Protein AF-A0A151PFQ2-F1 (afdb_monomer)

Sequence (439 aa):
MPVQHSSLVGKTKALTCPMGIVHLLEALFSCITFSLVASNRGWWHANSIWCIFSWCFCFAVTLVVLLVEFVGLQHHMHVSWKNFHITFTMYASLFTLSASVIYPFTEVKDEQYCLQQDYCIAATFFSCLACMAYSVEVTMIHTTPGKVTGFMATMPGMIKVVETFIACITFVFIFNSMVHDWHGALKWCLAVYCICFILSLVVIVLCISECINWLPCASNKILSGYTLLAVLLYATATILWALYNLPIKDKQYCLQQDYRIAATFFSCLACMAYSVEVTMIHTTPGKVTGFMATMPGMLKVVETFIACIIFVFIFNSMVHDWHGALKWCLAVYCICFILSLVVIVLCISECIKWLPCASNKILSGYTLLAVLLYATATILWALYNFQSKHRQPKWARDCWDHTFCAWDKPMAITALTFINLVVYLADLVCSAHLIFIQA

Structure (mmCIF, N/CA/C/O backbone):
data_AF-A0A151PFQ2-F1
#
_entry.id   AF-A0A151PFQ2-F1
#
loop_
_atom_site.group_PDB
_atom_site.id
_atom_site.type_symbol
_atom_site.label_atom_id
_atom_site.label_alt_id
_atom_site.label_comp_id
_atom_site.label_asym_id
_atom_site.label_entity_id
_atom_site.label_seq_id
_atom_site.pdbx_PDB_ins_code
_atom_site.Cartn_x
_atom_site.Cartn_y
_atom_site.Cartn_z
_atom_site.occupancy
_atom_site.B_iso_or_equiv
_atom_site.auth_seq_id
_atom_site.auth_comp_id
_atom_site.auth_asym_id
_atom_site.auth_atom_id
_atom_site.pdbx_PDB_model_num
ATOM 1 N N . MET A 1 1 ? -30.052 -13.620 55.680 1.00 37.56 1 MET A N 1
ATOM 2 C CA . MET A 1 1 ? -29.075 -13.284 54.621 1.00 37.56 1 MET A CA 1
ATOM 3 C C . MET A 1 1 ? -29.856 -13.098 53.330 1.00 37.56 1 MET A C 1
ATOM 5 O O . MET A 1 1 ? -30.510 -14.057 52.936 1.00 37.56 1 MET A O 1
ATOM 9 N N . PRO A 1 2 ? -29.915 -11.900 52.727 1.00 35.22 2 PRO A N 1
ATOM 10 C CA . PRO A 1 2 ? -30.608 -11.743 51.460 1.00 35.22 2 PRO A CA 1
ATOM 11 C C . PRO A 1 2 ? -29.747 -12.333 50.339 1.00 35.22 2 PRO A C 1
ATOM 13 O O . PRO A 1 2 ? -28.536 -12.125 50.281 1.00 35.22 2 PRO A O 1
ATOM 16 N N . VAL A 1 3 ? -30.402 -13.114 49.486 1.00 41.94 3 VAL A N 1
ATOM 17 C CA . VAL A 1 3 ? -29.833 -13.790 48.322 1.00 41.94 3 VAL A CA 1
ATOM 18 C C . VAL A 1 3 ? -29.319 -12.745 47.330 1.00 41.94 3 VAL A C 1
ATOM 20 O O . VAL A 1 3 ? -30.018 -11.805 46.951 1.00 41.94 3 VAL A O 1
ATOM 23 N N . GLN A 1 4 ? -28.063 -12.914 46.934 1.00 40.34 4 GLN A N 1
ATOM 24 C CA . GLN A 1 4 ? -27.281 -12.020 46.091 1.00 40.34 4 GLN A CA 1
ATOM 25 C C . GLN A 1 4 ? -27.762 -12.105 44.629 1.00 40.34 4 GLN A C 1
ATOM 27 O O . GLN A 1 4 ? -27.156 -12.759 43.789 1.00 40.34 4 GLN A O 1
ATOM 32 N N . HIS A 1 5 ? -28.868 -11.426 44.309 1.00 40.28 5 HIS A N 1
ATOM 33 C CA . HIS A 1 5 ? -29.398 -11.284 42.940 1.00 40.28 5 HIS A CA 1
ATOM 34 C C . HIS A 1 5 ? -28.613 -10.274 42.068 1.00 40.28 5 HIS A C 1
ATOM 36 O O . HIS A 1 5 ? -29.015 -9.954 40.948 1.00 40.28 5 HIS A O 1
ATOM 42 N N . SER A 1 6 ? -27.477 -9.760 42.551 1.00 43.62 6 SER A N 1
ATOM 43 C CA . SER A 1 6 ? -26.729 -8.665 41.918 1.00 43.62 6 SER A CA 1
ATOM 44 C C . SER A 1 6 ? -25.848 -9.075 40.731 1.00 43.62 6 SER A C 1
ATOM 46 O O . SER A 1 6 ? -25.423 -8.203 39.975 1.00 43.62 6 SER A O 1
ATOM 48 N N . SER A 1 7 ? -25.604 -10.370 40.499 1.00 47.97 7 SER A N 1
ATOM 49 C CA . SER A 1 7 ? -24.755 -10.819 39.383 1.00 47.97 7 SER A CA 1
ATOM 50 C C . SER A 1 7 ? -25.468 -10.834 38.024 1.00 47.97 7 SER A C 1
ATOM 52 O O . SER A 1 7 ? -24.799 -10.745 36.999 1.00 47.97 7 SER A O 1
ATOM 54 N N . LEU A 1 8 ? -26.807 -10.905 37.985 1.00 44.66 8 LEU A N 1
ATOM 55 C CA . LEU A 1 8 ? -27.570 -10.933 36.726 1.00 44.66 8 LEU A CA 1
ATOM 56 C C . LEU A 1 8 ? -27.871 -9.519 36.194 1.00 44.66 8 LEU A C 1
ATOM 58 O O . LEU A 1 8 ? -27.789 -9.276 34.994 1.00 44.66 8 LEU A O 1
ATOM 62 N N . VAL A 1 9 ? -28.150 -8.565 37.091 1.00 43.12 9 VAL A N 1
ATOM 63 C CA . VAL A 1 9 ? -28.464 -7.162 36.743 1.00 43.12 9 VAL A CA 1
ATOM 64 C C . VAL A 1 9 ? -27.222 -6.395 36.259 1.00 43.12 9 VAL A C 1
ATOM 66 O O . VAL A 1 9 ? -27.333 -5.484 35.441 1.00 43.12 9 VAL A O 1
ATOM 69 N N . GLY A 1 10 ? -26.022 -6.785 36.708 1.00 49.62 10 GLY A N 1
ATOM 70 C CA . GLY A 1 10 ? -24.761 -6.295 36.137 1.00 49.62 10 GLY A CA 1
ATOM 71 C C . GLY A 1 10 ? -24.481 -6.835 34.726 1.00 49.62 10 GLY A C 1
ATOM 72 O O . GLY A 1 10 ? -23.892 -6.129 33.913 1.00 49.62 10 GLY A O 1
ATOM 73 N N . LYS A 1 11 ? -24.958 -8.051 34.413 1.00 54.09 11 LYS A N 1
ATOM 74 C CA . LYS A 1 11 ? -24.737 -8.748 33.131 1.00 54.09 11 LYS A CA 1
ATOM 75 C C . LYS A 1 11 ? -25.648 -8.267 32.002 1.00 54.09 11 LYS A C 1
ATOM 77 O O . LYS A 1 11 ? -25.200 -8.174 30.866 1.00 54.09 11 LYS A O 1
ATOM 82 N N . THR A 1 12 ? -26.899 -7.903 32.286 1.00 55.62 12 THR A N 1
ATOM 83 C CA . THR A 1 12 ? -27.802 -7.339 31.262 1.00 55.62 12 THR A CA 1
ATOM 84 C C . THR A 1 12 ? -27.408 -5.924 30.845 1.00 55.62 12 THR A C 1
ATOM 86 O O . THR A 1 12 ? -27.607 -5.558 29.687 1.00 55.62 12 THR A O 1
ATOM 89 N N . LYS A 1 13 ? -26.785 -5.147 31.744 1.00 56.66 13 LYS A N 1
ATOM 90 C CA . LYS A 1 13 ? -26.215 -3.831 31.412 1.00 56.66 13 LYS A CA 1
ATOM 91 C C . LYS A 1 13 ? -25.088 -3.914 30.383 1.00 56.66 13 LYS A C 1
ATOM 93 O O . LYS A 1 13 ? -25.014 -3.035 29.538 1.00 56.66 13 LYS A O 1
ATOM 98 N N . ALA A 1 14 ? -24.266 -4.966 30.393 1.00 59.22 14 ALA A N 1
ATOM 99 C CA . ALA A 1 14 ? -23.219 -5.154 29.383 1.00 59.22 14 ALA A CA 1
ATOM 100 C C . ALA A 1 14 ? -23.798 -5.259 27.956 1.00 59.22 14 ALA A C 1
ATOM 102 O O . ALA A 1 14 ? -23.263 -4.653 27.036 1.00 59.22 14 ALA A O 1
ATOM 103 N N . LEU A 1 15 ? -24.948 -5.929 27.806 1.00 61.31 15 LEU A N 1
ATOM 104 C CA . LEU A 1 15 ? -25.660 -6.105 26.531 1.00 61.31 15 LEU A CA 1
ATOM 105 C C . LEU A 1 15 ? -26.518 -4.896 26.116 1.00 61.31 15 LEU A C 1
ATOM 107 O O . LEU A 1 15 ? -26.793 -4.719 24.936 1.00 61.31 15 LEU A O 1
ATOM 111 N N . THR A 1 16 ? -26.964 -4.072 27.070 1.00 71.50 16 THR A N 1
ATOM 112 C CA . THR A 1 16 ? -27.786 -2.872 26.797 1.00 71.50 16 THR A CA 1
ATOM 113 C C . THR A 1 16 ? -26.973 -1.584 26.689 1.00 71.50 16 THR A C 1
ATOM 115 O O . THR A 1 16 ? -27.510 -0.5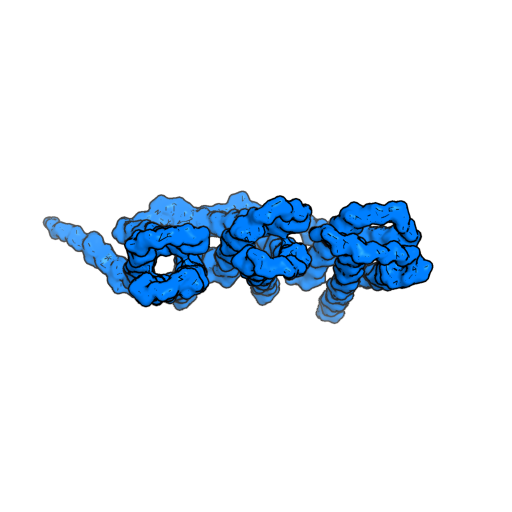49 26.296 1.00 71.50 16 THR A O 1
ATOM 118 N N . CYS A 1 17 ? -25.677 -1.623 27.007 1.00 80.00 17 CYS A N 1
ATOM 119 C CA . CYS A 1 17 ? -24.758 -0.535 26.699 1.00 80.00 17 CYS A CA 1
ATOM 120 C C . CYS A 1 17 ? -24.677 -0.311 25.176 1.00 80.00 17 CYS A C 1
ATOM 122 O O . CYS A 1 17 ? -24.754 -1.282 24.424 1.00 80.00 17 CYS A O 1
ATOM 124 N N . PRO A 1 18 ? -24.434 0.931 24.707 1.00 83.06 18 PRO A N 1
ATOM 125 C CA . PRO A 1 18 ? -24.318 1.238 23.278 1.00 83.06 18 PRO A CA 1
ATOM 126 C C . PRO A 1 18 ? -23.360 0.305 22.526 1.00 83.06 18 PRO A C 1
ATOM 128 O O . PRO A 1 18 ? -23.681 -0.147 21.436 1.00 83.06 18 PRO A O 1
ATOM 131 N N . MET A 1 19 ? -22.234 -0.049 23.152 1.00 83.81 19 MET A N 1
ATOM 132 C CA . MET A 1 19 ? -21.247 -0.976 22.594 1.00 83.81 19 MET A CA 1
ATOM 133 C C . MET A 1 19 ? -21.799 -2.402 22.419 1.00 83.81 19 MET A C 1
ATOM 135 O O . MET A 1 19 ? -21.651 -2.992 21.356 1.00 83.81 19 MET A O 1
ATOM 139 N N . GLY A 1 20 ? -22.502 -2.929 23.428 1.00 83.88 20 GLY A N 1
ATOM 140 C CA . GLY A 1 20 ? -23.099 -4.266 23.367 1.00 83.88 20 GLY A CA 1
ATOM 141 C C . GLY A 1 20 ? -24.219 -4.364 22.327 1.00 83.88 20 GLY A C 1
ATOM 142 O O . GLY A 1 20 ? -24.372 -5.395 21.678 1.00 83.88 20 GLY A O 1
ATOM 143 N N . ILE A 1 21 ? -24.961 -3.272 22.100 1.00 87.56 21 ILE A N 1
ATOM 144 C CA . ILE A 1 21 ? -25.950 -3.190 21.014 1.00 87.56 21 ILE A CA 1
ATOM 145 C C . ILE A 1 21 ? -25.258 -3.291 19.648 1.00 87.56 21 ILE A C 1
ATOM 147 O O . ILE A 1 21 ? -25.754 -3.998 18.773 1.00 87.56 21 ILE A O 1
ATOM 151 N N . VAL A 1 22 ? -24.115 -2.622 19.466 1.00 90.81 22 VAL A N 1
ATOM 152 C CA . VAL A 1 22 ? -23.340 -2.686 18.218 1.00 90.81 22 VAL A CA 1
ATOM 153 C C . VAL A 1 22 ? -22.849 -4.113 17.951 1.00 90.81 22 VAL A C 1
ATOM 155 O O . VAL A 1 22 ? -23.113 -4.632 16.870 1.00 90.81 22 VAL A O 1
ATOM 158 N N . HIS A 1 23 ? -22.289 -4.809 18.947 1.00 89.62 23 HIS A N 1
ATOM 159 C CA . HIS A 1 23 ? -21.882 -6.220 18.800 1.00 89.62 23 HIS A CA 1
ATOM 160 C C . HIS A 1 23 ? -23.036 -7.157 18.438 1.00 89.62 23 HIS A C 1
ATOM 162 O O . HIS A 1 23 ? -22.876 -8.082 17.640 1.00 89.62 23 HIS A O 1
ATOM 168 N N . LEU A 1 24 ? -24.218 -6.935 19.022 1.00 90.06 24 LEU A N 1
ATOM 169 C CA . LEU A 1 24 ? -25.413 -7.707 18.678 1.00 90.06 24 LEU A CA 1
ATOM 170 C C . LEU A 1 24 ? -25.816 -7.469 17.219 1.00 90.06 24 LEU A C 1
ATOM 172 O O . LEU A 1 24 ? -26.125 -8.429 16.516 1.00 90.06 24 LEU A O 1
ATOM 176 N N . LEU A 1 25 ? -25.784 -6.219 16.749 1.00 92.81 25 LEU A N 1
ATOM 177 C CA . LEU A 1 25 ? -26.069 -5.883 15.352 1.00 92.81 25 LEU A CA 1
ATOM 178 C C . LEU A 1 25 ? -25.044 -6.508 14.394 1.00 92.81 25 LEU A C 1
ATOM 180 O O . LEU A 1 25 ? -25.441 -7.085 13.385 1.00 92.81 25 LEU A O 1
ATOM 184 N N . GLU A 1 26 ? -23.754 -6.468 14.724 1.00 93.44 26 GLU A N 1
ATOM 185 C CA . GLU A 1 26 ? -22.685 -7.113 13.945 1.00 93.44 26 GLU A CA 1
ATOM 186 C C . GLU A 1 26 ? -22.903 -8.620 13.802 1.00 93.44 26 GLU A C 1
ATOM 188 O O . GLU A 1 26 ? -22.852 -9.158 12.690 1.00 93.44 26 GLU A O 1
ATOM 193 N N . ALA A 1 27 ? -23.185 -9.299 14.919 1.00 91.50 27 ALA A N 1
ATOM 194 C CA . ALA A 1 27 ? -23.453 -10.730 14.934 1.00 91.50 27 ALA A CA 1
ATOM 195 C C . ALA A 1 27 ? -24.713 -11.069 14.126 1.00 91.50 27 ALA A C 1
ATOM 197 O O . ALA A 1 27 ? -24.703 -12.014 13.336 1.00 91.50 27 ALA A O 1
ATOM 198 N N . LEU A 1 28 ? -25.784 -10.282 14.280 1.00 93.56 28 LEU A N 1
ATOM 199 C CA . LEU A 1 28 ? -27.035 -10.466 13.545 1.00 93.56 28 LEU A CA 1
ATOM 200 C C . LEU A 1 28 ? -26.831 -10.293 12.038 1.00 93.56 28 LEU A C 1
ATOM 202 O O . LEU A 1 28 ? -27.178 -11.193 11.275 1.00 93.56 28 LEU A O 1
ATOM 206 N N . PHE A 1 29 ? -26.244 -9.180 11.594 1.00 92.19 29 PHE A N 1
ATOM 207 C CA . PHE A 1 29 ? -26.062 -8.904 10.168 1.00 92.19 29 PHE A CA 1
ATOM 208 C C . PHE A 1 29 ? -25.099 -9.894 9.503 1.00 92.19 29 PHE A C 1
ATOM 210 O O . PHE A 1 29 ? -25.391 -10.381 8.407 1.00 92.19 29 PHE A O 1
ATOM 217 N N . SER A 1 30 ? -24.005 -10.269 10.173 1.00 88.81 30 SER A N 1
ATOM 218 C CA . SER A 1 30 ? -23.066 -11.277 9.656 1.00 88.81 30 SER A CA 1
ATOM 219 C C . SER A 1 30 ? -23.716 -12.662 9.557 1.00 88.81 30 SER A C 1
ATOM 221 O O . SER A 1 30 ? -23.551 -13.350 8.549 1.00 88.81 30 SER A O 1
ATOM 223 N N . CYS A 1 31 ? -24.518 -13.048 10.558 1.00 89.94 31 CYS A N 1
ATOM 224 C CA . CYS A 1 31 ? -25.261 -14.310 10.567 1.00 89.94 31 CYS A CA 1
ATOM 225 C C . CYS A 1 31 ? -26.315 -14.370 9.457 1.00 89.94 31 CYS A C 1
ATOM 227 O O . CYS A 1 31 ? -26.380 -15.367 8.734 1.00 89.94 31 CYS A O 1
ATOM 229 N N . ILE A 1 32 ? -27.110 -13.305 9.292 1.00 91.31 32 ILE A N 1
ATOM 230 C CA . ILE A 1 32 ? -28.121 -13.211 8.230 1.00 91.31 32 ILE A CA 1
ATOM 231 C C . ILE A 1 32 ? -27.441 -13.354 6.871 1.00 91.31 32 ILE A C 1
ATOM 233 O O . ILE A 1 32 ? -27.864 -14.181 6.071 1.00 91.31 32 ILE A O 1
ATOM 237 N N . THR A 1 33 ? -26.358 -12.610 6.637 1.00 88.81 33 THR A N 1
ATOM 238 C CA . THR A 1 33 ? -25.640 -12.632 5.357 1.00 88.81 33 THR A CA 1
ATOM 239 C C . THR A 1 33 ? -25.093 -14.023 5.039 1.00 88.81 33 THR A C 1
ATOM 241 O O . THR A 1 33 ? -25.393 -14.576 3.983 1.00 88.81 33 THR A O 1
ATOM 244 N N . PHE A 1 34 ? -24.348 -14.628 5.971 1.00 85.38 34 PHE A N 1
ATOM 245 C CA . PHE A 1 34 ? -23.801 -15.974 5.793 1.00 85.38 34 PHE A CA 1
ATOM 246 C C . PHE A 1 34 ? -24.902 -17.024 5.585 1.00 85.38 34 PHE A C 1
ATOM 248 O O . PHE A 1 34 ? -24.796 -17.842 4.675 1.00 85.38 34 PHE A O 1
ATOM 255 N N . SER A 1 35 ? -25.974 -16.986 6.381 1.00 87.69 35 SER A N 1
ATOM 256 C CA . SER A 1 35 ? -27.080 -17.951 6.282 1.00 87.69 35 SER A CA 1
ATOM 257 C C . SER A 1 35 ? -27.826 -17.828 4.957 1.00 87.69 35 SER A C 1
ATOM 259 O O . SER A 1 35 ? -28.182 -18.839 4.352 1.00 87.69 35 SER A O 1
ATOM 261 N N . LEU A 1 36 ? -28.036 -16.595 4.489 1.00 86.44 36 LEU A N 1
ATOM 262 C CA . LEU A 1 36 ? -28.695 -16.318 3.220 1.00 86.44 36 LEU A CA 1
ATOM 263 C C . LEU A 1 36 ? -27.892 -16.915 2.059 1.00 86.44 36 LEU A C 1
ATOM 265 O O . LEU A 1 36 ? -28.438 -17.649 1.236 1.00 86.44 36 LEU A O 1
ATOM 269 N N . VAL A 1 37 ? -26.582 -16.672 2.048 1.00 82.62 37 VAL A N 1
ATOM 270 C CA . VAL A 1 37 ? -25.691 -17.162 0.995 1.00 82.62 37 VAL A CA 1
ATOM 271 C C . VAL A 1 37 ? -25.491 -18.680 1.079 1.00 82.62 37 VAL A C 1
ATOM 273 O O . VAL A 1 37 ? -25.519 -19.347 0.052 1.00 82.62 37 VAL A O 1
ATOM 276 N N . ALA A 1 38 ? -25.393 -19.258 2.280 1.00 81.69 38 ALA A N 1
ATOM 277 C CA . ALA A 1 38 ? -25.303 -20.709 2.477 1.00 81.69 38 ALA A CA 1
ATOM 278 C C . ALA A 1 38 ? -26.589 -21.464 2.094 1.00 81.69 38 ALA A C 1
ATOM 280 O O . ALA A 1 38 ? -26.533 -22.646 1.755 1.00 81.69 38 ALA A O 1
ATOM 281 N N . SER A 1 39 ? -27.750 -20.801 2.156 1.00 82.38 39 SER A N 1
ATOM 282 C CA . SER A 1 39 ? -29.026 -21.391 1.732 1.00 82.38 39 SER A CA 1
ATOM 283 C C . SER A 1 39 ? -29.154 -21.509 0.211 1.00 82.38 39 SER A C 1
ATOM 285 O O . SER A 1 39 ? -29.919 -22.346 -0.278 1.00 82.38 39 SER A O 1
ATOM 287 N N . ASN A 1 40 ? -28.381 -20.714 -0.536 1.00 74.19 40 ASN A N 1
ATOM 288 C CA . ASN A 1 40 ? -28.368 -20.765 -1.985 1.00 74.19 40 ASN A CA 1
ATOM 289 C C . ASN A 1 40 ? -27.590 -22.006 -2.466 1.00 74.19 40 ASN A C 1
ATOM 291 O O . ASN A 1 40 ? -26.439 -22.219 -2.093 1.00 74.19 40 ASN A O 1
ATOM 295 N N . ARG A 1 41 ? -28.210 -22.851 -3.301 1.00 57.81 41 ARG A N 1
ATOM 296 C CA . ARG A 1 41 ? -27.633 -24.130 -3.776 1.00 57.81 41 ARG A CA 1
ATOM 297 C C . ARG A 1 41 ? -26.764 -23.978 -5.040 1.00 57.81 41 ARG A C 1
ATOM 299 O O . ARG A 1 41 ? -26.692 -24.905 -5.846 1.00 57.81 41 ARG A O 1
ATOM 306 N N . GLY A 1 42 ? -26.139 -22.816 -5.222 1.00 61.03 42 GLY A N 1
ATOM 307 C CA . GLY A 1 42 ? -25.297 -22.495 -6.378 1.00 61.03 42 GLY A CA 1
ATOM 308 C C . GLY A 1 42 ? -23.887 -23.093 -6.306 1.00 61.03 42 GLY A C 1
ATOM 309 O O . GLY A 1 42 ? -23.420 -23.521 -5.249 1.00 61.03 42 GLY A O 1
ATOM 310 N N . TRP A 1 43 ? -23.198 -23.128 -7.449 1.00 54.34 43 TRP A N 1
ATOM 311 C CA . TRP A 1 43 ? -21.781 -23.490 -7.515 1.00 54.34 43 TRP A CA 1
ATOM 312 C C . TRP A 1 43 ? -20.935 -22.324 -7.000 1.00 54.34 43 TRP A C 1
ATOM 314 O O . TRP A 1 43 ? -21.074 -21.198 -7.458 1.00 54.34 43 TRP A O 1
ATOM 324 N N . TRP A 1 44 ? -20.047 -22.597 -6.049 1.00 57.81 44 TRP A N 1
ATOM 325 C CA . TRP A 1 44 ? -19.212 -21.575 -5.427 1.00 57.81 44 TRP A CA 1
ATOM 326 C C . TRP A 1 44 ? -18.003 -21.257 -6.308 1.00 57.81 44 TRP A C 1
ATOM 328 O O . TRP A 1 44 ? -17.108 -22.092 -6.464 1.00 57.81 44 TRP A O 1
ATOM 338 N N . HIS A 1 45 ? -17.934 -20.042 -6.850 1.00 61.88 45 HIS A N 1
ATOM 339 C CA . HIS A 1 45 ? -16.699 -19.539 -7.444 1.00 61.88 45 HIS A CA 1
ATOM 340 C C . HIS A 1 45 ? -15.664 -19.226 -6.347 1.00 61.88 45 HIS A C 1
ATOM 342 O O . HIS A 1 45 ? -16.009 -18.981 -5.190 1.00 61.88 45 HIS A O 1
ATOM 348 N N . ALA A 1 46 ? -14.369 -19.219 -6.690 1.00 62.00 46 ALA A N 1
ATOM 349 C CA . ALA A 1 46 ? -13.282 -18.979 -5.728 1.00 62.00 46 ALA A CA 1
ATOM 350 C C . ALA A 1 46 ? -13.446 -17.655 -4.953 1.00 62.00 46 ALA A C 1
ATOM 352 O O . ALA A 1 46 ? -13.135 -17.576 -3.764 1.00 62.00 46 ALA A O 1
ATOM 353 N N . ASN A 1 47 ? -13.998 -16.632 -5.610 1.00 66.44 47 ASN A N 1
ATOM 354 C CA . ASN A 1 47 ? -14.310 -15.344 -4.995 1.00 66.44 47 ASN A CA 1
ATOM 355 C C . ASN A 1 47 ? -15.478 -15.449 -3.992 1.00 66.44 47 ASN A C 1
ATOM 357 O O . ASN A 1 47 ? -15.445 -14.816 -2.940 1.00 66.44 47 ASN A O 1
ATOM 361 N N . SER A 1 48 ? -16.478 -16.287 -4.267 1.00 71.62 48 SER A N 1
ATOM 362 C CA . SER A 1 48 ? -17.629 -16.526 -3.386 1.00 71.62 48 SER A CA 1
ATOM 363 C C . SER A 1 48 ? -17.200 -17.252 -2.104 1.00 71.62 48 SER A C 1
ATOM 365 O O . SER A 1 48 ? -17.704 -16.944 -1.024 1.00 71.62 48 SER A O 1
ATOM 367 N N . ILE A 1 49 ? -16.191 -18.135 -2.182 1.00 75.94 49 ILE A N 1
ATOM 368 C CA . ILE A 1 49 ? -15.578 -18.791 -1.009 1.00 75.94 49 ILE A CA 1
ATOM 369 C C . ILE A 1 49 ? -14.963 -17.755 -0.050 1.00 75.94 49 ILE A C 1
ATOM 371 O O . ILE A 1 49 ? -15.136 -17.867 1.165 1.00 75.94 49 ILE A O 1
ATOM 375 N N . TRP A 1 50 ? -14.292 -16.720 -0.575 1.00 79.62 50 TRP A N 1
ATOM 376 C CA . TRP A 1 50 ? -13.736 -15.630 0.240 1.00 79.62 50 TRP A CA 1
ATOM 377 C C . TRP A 1 50 ? -14.821 -14.868 1.009 1.00 79.62 50 TRP A C 1
ATOM 379 O O . TRP A 1 50 ? -14.644 -14.560 2.191 1.00 79.62 50 TRP A O 1
ATOM 389 N N . CYS A 1 51 ? -15.958 -14.594 0.366 1.00 82.00 51 CYS A N 1
ATOM 390 C CA . CYS A 1 51 ? -17.081 -13.893 0.988 1.00 82.00 51 CYS A CA 1
ATOM 391 C C . CYS A 1 51 ? -17.697 -14.708 2.135 1.00 82.00 51 CYS A C 1
ATOM 393 O O . CYS A 1 51 ? -17.840 -14.184 3.241 1.00 82.00 51 CYS A O 1
ATOM 395 N N . ILE A 1 52 ? -17.975 -16.002 1.918 1.00 83.56 52 ILE A N 1
ATOM 396 C CA . ILE A 1 52 ? -18.476 -16.894 2.980 1.00 83.56 52 ILE A CA 1
ATOM 397 C C . ILE A 1 52 ? -17.503 -16.930 4.154 1.00 83.56 52 ILE A C 1
ATOM 399 O O . ILE A 1 52 ? -17.920 -16.782 5.302 1.00 83.56 52 ILE A O 1
ATOM 403 N N . PHE A 1 53 ? -16.213 -17.146 3.867 1.00 83.12 53 PHE A N 1
ATOM 404 C CA . PHE A 1 53 ? -15.177 -17.219 4.890 1.00 83.12 53 PHE A CA 1
ATOM 405 C C . PHE A 1 53 ? -15.146 -15.930 5.711 1.00 83.12 53 PHE A C 1
ATOM 407 O O . PHE A 1 53 ? -15.159 -15.995 6.936 1.00 83.12 53 PHE A O 1
ATOM 414 N N . SER A 1 54 ? -15.191 -14.776 5.042 1.00 85.31 54 SER A N 1
ATOM 415 C CA . SER A 1 54 ? -15.203 -13.459 5.679 1.00 85.31 54 SER A CA 1
ATOM 416 C C . SER A 1 54 ? -16.381 -13.306 6.643 1.00 85.31 54 SER A C 1
ATOM 418 O O . SER A 1 54 ? -16.166 -13.012 7.818 1.00 85.31 54 SER A O 1
ATOM 420 N N . TRP A 1 55 ? -17.617 -13.562 6.199 1.00 88.62 55 TRP A N 1
ATOM 421 C CA . TRP A 1 55 ? -18.801 -13.425 7.060 1.00 88.62 55 TRP A CA 1
ATOM 422 C C . TRP A 1 55 ? -18.830 -14.446 8.197 1.00 88.62 55 TRP A C 1
ATOM 424 O O . TRP A 1 55 ? -19.133 -14.088 9.335 1.00 88.62 55 TRP A O 1
ATOM 434 N N . CYS A 1 56 ? -18.479 -15.702 7.913 1.00 84.94 56 CYS A N 1
ATOM 435 C CA . CYS A 1 56 ? -18.443 -16.764 8.913 1.00 84.94 56 CYS A CA 1
ATOM 436 C C . CYS A 1 56 ? -17.376 -16.496 9.982 1.00 84.94 56 CYS A C 1
ATOM 438 O O . CYS A 1 56 ? -17.640 -16.666 11.172 1.00 84.94 56 CYS A O 1
ATOM 440 N N . PHE A 1 57 ? -16.179 -16.064 9.576 1.00 82.69 57 PHE A N 1
ATOM 441 C CA . PHE A 1 57 ? -15.093 -15.721 10.490 1.00 82.69 57 PHE A CA 1
ATOM 442 C C . PHE A 1 57 ? -15.462 -14.522 11.369 1.00 82.69 57 PHE A C 1
ATOM 444 O O . PHE A 1 57 ? -15.318 -14.599 12.589 1.00 82.69 57 PHE A O 1
ATOM 451 N N . CYS A 1 58 ? -16.004 -13.452 10.772 1.00 88.31 58 CYS A N 1
ATOM 452 C CA . CYS A 1 58 ? -16.460 -12.274 11.514 1.00 88.31 58 CYS A CA 1
ATOM 453 C C . CYS A 1 58 ? -17.541 -12.647 12.540 1.00 88.31 58 CYS A C 1
ATOM 455 O O . CYS A 1 58 ? -17.404 -12.325 13.719 1.00 88.31 58 CYS A O 1
ATOM 457 N N . PHE A 1 59 ? -18.556 -13.417 12.130 1.00 87.44 59 PHE A N 1
ATOM 458 C CA . PHE A 1 59 ? -19.610 -13.893 13.028 1.00 87.44 59 PHE A CA 1
ATOM 459 C C . PHE A 1 59 ? -19.061 -14.733 14.190 1.00 87.44 59 PHE A C 1
ATOM 461 O O . PHE A 1 59 ? -19.391 -14.474 15.348 1.00 87.44 59 PHE A O 1
ATOM 468 N N . ALA A 1 60 ? -18.210 -15.722 13.898 1.00 85.38 60 ALA A N 1
ATOM 469 C CA . ALA A 1 60 ? -17.664 -16.620 14.911 1.00 85.38 60 ALA A CA 1
ATOM 470 C C . ALA A 1 60 ? -16.843 -15.864 15.963 1.00 85.38 60 ALA A C 1
ATOM 472 O O . ALA A 1 60 ? -17.013 -16.090 17.162 1.00 85.38 60 ALA A O 1
ATOM 473 N N . VAL A 1 61 ? -15.977 -14.942 15.534 1.00 85.62 61 VAL A N 1
ATOM 474 C CA . VAL A 1 61 ? -15.135 -14.183 16.463 1.00 85.62 61 VAL A CA 1
ATOM 475 C C . VAL A 1 61 ? -15.949 -13.137 17.230 1.00 85.62 61 VAL A C 1
ATOM 477 O O . VAL A 1 61 ? -15.754 -13.025 18.438 1.00 85.62 61 VAL A O 1
ATOM 480 N N . THR A 1 62 ? -16.920 -12.450 16.613 1.00 89.00 62 THR A N 1
ATOM 481 C CA . THR A 1 62 ? -17.837 -11.552 17.347 1.00 89.00 62 THR A CA 1
ATOM 482 C C . THR A 1 62 ? -18.642 -12.315 18.404 1.00 89.00 62 THR A C 1
ATOM 484 O O . THR A 1 62 ? -18.828 -11.816 19.513 1.00 89.00 62 THR A O 1
ATOM 487 N N . LEU A 1 63 ? -19.052 -13.558 18.128 1.00 86.19 63 LEU A N 1
ATOM 488 C CA . LEU A 1 63 ? -19.704 -14.413 19.123 1.00 86.19 63 LEU A CA 1
ATOM 489 C C . LEU A 1 63 ? -18.756 -14.734 20.289 1.00 86.19 63 LEU A C 1
ATOM 491 O O . LEU A 1 63 ? -19.158 -14.642 21.448 1.00 86.19 63 LEU A O 1
ATOM 495 N N . VAL A 1 64 ? -17.487 -15.050 20.009 1.00 85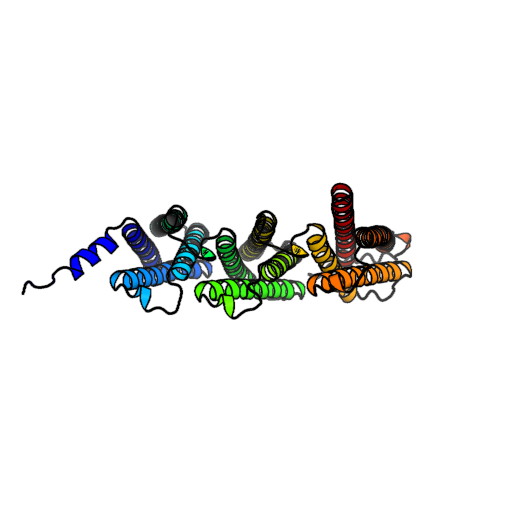.12 64 VAL A N 1
ATOM 496 C CA . VAL A 1 64 ? -16.465 -15.244 21.054 1.00 85.12 64 VAL A CA 1
ATOM 497 C C . VAL A 1 64 ? -16.264 -13.969 21.880 1.00 85.12 64 VAL A C 1
ATOM 499 O O . VAL A 1 64 ? -16.212 -14.059 23.105 1.00 85.12 64 VAL A O 1
ATOM 502 N N . VAL A 1 65 ? -16.198 -12.793 21.247 1.00 85.31 65 VAL A N 1
ATOM 503 C CA . VAL A 1 65 ? -16.094 -11.496 21.941 1.00 85.31 65 VAL A CA 1
ATOM 504 C C . VAL A 1 65 ? -17.288 -11.296 22.877 1.00 85.31 65 VAL A C 1
ATOM 506 O O . VAL A 1 65 ? -17.085 -11.104 24.075 1.00 85.31 65 VAL A O 1
ATOM 509 N N . LEU A 1 66 ? -18.515 -11.465 22.376 1.00 84.56 66 LEU A N 1
ATOM 510 C CA . LEU A 1 66 ? -19.745 -11.377 23.171 1.00 84.56 66 LEU A CA 1
ATOM 511 C C . LEU A 1 66 ? -19.754 -12.357 24.354 1.00 84.56 66 LEU A C 1
ATOM 513 O O . LEU A 1 66 ? -20.140 -11.985 25.462 1.00 84.56 66 LEU A O 1
ATOM 517 N N . LEU A 1 67 ? -19.311 -13.603 24.152 1.00 83.44 67 LEU A N 1
ATOM 518 C CA . LEU A 1 67 ? -19.221 -14.598 25.226 1.00 83.44 67 LEU A CA 1
ATOM 519 C C . LEU A 1 67 ? -18.202 -14.194 26.296 1.00 83.44 67 LEU A C 1
ATOM 521 O O . LEU A 1 67 ? -18.495 -14.289 27.489 1.00 83.44 67 LEU A O 1
ATOM 525 N N . VAL A 1 68 ? -17.016 -13.734 25.895 1.00 82.06 68 VAL A N 1
ATOM 526 C CA . VAL A 1 68 ? -15.973 -13.305 26.840 1.00 82.06 68 VAL A CA 1
ATOM 527 C C . VAL A 1 68 ? -16.428 -12.082 27.636 1.00 82.06 68 VAL A C 1
ATOM 529 O O . VAL A 1 68 ? -16.213 -12.035 28.851 1.00 82.06 68 VAL A O 1
ATOM 532 N N . GLU A 1 69 ? -17.099 -11.126 26.991 1.00 81.69 69 GLU A N 1
ATOM 533 C CA . GLU A 1 69 ? -17.677 -9.957 27.658 1.00 81.69 69 GLU A CA 1
ATOM 534 C C . GLU A 1 69 ? -18.808 -10.335 28.618 1.00 81.69 69 GLU A C 1
ATOM 536 O O . GLU A 1 69 ? -18.855 -9.833 29.742 1.00 81.69 69 GLU A O 1
ATOM 541 N N . PHE A 1 70 ? -19.669 -11.279 28.231 1.00 77.19 70 PHE A N 1
ATOM 542 C CA . PHE A 1 70 ? -20.766 -11.754 29.073 1.00 77.19 70 PHE A CA 1
ATOM 543 C C . PHE A 1 70 ? -20.281 -12.494 30.328 1.00 77.19 70 PHE A C 1
ATOM 545 O O . PHE A 1 70 ? -20.869 -12.366 31.409 1.00 77.19 70 PHE A O 1
ATOM 552 N N . VAL A 1 71 ? -19.205 -13.278 30.201 1.00 79.94 71 VAL A N 1
ATOM 553 C CA . VAL A 1 71 ? -18.615 -14.024 31.323 1.00 79.94 71 VAL A CA 1
ATOM 554 C C . VAL A 1 71 ? -17.692 -13.137 32.173 1.00 79.94 71 VAL A C 1
ATOM 556 O O . VAL A 1 71 ? -17.484 -13.431 33.349 1.00 79.94 71 VAL A O 1
ATOM 559 N N . GLY A 1 72 ? -17.187 -12.024 31.630 1.00 73.69 72 GLY A N 1
ATOM 560 C CA . GLY A 1 72 ? -16.278 -11.114 32.334 1.00 73.69 72 GLY A CA 1
ATOM 561 C C . GLY A 1 72 ? -14.845 -11.650 32.452 1.00 73.69 72 GLY A C 1
ATOM 562 O O . GLY A 1 72 ? -14.109 -11.258 33.354 1.00 73.69 72 GLY A O 1
ATOM 563 N N . LEU A 1 73 ? -14.429 -12.539 31.543 1.00 75.31 73 LEU A N 1
ATOM 564 C CA . LEU A 1 73 ? -13.117 -13.212 31.554 1.00 75.31 73 LEU A CA 1
ATOM 565 C C . LEU A 1 73 ? -11.948 -12.335 31.062 1.00 75.31 73 LEU A C 1
ATOM 567 O O . LEU A 1 73 ? -10.829 -12.823 30.916 1.00 75.31 73 LEU A O 1
ATOM 571 N N . GLN A 1 74 ? -12.181 -11.037 30.848 1.00 70.00 74 GLN A N 1
ATOM 572 C CA . GLN A 1 74 ? -11.209 -10.094 30.278 1.00 70.00 74 GLN A CA 1
ATOM 573 C C . GLN A 1 74 ? -9.878 -10.046 31.052 1.00 70.00 74 GLN A C 1
ATOM 575 O O . GLN A 1 74 ? -8.827 -9.875 30.446 1.00 70.00 74 GLN A O 1
ATOM 580 N N . HIS A 1 75 ? -9.907 -10.230 32.377 1.00 64.31 75 HIS A N 1
ATOM 581 C CA . HIS A 1 75 ? -8.719 -10.150 33.237 1.00 64.31 75 HIS A CA 1
ATOM 582 C C . HIS A 1 75 ? -7.877 -11.434 33.306 1.00 64.31 75 HIS A C 1
ATOM 584 O O . HIS A 1 75 ? -6.750 -11.382 33.787 1.00 64.31 75 HIS A O 1
ATOM 590 N N . HIS A 1 76 ? -8.398 -12.578 32.850 1.00 64.38 76 HIS A N 1
ATOM 591 C CA . HIS A 1 76 ? -7.683 -13.863 32.903 1.00 64.38 76 HIS A CA 1
ATOM 592 C C . HIS A 1 76 ? -6.886 -14.175 31.630 1.00 64.38 76 HIS A C 1
ATOM 594 O O . HIS A 1 76 ? -6.131 -15.146 31.592 1.00 64.38 76 HIS A O 1
ATOM 600 N N . MET A 1 77 ? -7.052 -13.369 30.584 1.00 65.25 77 MET A N 1
ATOM 601 C CA . MET A 1 77 ? -6.358 -13.547 29.315 1.00 65.25 77 MET A CA 1
ATOM 602 C C . MET A 1 77 ? -4.951 -12.948 29.414 1.00 65.25 77 MET A C 1
ATOM 604 O O . MET A 1 77 ? -4.793 -11.780 29.749 1.00 65.25 77 MET A O 1
ATOM 608 N N . HIS A 1 78 ? -3.926 -13.738 29.082 1.00 60.44 78 HIS A N 1
ATOM 609 C CA . HIS A 1 78 ? -2.538 -13.257 28.977 1.00 60.44 78 HIS A CA 1
ATOM 610 C C . HIS A 1 78 ? -2.335 -12.264 27.815 1.00 60.44 78 HIS A C 1
ATOM 612 O O . HIS A 1 78 ? -1.331 -11.561 27.770 1.00 60.44 78 HIS A O 1
ATOM 618 N N . VAL A 1 79 ? -3.264 -12.234 26.855 1.00 68.62 79 VAL A N 1
ATOM 619 C CA . VAL A 1 79 ? -3.258 -11.328 25.701 1.00 68.62 79 VAL A CA 1
ATOM 620 C C . VAL A 1 79 ? -3.961 -10.026 26.067 1.00 68.62 79 VAL A C 1
ATOM 622 O O . VAL A 1 79 ? -4.991 -10.050 26.742 1.00 68.62 79 VAL A O 1
ATOM 625 N N . SER A 1 80 ? -3.460 -8.897 25.558 1.00 75.50 80 SER A N 1
ATOM 626 C CA . SER A 1 80 ? -4.123 -7.603 25.707 1.00 75.50 80 SER A CA 1
ATOM 627 C C . SER A 1 80 ? -5.483 -7.621 25.016 1.00 75.50 80 SER A C 1
ATOM 629 O O . SER A 1 80 ? -5.588 -7.405 23.805 1.00 75.50 80 SER A O 1
ATOM 631 N N . TRP A 1 81 ? -6.538 -7.893 25.790 1.00 79.69 81 TRP A N 1
ATOM 632 C CA . TRP A 1 81 ? -7.906 -8.017 25.280 1.00 79.69 81 TRP A CA 1
ATOM 633 C C . TRP A 1 81 ? -8.322 -6.777 24.484 1.00 79.69 81 TRP A C 1
ATOM 635 O O . TRP A 1 81 ? -8.932 -6.895 23.428 1.00 79.69 81 TRP A O 1
ATOM 645 N N . LYS A 1 82 ? -7.903 -5.588 24.935 1.00 78.69 82 LYS A N 1
ATOM 646 C CA . LYS A 1 82 ? -8.148 -4.321 24.236 1.00 78.69 82 LYS A CA 1
ATOM 647 C C . LYS A 1 82 ? -7.470 -4.251 22.870 1.00 78.69 82 LYS A C 1
ATOM 649 O O . LYS A 1 82 ? -8.132 -3.908 21.899 1.00 78.69 82 LYS A O 1
ATOM 654 N N . ASN A 1 83 ? -6.173 -4.556 22.778 1.00 79.88 83 ASN A N 1
ATOM 655 C CA . ASN A 1 83 ? -5.464 -4.492 21.495 1.00 79.88 83 ASN A CA 1
ATOM 656 C C . ASN A 1 83 ? -5.984 -5.559 20.530 1.00 79.88 83 ASN A C 1
ATOM 658 O O . ASN A 1 83 ? -6.157 -5.273 19.348 1.00 79.88 83 ASN A O 1
ATOM 662 N N . PHE A 1 84 ? -6.269 -6.761 21.034 1.00 84.25 84 PHE A N 1
ATOM 663 C CA . PHE A 1 84 ? -6.880 -7.830 20.250 1.00 84.25 84 PHE A CA 1
ATOM 664 C C . PHE A 1 84 ? -8.238 -7.405 19.684 1.00 84.25 84 PHE A C 1
ATOM 666 O O . PHE A 1 84 ? -8.442 -7.494 18.478 1.00 84.25 84 PHE A O 1
ATOM 673 N N . HIS A 1 85 ? -9.128 -6.893 20.537 1.00 86.12 85 HIS A N 1
ATOM 674 C CA . HIS A 1 85 ? -10.479 -6.484 20.159 1.00 86.12 85 HIS A CA 1
ATOM 675 C C . HIS A 1 85 ? -10.473 -5.362 19.114 1.00 86.12 85 HIS A C 1
ATOM 677 O O . HIS A 1 85 ? -11.078 -5.522 18.062 1.00 86.12 85 HIS A O 1
ATOM 683 N N . ILE A 1 86 ? -9.677 -4.305 19.321 1.00 85.62 86 ILE A N 1
ATOM 684 C CA . ILE A 1 86 ? -9.518 -3.209 18.346 1.00 85.62 86 ILE A CA 1
ATOM 685 C C . ILE A 1 86 ? -9.029 -3.734 16.995 1.00 85.62 86 ILE A C 1
ATOM 687 O O . ILE A 1 86 ? -9.590 -3.399 15.953 1.00 85.62 86 ILE A O 1
ATOM 691 N N . THR A 1 87 ? -7.989 -4.572 17.012 1.00 85.88 87 THR A N 1
ATOM 692 C CA . THR A 1 87 ? -7.415 -5.130 15.781 1.00 85.88 87 THR A CA 1
ATOM 693 C C . THR A 1 87 ? -8.436 -6.012 15.064 1.00 85.88 87 THR A C 1
ATOM 695 O O . THR A 1 87 ? -8.571 -5.937 13.844 1.00 85.88 87 THR A O 1
ATOM 698 N N . PHE A 1 88 ? -9.172 -6.835 15.813 1.00 89.44 88 PHE A N 1
ATOM 699 C CA . PHE A 1 88 ? -10.215 -7.693 15.269 1.00 89.44 88 PHE A CA 1
ATOM 700 C C . PHE A 1 88 ? -11.326 -6.878 14.606 1.00 89.44 88 PHE A C 1
ATOM 702 O O . PHE A 1 88 ? -11.622 -7.129 13.442 1.00 89.44 88 PHE A O 1
ATOM 709 N N . THR A 1 89 ? -11.890 -5.884 15.293 1.00 90.38 89 THR A N 1
ATOM 710 C CA . THR A 1 89 ? -12.954 -5.033 14.746 1.00 90.38 89 THR A CA 1
ATOM 711 C C . THR A 1 89 ? -12.498 -4.319 13.468 1.00 90.38 89 THR A C 1
ATOM 713 O O . THR A 1 89 ? -13.239 -4.265 12.484 1.00 90.38 89 THR A O 1
ATOM 716 N N . MET A 1 90 ? -11.246 -3.841 13.419 1.00 89.56 90 MET A N 1
ATOM 717 C CA . MET A 1 90 ? -10.670 -3.272 12.194 1.00 89.56 90 MET A CA 1
ATOM 718 C C . MET A 1 90 ? -10.623 -4.299 11.057 1.00 89.56 90 MET A C 1
ATOM 720 O O . MET A 1 90 ? -11.108 -4.014 9.962 1.00 89.56 90 MET A O 1
ATOM 724 N N . TYR A 1 91 ? -10.110 -5.508 11.302 1.00 88.69 91 TYR A N 1
ATOM 725 C CA . TYR A 1 91 ? -10.118 -6.568 10.290 1.00 88.69 91 TYR A CA 1
ATOM 726 C C . TYR A 1 91 ? -11.533 -6.962 9.865 1.00 88.69 91 TYR A C 1
ATOM 728 O O . TYR A 1 91 ? -11.769 -7.140 8.675 1.00 88.69 91 TYR A O 1
ATOM 736 N N . ALA A 1 92 ? -12.478 -7.072 10.797 1.00 90.56 92 ALA A N 1
ATOM 737 C CA . ALA A 1 92 ? -13.860 -7.434 10.506 1.00 90.56 92 ALA A CA 1
ATOM 738 C C . ALA A 1 92 ? -14.545 -6.386 9.614 1.00 90.56 92 ALA A C 1
ATOM 740 O O . ALA A 1 92 ? -15.220 -6.748 8.645 1.00 90.56 92 ALA A O 1
ATOM 741 N N . SER A 1 93 ? -14.290 -5.092 9.855 1.00 91.94 93 SER A N 1
ATOM 742 C CA . SER A 1 93 ? -14.751 -4.010 8.974 1.00 91.94 93 SER A CA 1
ATOM 743 C C . SER A 1 93 ? -14.197 -4.153 7.549 1.00 91.94 93 SER A C 1
ATOM 745 O O . SER A 1 93 ? -14.942 -4.048 6.579 1.00 91.94 93 SER A O 1
ATOM 747 N N . LEU A 1 94 ? -12.911 -4.494 7.405 1.00 88.69 94 LEU A N 1
ATOM 748 C CA . LEU A 1 94 ? -12.262 -4.669 6.103 1.00 88.69 94 LEU A CA 1
ATOM 749 C C . LEU A 1 94 ? -12.732 -5.942 5.384 1.00 88.69 94 LEU A C 1
ATOM 751 O O . LEU A 1 94 ? -13.014 -5.906 4.186 1.00 88.69 94 LEU A O 1
ATOM 755 N N . PHE A 1 95 ? -12.872 -7.060 6.102 1.00 88.00 95 PHE A N 1
ATOM 756 C CA . PHE A 1 95 ? -13.396 -8.313 5.557 1.00 88.00 95 PHE A CA 1
ATOM 757 C C . PHE A 1 95 ? -14.821 -8.134 5.034 1.00 88.00 95 PHE A C 1
ATOM 759 O O . PHE A 1 95 ? -15.090 -8.469 3.880 1.00 88.00 95 PHE A O 1
ATOM 766 N N . THR A 1 96 ? -15.713 -7.543 5.834 1.00 89.44 96 THR A N 1
ATOM 767 C CA . THR A 1 96 ? -17.107 -7.289 5.433 1.00 89.44 96 THR A CA 1
ATOM 768 C C . THR A 1 96 ? -17.229 -6.254 4.313 1.00 89.44 96 THR A C 1
ATOM 770 O O . THR A 1 96 ? -18.073 -6.436 3.435 1.00 89.44 96 THR A O 1
ATOM 773 N N . LEU A 1 97 ? -16.357 -5.236 4.273 1.00 90.19 97 LEU A N 1
ATOM 774 C CA . LEU A 1 97 ? -16.249 -4.297 3.149 1.00 90.19 97 LEU A CA 1
ATOM 775 C C . LEU A 1 97 ? -15.791 -4.995 1.862 1.00 90.19 97 LEU A C 1
ATOM 777 O O . LEU A 1 97 ? -16.340 -4.758 0.791 1.00 90.19 97 LEU A O 1
ATOM 781 N N . SER A 1 98 ? -14.787 -5.872 1.939 1.00 86.62 98 SER A N 1
ATOM 782 C CA . SER A 1 98 ? -14.342 -6.608 0.751 1.00 86.62 98 SER A CA 1
ATOM 783 C C . SER A 1 98 ? -15.412 -7.569 0.251 1.00 86.62 98 SER A C 1
ATOM 785 O O . SER A 1 98 ? -15.660 -7.631 -0.950 1.00 86.62 98 SER A O 1
ATOM 787 N N . ALA A 1 99 ? -16.096 -8.265 1.160 1.00 85.56 99 ALA A N 1
ATOM 788 C CA . ALA A 1 99 ? -17.156 -9.193 0.807 1.00 85.56 99 ALA A CA 1
ATOM 789 C C . ALA A 1 99 ? -18.357 -8.472 0.174 1.00 85.56 99 ALA A C 1
ATOM 791 O O . ALA A 1 99 ? -18.901 -8.983 -0.803 1.00 85.56 99 ALA A O 1
ATOM 792 N N . SER A 1 100 ? -18.723 -7.273 0.652 1.00 86.19 100 SER A N 1
ATOM 793 C CA . SER A 1 100 ? -19.825 -6.485 0.079 1.00 86.19 100 SER A CA 1
ATOM 794 C C . SER A 1 100 ? -19.529 -5.935 -1.316 1.00 86.19 100 SER A C 1
ATOM 796 O O . SER A 1 100 ? -20.463 -5.689 -2.072 1.00 86.19 100 SER A O 1
ATOM 798 N N . VAL A 1 101 ? -18.255 -5.765 -1.682 1.00 84.62 101 VAL A N 1
ATOM 799 C CA . VAL A 1 101 ? -17.850 -5.343 -3.033 1.00 84.62 101 VAL A CA 1
ATOM 800 C C . VAL A 1 101 ? -17.671 -6.543 -3.965 1.00 84.62 101 VAL A C 1
ATOM 802 O O . VAL A 1 101 ? -18.134 -6.513 -5.104 1.00 84.62 101 VAL A O 1
ATOM 805 N N . ILE A 1 102 ? -17.009 -7.605 -3.495 1.00 79.69 102 ILE A N 1
ATOM 806 C CA . ILE A 1 102 ? -16.662 -8.776 -4.315 1.00 79.69 102 ILE A CA 1
ATOM 807 C C . ILE A 1 102 ? -17.911 -9.587 -4.669 1.00 79.69 102 ILE A C 1
ATOM 809 O O . ILE A 1 102 ? -18.089 -9.942 -5.832 1.00 79.69 102 ILE A O 1
ATOM 813 N N . TYR A 1 103 ? -18.786 -9.843 -3.694 1.00 78.88 103 TYR A N 1
ATOM 814 C CA . TYR A 1 103 ? -19.946 -10.718 -3.861 1.00 78.88 103 TYR A CA 1
ATOM 815 C C . TYR A 1 103 ? -20.925 -10.269 -4.965 1.00 78.88 103 TYR A C 1
ATOM 817 O O . TYR A 1 103 ? -21.211 -11.070 -5.857 1.00 78.88 103 TYR A O 1
ATOM 825 N N . PRO A 1 104 ? -21.410 -9.008 -5.003 1.00 77.81 104 PRO A N 1
ATOM 826 C CA . PRO A 1 104 ? -22.289 -8.577 -6.087 1.00 77.81 104 PRO A CA 1
ATOM 827 C C . PRO A 1 104 ? -21.563 -8.539 -7.435 1.00 77.81 104 PRO A C 1
ATOM 829 O O . PRO A 1 104 ? -22.185 -8.777 -8.463 1.00 77.81 104 PRO A O 1
ATOM 832 N N . PHE A 1 105 ? -20.256 -8.263 -7.464 1.00 73.62 105 PHE A N 1
ATOM 833 C CA . PHE A 1 105 ? -19.514 -8.188 -8.722 1.00 73.62 105 PHE A CA 1
ATOM 834 C C . PHE A 1 105 ? -19.385 -9.548 -9.417 1.00 73.62 105 PHE A C 1
ATOM 836 O O . PHE A 1 105 ? -19.341 -9.595 -10.646 1.00 73.62 105 PHE A O 1
ATOM 843 N N . THR A 1 106 ? -19.316 -10.636 -8.649 1.00 67.06 106 THR A N 1
ATOM 844 C CA . THR A 1 106 ? -19.163 -11.992 -9.188 1.00 67.06 106 THR A CA 1
ATOM 845 C C . THR A 1 106 ? -20.506 -12.634 -9.492 1.00 67.06 106 THR A C 1
ATOM 847 O O . THR A 1 106 ? -20.699 -13.128 -10.592 1.00 67.06 106 THR A O 1
ATOM 850 N N . GLU A 1 107 ? -21.461 -12.559 -8.567 1.00 66.12 107 GLU A N 1
ATOM 851 C CA . GLU A 1 107 ? -22.730 -13.285 -8.704 1.00 66.12 107 GLU A CA 1
ATOM 852 C C . GLU A 1 107 ? -23.729 -12.567 -9.631 1.00 66.12 107 GLU A C 1
ATOM 854 O O . GLU A 1 107 ? -24.445 -13.212 -10.390 1.00 66.12 107 GLU A O 1
ATOM 859 N N . VAL A 1 108 ? -23.758 -11.223 -9.650 1.00 63.56 108 VAL A N 1
ATOM 860 C CA . VAL A 1 108 ? -24.696 -10.466 -10.515 1.00 63.56 108 VAL A CA 1
ATOM 861 C C . VAL A 1 108 ? -24.267 -10.496 -11.986 1.00 63.56 108 VAL A C 1
ATOM 863 O O . VAL A 1 108 ? -25.092 -10.292 -12.873 1.00 63.56 108 VAL A O 1
ATOM 866 N N . LYS A 1 109 ? -22.980 -10.738 -12.268 1.00 56.28 109 LYS A N 1
ATOM 867 C CA . LYS A 1 109 ? -22.480 -10.852 -13.645 1.00 56.28 109 LYS A CA 1
ATOM 868 C C . LYS A 1 109 ? -22.805 -12.196 -14.296 1.00 56.28 109 LYS A C 1
ATOM 870 O O . LYS A 1 109 ? -22.947 -12.215 -15.516 1.00 56.28 109 LYS A O 1
ATOM 875 N N . ASP A 1 110 ? -22.913 -13.270 -13.515 1.00 53.34 110 ASP A N 1
ATOM 876 C CA . ASP A 1 110 ? -23.039 -14.631 -14.048 1.00 53.34 110 ASP A CA 1
ATOM 877 C C . ASP A 1 110 ? -24.490 -15.142 -14.139 1.00 53.34 110 ASP A C 1
ATOM 879 O O . ASP A 1 110 ? -24.750 -16.062 -14.916 1.00 53.34 110 ASP A O 1
ATOM 883 N N . GLU A 1 111 ? -25.465 -14.546 -13.438 1.00 53.34 111 GLU A N 1
ATOM 884 C CA . GLU A 1 111 ? -26.836 -15.082 -13.411 1.00 53.34 111 GLU A CA 1
ATOM 885 C C . GLU A 1 111 ? -27.912 -14.226 -14.097 1.00 53.34 111 GLU A C 1
ATOM 887 O O . GLU A 1 111 ? -28.104 -13.042 -13.835 1.00 53.34 111 GLU A O 1
ATOM 892 N N . GLN A 1 112 ? -28.684 -14.898 -14.960 1.00 50.59 112 GLN A N 1
ATOM 893 C CA . GLN A 1 112 ? -29.780 -14.358 -15.773 1.00 50.59 112 GLN A CA 1
ATOM 894 C C . GLN A 1 112 ? -31.182 -14.605 -15.156 1.00 50.59 112 GLN A C 1
ATOM 896 O O . GLN A 1 112 ? -32.190 -14.388 -15.830 1.00 50.59 112 GLN A O 1
ATOM 901 N N . TYR A 1 113 ? -31.282 -15.068 -13.898 1.00 54.53 113 TYR A N 1
ATOM 902 C CA . TYR A 1 113 ? -32.546 -15.479 -13.257 1.00 54.53 113 TYR A CA 1
ATOM 903 C C . TYR A 1 113 ? -32.966 -14.563 -12.087 1.00 54.53 113 TYR A C 1
ATOM 905 O O . TYR A 1 113 ? -32.253 -14.436 -11.095 1.00 54.53 113 TYR A O 1
ATOM 913 N N . CYS A 1 114 ? -34.179 -13.991 -12.156 1.00 53.62 114 CYS A N 1
ATOM 914 C CA . CYS A 1 114 ? -34.695 -13.006 -11.187 1.00 53.62 114 CYS A CA 1
ATOM 915 C C . CYS A 1 114 ? -34.760 -13.470 -9.719 1.00 53.62 114 CYS A C 1
ATOM 917 O O . CYS A 1 114 ? -34.581 -12.645 -8.834 1.00 53.62 114 CYS A O 1
ATOM 919 N N . LEU A 1 115 ? -35.021 -14.753 -9.430 1.00 54.91 115 LEU A N 1
ATOM 920 C CA . LEU A 1 115 ? -35.233 -15.202 -8.042 1.00 54.91 115 LEU A CA 1
ATOM 921 C C . LEU A 1 115 ? -33.929 -15.228 -7.229 1.00 54.91 115 LEU A C 1
ATOM 923 O O . LEU A 1 115 ? -33.939 -14.941 -6.038 1.00 54.91 115 LEU A O 1
ATOM 927 N N . GLN A 1 116 ? -32.804 -15.561 -7.864 1.00 60.91 116 GLN A N 1
ATOM 928 C CA . GLN A 1 116 ? -31.507 -15.636 -7.189 1.00 60.91 116 GLN A CA 1
ATOM 929 C C . GLN A 1 116 ? -30.883 -14.247 -6.990 1.00 60.91 116 GLN A C 1
ATOM 931 O O . GLN A 1 116 ? -30.172 -13.998 -6.016 1.00 60.91 116 GLN A O 1
ATOM 936 N N . GLN A 1 117 ? -31.268 -13.299 -7.845 1.00 67.31 117 GLN A N 1
ATOM 937 C CA . GLN A 1 117 ? -30.870 -11.900 -7.763 1.00 67.31 117 GLN A CA 1
ATOM 938 C C . GLN A 1 117 ? -31.368 -11.215 -6.477 1.00 67.31 117 GLN A C 1
ATOM 940 O O . GLN A 1 117 ? -30.619 -10.442 -5.875 1.00 67.31 117 GLN A O 1
ATOM 945 N N . ASP A 1 118 ? -32.570 -11.551 -5.995 1.00 76.44 118 ASP A N 1
ATOM 946 C CA . ASP A 1 118 ? -33.116 -11.013 -4.739 1.00 76.44 118 ASP A CA 1
ATOM 947 C C . ASP A 1 118 ? -32.287 -11.446 -3.515 1.00 76.44 118 ASP A C 1
ATOM 949 O O . ASP A 1 118 ? -32.007 -10.633 -2.627 1.00 76.44 118 ASP A O 1
ATOM 953 N N . TYR A 1 119 ? -31.817 -12.702 -3.490 1.00 77.00 119 TYR A N 1
ATOM 954 C CA . TYR A 1 119 ? -30.916 -13.202 -2.445 1.00 77.00 119 TYR A CA 1
ATOM 955 C C . TYR A 1 119 ? -29.565 -12.481 -2.487 1.00 77.00 119 TYR A C 1
ATOM 957 O O . TYR A 1 119 ? -29.056 -12.064 -1.445 1.00 77.00 119 TYR A O 1
ATOM 965 N N . CYS A 1 120 ? -28.996 -12.261 -3.675 1.00 77.81 120 CYS A N 1
ATOM 966 C CA . CYS A 1 120 ? -27.720 -11.560 -3.799 1.00 77.81 120 CYS A CA 1
ATOM 967 C C . CYS A 1 120 ? -27.799 -10.098 -3.332 1.00 77.81 120 CYS A C 1
ATOM 969 O O . CYS A 1 120 ? -26.897 -9.617 -2.636 1.00 77.81 120 CYS A O 1
ATOM 971 N N . ILE A 1 121 ? -28.889 -9.398 -3.666 1.00 83.50 121 ILE A N 1
ATOM 972 C CA . ILE A 1 121 ? -29.132 -8.016 -3.229 1.00 83.50 121 ILE A CA 1
ATOM 973 C C . ILE A 1 121 ? -29.284 -7.963 -1.707 1.00 83.50 121 ILE A C 1
ATOM 975 O O . ILE A 1 121 ? -28.634 -7.141 -1.056 1.00 83.50 121 ILE A O 1
ATOM 979 N N . ALA A 1 122 ? -30.085 -8.860 -1.126 1.00 88.25 122 ALA A N 1
ATOM 980 C CA . ALA A 1 122 ? -30.280 -8.916 0.319 1.00 88.25 122 ALA A CA 1
ATOM 981 C C . ALA A 1 122 ? -28.976 -9.251 1.069 1.00 88.25 122 ALA A C 1
ATOM 983 O O . ALA A 1 122 ? -28.644 -8.558 2.031 1.00 88.25 122 ALA A O 1
ATOM 984 N N . ALA A 1 123 ? -28.190 -10.235 0.613 1.00 86.69 123 ALA A N 1
ATOM 985 C CA . ALA A 1 123 ? -26.881 -10.550 1.200 1.00 86.69 123 ALA A CA 1
ATOM 986 C C . ALA A 1 123 ? -25.930 -9.349 1.144 1.00 86.69 123 ALA A C 1
ATOM 988 O O . ALA A 1 123 ? -25.305 -9.000 2.143 1.00 86.69 123 ALA A O 1
ATOM 989 N N . THR A 1 124 ? -25.852 -8.674 -0.004 1.00 88.38 124 THR A N 1
ATOM 990 C CA . THR A 1 124 ? -24.998 -7.489 -0.164 1.00 88.38 124 THR A CA 1
ATOM 991 C C . THR A 1 124 ? -25.436 -6.367 0.778 1.00 88.38 124 THR A C 1
ATOM 993 O O . THR A 1 124 ? -24.602 -5.760 1.448 1.00 88.38 124 THR A O 1
ATOM 996 N N . PHE A 1 125 ? -26.746 -6.129 0.895 1.00 91.62 125 PHE A N 1
ATOM 997 C CA . PHE A 1 125 ? -27.308 -5.130 1.801 1.00 91.62 125 PHE A CA 1
ATOM 998 C C . PHE A 1 125 ? -26.956 -5.416 3.268 1.00 91.62 125 PHE A C 1
ATOM 1000 O O . PHE A 1 125 ? -26.438 -4.534 3.957 1.00 91.62 125 PHE A O 1
ATOM 1007 N N . PHE A 1 126 ? -27.161 -6.649 3.741 1.00 91.19 126 PHE A N 1
ATOM 1008 C CA . PHE A 1 126 ? -26.797 -7.030 5.109 1.00 91.19 126 PHE A CA 1
ATOM 1009 C C . PHE A 1 126 ? -25.278 -7.040 5.338 1.00 91.19 126 PHE A C 1
ATOM 1011 O O . PHE A 1 126 ? -24.834 -6.633 6.412 1.00 91.19 126 PHE A O 1
ATOM 1018 N N . SER A 1 127 ? -24.467 -7.379 4.330 1.00 91.94 127 SER A N 1
ATOM 1019 C CA . SER A 1 127 ? -23.006 -7.239 4.400 1.00 91.94 127 SER A CA 1
ATOM 1020 C C . SER A 1 127 ? -22.581 -5.776 4.561 1.00 91.94 127 SER A C 1
ATOM 1022 O O . SER A 1 127 ? -21.679 -5.479 5.344 1.00 91.94 127 SER A O 1
ATOM 1024 N N . CYS A 1 128 ? -23.231 -4.845 3.855 1.00 90.94 128 CYS A N 1
ATOM 1025 C CA . CYS A 1 128 ? -22.995 -3.409 4.018 1.00 90.94 128 CYS A CA 1
ATOM 1026 C C . CYS A 1 128 ? -23.403 -2.923 5.415 1.00 90.94 128 CYS A C 1
ATOM 1028 O O . CYS A 1 128 ? -22.667 -2.149 6.026 1.00 90.94 128 CYS A O 1
ATOM 1030 N N . LEU A 1 129 ? -24.534 -3.397 5.951 1.00 93.69 129 LEU A N 1
ATOM 1031 C CA . LEU A 1 129 ? -24.947 -3.098 7.327 1.00 93.69 129 LEU A CA 1
ATOM 1032 C C . LEU A 1 129 ? -23.933 -3.621 8.356 1.00 93.69 129 LEU A C 1
ATOM 1034 O O . LEU A 1 129 ? -23.583 -2.886 9.278 1.00 93.69 129 LEU A O 1
ATOM 1038 N N . ALA A 1 130 ? -23.416 -4.841 8.176 1.00 91.88 130 ALA A N 1
ATOM 1039 C CA . ALA A 1 130 ? -22.363 -5.403 9.025 1.00 91.88 130 ALA A CA 1
ATOM 1040 C C . ALA A 1 130 ? -21.076 -4.565 8.963 1.00 91.88 130 ALA A C 1
ATOM 1042 O O . ALA A 1 130 ? -20.517 -4.211 9.998 1.00 91.88 130 ALA A O 1
ATOM 1043 N N . CYS A 1 131 ? -20.650 -4.169 7.759 1.00 91.19 131 CYS A N 1
ATOM 1044 C CA . CYS A 1 131 ? -19.499 -3.286 7.565 1.00 91.19 131 CYS A CA 1
ATOM 1045 C C . CYS A 1 131 ? -19.680 -1.941 8.279 1.00 91.19 131 CYS A C 1
ATOM 1047 O O . CYS A 1 131 ? -18.748 -1.447 8.921 1.00 91.19 131 CYS A O 1
ATOM 1049 N N . MET A 1 132 ? -20.870 -1.342 8.184 1.00 92.06 132 MET A N 1
ATOM 1050 C CA . MET A 1 132 ? -21.174 -0.097 8.888 1.00 92.06 132 MET A CA 1
ATOM 1051 C C . MET A 1 132 ? -21.171 -0.291 10.403 1.00 92.06 132 MET A C 1
ATOM 1053 O O . MET A 1 132 ? -20.636 0.565 11.097 1.00 92.06 132 MET A O 1
ATOM 1057 N N . ALA A 1 133 ? -21.706 -1.401 10.914 1.00 93.25 133 ALA A N 1
ATOM 1058 C CA . ALA A 1 133 ? -21.698 -1.704 12.343 1.00 93.25 133 ALA A CA 1
ATOM 1059 C C . ALA A 1 133 ? -20.262 -1.815 12.889 1.00 93.25 133 ALA A C 1
ATOM 1061 O O . ALA A 1 133 ? -19.915 -1.052 13.790 1.00 93.25 133 ALA A O 1
ATOM 1062 N N . TYR A 1 134 ? -19.398 -2.613 12.249 1.00 92.06 134 TYR A N 1
ATOM 1063 C CA . TYR A 1 134 ? -17.979 -2.701 12.624 1.00 92.06 134 TYR A CA 1
ATOM 1064 C C . TYR A 1 134 ? -17.256 -1.353 12.493 1.00 92.06 134 TYR A C 1
ATOM 1066 O O . TYR A 1 134 ? -16.430 -0.998 13.328 1.00 92.06 134 TYR A O 1
ATOM 1074 N N . SER A 1 135 ? -17.569 -0.556 11.467 1.00 88.00 135 SER A N 1
ATOM 1075 C CA . SER A 1 135 ? -16.977 0.782 11.305 1.00 88.00 135 SER A CA 1
ATOM 1076 C C . SER A 1 135 ? -17.416 1.738 12.417 1.00 88.00 135 SER A C 1
ATOM 1078 O O . SER A 1 135 ? -16.599 2.492 12.947 1.00 88.00 135 SER A O 1
ATOM 1080 N N . VAL A 1 136 ? -18.694 1.692 12.805 1.00 90.69 136 VAL A N 1
ATOM 1081 C CA . VAL A 1 136 ? -19.219 2.442 13.951 1.00 90.69 136 VAL A CA 1
ATOM 1082 C C . VAL A 1 136 ? -18.503 2.005 15.224 1.00 90.69 136 VAL A C 1
ATOM 1084 O O . VAL A 1 136 ? -18.066 2.870 15.981 1.00 90.69 136 VAL A O 1
ATOM 1087 N N . GLU A 1 137 ? -18.290 0.706 15.422 1.00 90.25 137 GLU A N 1
ATOM 1088 C CA . GLU A 1 137 ? -17.523 0.179 16.549 1.00 90.25 137 GLU A CA 1
ATOM 1089 C C . GLU A 1 137 ? -16.099 0.760 16.596 1.00 90.25 137 GLU A C 1
ATOM 1091 O O . GLU A 1 137 ? -15.708 1.337 17.616 1.00 90.25 137 GLU A O 1
ATOM 1096 N N . VAL A 1 138 ? -15.357 0.717 15.477 1.00 87.44 138 VAL A N 1
ATOM 1097 C CA . VAL A 1 138 ? -14.032 1.360 15.364 1.00 87.44 138 VAL A CA 1
ATOM 1098 C C . VAL A 1 138 ? -14.129 2.831 15.771 1.00 87.44 138 VAL A C 1
ATOM 1100 O O . VAL A 1 138 ? -13.398 3.282 16.655 1.00 87.44 138 VAL A O 1
ATOM 1103 N N . THR A 1 139 ? -15.057 3.593 15.182 1.00 85.62 139 THR A N 1
ATOM 1104 C CA . THR A 1 139 ? -15.176 5.028 15.485 1.00 85.62 139 THR A CA 1
ATOM 1105 C C . THR A 1 139 ? -15.491 5.289 16.955 1.00 85.62 139 THR A C 1
ATOM 1107 O O . THR A 1 139 ? -14.839 6.142 17.552 1.00 85.62 139 THR A O 1
ATOM 1110 N N . MET A 1 140 ? -16.393 4.520 17.574 1.00 85.25 140 MET A N 1
ATOM 1111 C CA . MET A 1 140 ? -16.732 4.648 18.993 1.00 85.25 140 MET A CA 1
ATOM 1112 C C . MET A 1 140 ? -15.513 4.414 19.888 1.00 85.25 140 MET A C 1
ATOM 1114 O O . MET A 1 140 ? -15.296 5.168 20.848 1.00 85.25 140 MET A O 1
ATOM 1118 N N . ILE A 1 141 ? -14.686 3.416 19.560 1.00 80.75 141 ILE A N 1
ATOM 1119 C CA . ILE A 1 141 ? -13.454 3.137 20.301 1.00 80.75 141 ILE A CA 1
ATOM 1120 C C . ILE A 1 141 ? -12.491 4.330 20.209 1.00 80.75 141 ILE A C 1
ATOM 1122 O O . ILE A 1 141 ? -11.944 4.751 21.229 1.00 80.75 141 ILE A O 1
ATOM 1126 N N . HIS A 1 142 ? -12.329 4.929 19.026 1.00 74.19 142 HIS A N 1
ATOM 1127 C CA . HIS A 1 142 ? -11.407 6.053 18.824 1.00 74.19 142 HIS A CA 1
ATOM 1128 C C . HIS A 1 142 ? -11.923 7.402 19.340 1.00 74.19 142 HIS A C 1
ATOM 1130 O O . HIS A 1 142 ? -11.119 8.245 19.738 1.00 74.19 142 HIS A O 1
ATOM 1136 N N . THR A 1 143 ? -13.238 7.629 19.369 1.00 76.19 143 THR A N 1
ATOM 1137 C CA . THR A 1 143 ? -13.818 8.896 19.845 1.00 76.19 143 THR A CA 1
ATOM 1138 C C . THR A 1 143 ? -13.933 8.985 21.361 1.00 76.19 143 THR A C 1
ATOM 1140 O O . THR A 1 143 ? -14.206 10.067 21.869 1.00 76.19 143 THR A O 1
ATOM 1143 N N . THR A 1 144 ? -13.738 7.884 22.097 1.00 67.75 144 THR A N 1
ATOM 1144 C CA . THR A 1 144 ? -13.854 7.868 23.563 1.00 67.75 144 THR A CA 1
ATOM 1145 C C . THR A 1 144 ? -12.522 8.285 24.212 1.00 67.75 144 THR A C 1
ATOM 1147 O O . THR A 1 144 ? -11.609 7.458 24.327 1.00 67.75 144 THR A O 1
ATOM 1150 N N . PRO A 1 145 ? -12.361 9.547 24.665 1.00 45.22 145 PRO A N 1
ATOM 1151 C CA . PRO A 1 145 ? -11.070 10.062 25.108 1.00 45.22 145 PRO A CA 1
ATOM 1152 C C . PRO A 1 145 ? -10.653 9.421 26.439 1.00 45.22 145 PRO A C 1
ATOM 1154 O O . PRO A 1 145 ? -11.461 9.277 27.355 1.00 45.22 145 PRO A O 1
ATOM 1157 N N . GLY A 1 146 ? -9.377 9.048 26.566 1.00 55.06 146 GLY A N 1
ATOM 1158 C CA . GLY A 1 146 ? -8.769 8.644 27.843 1.00 55.06 146 GLY A CA 1
ATOM 1159 C C . GLY A 1 146 ? -8.884 7.164 28.228 1.00 55.06 146 GLY A C 1
ATOM 1160 O O . GLY A 1 146 ? -8.323 6.774 29.249 1.00 55.06 146 GLY A O 1
ATOM 1161 N N . LYS A 1 147 ? -9.552 6.315 27.428 1.00 54.09 147 LYS A N 1
ATOM 1162 C CA . LYS A 1 147 ? -9.696 4.875 27.735 1.00 54.09 147 LYS A CA 1
ATOM 1163 C C . LYS A 1 147 ? -8.852 3.951 26.853 1.00 54.09 147 LYS A C 1
ATOM 1165 O O . LYS A 1 147 ? -8.719 2.779 27.202 1.00 54.09 147 LYS A O 1
ATOM 1170 N N . VAL A 1 148 ? -8.259 4.421 25.755 1.00 54.47 148 VAL A N 1
ATOM 1171 C CA . VAL A 1 148 ? -7.540 3.551 24.808 1.00 54.47 148 VAL A CA 1
ATOM 1172 C C . VAL A 1 148 ? -6.032 3.791 24.867 1.00 54.47 148 VAL A C 1
ATOM 1174 O O . VAL A 1 148 ? -5.517 4.775 24.350 1.00 54.47 148 VAL A O 1
ATOM 1177 N N . THR A 1 149 ? -5.322 2.878 25.526 1.00 55.19 149 THR A N 1
ATOM 1178 C CA . THR A 1 149 ? -3.859 2.854 25.620 1.00 55.19 149 THR A CA 1
ATOM 1179 C C . THR A 1 149 ? -3.353 1.650 24.830 1.00 55.19 149 THR A C 1
ATOM 1181 O O . THR A 1 149 ? -3.494 0.521 25.290 1.00 55.19 149 THR A O 1
ATOM 1184 N N . GLY A 1 150 ? -2.811 1.865 23.631 1.00 66.25 150 GLY A N 1
ATOM 1185 C CA . GLY A 1 150 ? -2.285 0.777 22.804 1.00 66.25 150 GLY A CA 1
ATOM 1186 C C . GLY A 1 150 ? -1.840 1.242 21.420 1.00 66.25 150 GLY A C 1
ATOM 1187 O O . GLY A 1 150 ? -2.423 2.165 20.856 1.00 66.25 150 GLY A O 1
ATOM 1188 N N . PHE A 1 151 ? -0.806 0.604 20.861 1.00 69.44 151 PHE A N 1
ATOM 1189 C CA . PHE A 1 151 ? -0.288 0.925 19.523 1.00 69.44 151 PHE A CA 1
ATOM 1190 C C . PHE A 1 151 ? -1.363 0.781 18.433 1.00 69.44 151 PHE A C 1
ATOM 1192 O O . PHE A 1 151 ? -1.442 1.623 17.543 1.00 69.44 151 PHE A O 1
ATOM 1199 N N . MET A 1 152 ? -2.248 -0.213 18.551 1.00 75.38 152 MET A N 1
ATOM 1200 C CA . MET A 1 152 ? -3.324 -0.479 17.583 1.00 75.38 152 MET A CA 1
ATOM 1201 C C . MET A 1 152 ? -4.371 0.627 17.493 1.00 75.38 152 MET A C 1
ATOM 1203 O O . MET A 1 152 ? -5.024 0.779 16.471 1.00 75.38 152 MET A O 1
ATOM 1207 N N . ALA A 1 153 ? -4.491 1.445 18.537 1.00 73.19 153 ALA A N 1
ATOM 1208 C CA . ALA A 1 153 ? -5.382 2.595 18.535 1.00 73.19 153 ALA A CA 1
ATOM 1209 C C . ALA A 1 153 ? -4.746 3.856 17.923 1.00 73.19 153 ALA A C 1
ATOM 1211 O O . ALA A 1 153 ? -5.407 4.885 17.789 1.00 73.19 153 ALA A O 1
ATOM 1212 N N . THR A 1 154 ? -3.453 3.806 17.588 1.00 77.69 154 THR A N 1
ATOM 1213 C CA . THR A 1 154 ? -2.750 4.914 16.935 1.00 77.69 154 THR A CA 1
ATOM 1214 C C . THR A 1 154 ? -2.911 4.837 15.419 1.00 77.69 154 THR A C 1
ATOM 1216 O O . THR A 1 154 ? -3.073 3.752 14.867 1.00 77.69 154 THR A O 1
ATOM 1219 N N . MET A 1 155 ? -2.810 5.981 14.734 1.00 79.00 155 MET A N 1
ATOM 1220 C CA . MET A 1 155 ? -2.878 6.039 13.266 1.00 79.00 155 MET A CA 1
ATOM 1221 C C . MET A 1 155 ? -1.906 5.056 12.571 1.00 79.00 155 MET A C 1
ATOM 1223 O O . MET A 1 155 ? -2.370 4.316 11.706 1.00 79.00 155 MET A O 1
ATOM 1227 N N . PRO A 1 156 ? -0.619 4.932 12.973 1.00 77.62 156 PRO A N 1
ATOM 1228 C CA . PRO A 1 156 ? 0.279 3.915 12.409 1.00 77.62 156 PRO A CA 1
ATOM 1229 C C . PRO A 1 156 ? -0.188 2.468 12.630 1.00 77.62 156 PRO A C 1
ATOM 1231 O O . PRO A 1 156 ? -0.066 1.640 11.733 1.00 77.62 156 PRO A O 1
ATOM 1234 N N . GLY A 1 157 ? -0.763 2.161 13.798 1.00 79.19 157 GLY A N 1
ATOM 1235 C CA . GLY A 1 157 ? -1.321 0.837 14.087 1.00 79.19 157 GLY A CA 1
ATOM 1236 C C . GLY A 1 157 ? -2.494 0.478 13.173 1.00 79.19 157 GLY A C 1
ATOM 1237 O O . GLY A 1 157 ? -2.544 -0.634 12.654 1.00 79.19 157 GLY A O 1
ATOM 1238 N N . MET A 1 158 ? -3.384 1.435 12.897 1.00 82.88 158 MET A N 1
ATOM 1239 C CA . MET A 1 158 ? -4.480 1.234 11.940 1.00 82.88 158 MET A CA 1
ATOM 1240 C C . MET A 1 158 ? -3.964 1.008 10.518 1.00 82.88 158 MET A C 1
ATOM 1242 O O . MET A 1 158 ? -4.440 0.114 9.821 1.00 82.88 158 MET A O 1
ATOM 1246 N N . ILE A 1 159 ? -2.963 1.787 10.092 1.00 86.62 159 ILE A N 1
ATOM 1247 C CA . ILE A 1 159 ? -2.352 1.628 8.766 1.00 86.62 159 ILE A CA 1
ATOM 1248 C C . ILE A 1 159 ? -1.718 0.238 8.633 1.00 86.62 159 ILE A C 1
ATOM 1250 O O . ILE A 1 159 ? -1.930 -0.421 7.621 1.00 86.62 159 ILE A O 1
ATOM 1254 N N . LYS A 1 160 ? -1.053 -0.268 9.680 1.00 86.19 160 LYS A N 1
ATOM 1255 C CA . LYS A 1 160 ? -0.508 -1.636 9.719 1.00 86.19 160 LYS A CA 1
ATOM 1256 C C . LYS A 1 160 ? -1.562 -2.721 9.483 1.00 86.19 160 LYS A C 1
ATOM 1258 O O . LYS A 1 160 ? -1.270 -3.690 8.788 1.00 86.19 160 LYS A O 1
ATOM 1263 N N . VAL A 1 161 ? -2.771 -2.565 10.027 1.00 89.00 161 VAL A N 1
ATOM 1264 C CA . VAL A 1 161 ? -3.893 -3.494 9.783 1.00 89.00 161 VAL A CA 1
ATOM 1265 C C . VAL A 1 161 ? -4.380 -3.411 8.333 1.00 89.00 161 VAL A C 1
ATOM 1267 O O . VAL A 1 161 ? -4.674 -4.431 7.710 1.00 89.00 161 VAL A O 1
ATOM 1270 N N . VAL A 1 162 ? -4.427 -2.205 7.763 1.00 88.62 162 VAL A N 1
ATOM 1271 C CA . VAL A 1 162 ? -4.793 -2.001 6.354 1.00 88.62 162 VAL A CA 1
ATOM 1272 C C . VAL A 1 162 ? -3.742 -2.605 5.413 1.00 88.62 162 VAL A C 1
ATOM 1274 O O . VAL A 1 162 ? -4.106 -3.272 4.448 1.00 88.62 162 VAL A O 1
ATOM 1277 N N . GLU A 1 163 ? -2.448 -2.440 5.699 1.00 89.31 163 GLU A N 1
ATOM 1278 C CA . GLU A 1 163 ? -1.344 -3.020 4.918 1.00 89.31 163 GLU A CA 1
ATOM 1279 C C . GLU A 1 163 ? -1.434 -4.544 4.820 1.00 89.31 163 GLU A C 1
ATOM 1281 O O . GLU A 1 163 ? -1.354 -5.106 3.725 1.00 89.31 163 GLU A O 1
ATOM 1286 N N . THR A 1 164 ? -1.610 -5.224 5.956 1.00 89.56 164 THR A N 1
ATOM 1287 C CA . THR A 1 164 ? -1.718 -6.688 5.989 1.00 89.56 164 THR A CA 1
ATOM 1288 C C . THR A 1 164 ? -2.986 -7.168 5.301 1.00 89.56 164 THR A C 1
ATOM 1290 O O . THR A 1 164 ? -2.943 -8.172 4.593 1.00 89.56 164 THR A O 1
ATOM 1293 N N . PHE A 1 165 ? -4.096 -6.440 5.441 1.00 88.25 165 PHE A N 1
ATOM 1294 C CA . PHE A 1 165 ? -5.330 -6.753 4.731 1.00 88.25 165 PHE A CA 1
ATOM 1295 C C . PHE A 1 165 ? -5.176 -6.627 3.208 1.00 88.25 165 PHE A C 1
ATOM 1297 O O . PHE A 1 165 ? -5.532 -7.549 2.472 1.00 88.25 165 PHE A O 1
ATOM 1304 N N . ILE A 1 166 ? -4.589 -5.526 2.723 1.00 89.19 166 ILE A N 1
ATOM 1305 C CA . ILE A 1 166 ? -4.307 -5.329 1.293 1.00 89.19 166 ILE A CA 1
ATOM 1306 C C . ILE A 1 166 ? -3.383 -6.437 0.775 1.00 89.19 166 ILE A C 1
ATOM 1308 O O . ILE A 1 166 ? -3.613 -6.965 -0.316 1.00 89.19 166 ILE A O 1
ATOM 1312 N N . ALA A 1 167 ? -2.368 -6.830 1.549 1.00 87.19 167 ALA A N 1
ATOM 1313 C CA . ALA A 1 167 ? -1.483 -7.933 1.187 1.00 87.19 167 ALA A CA 1
ATOM 1314 C C . ALA A 1 167 ? -2.246 -9.267 1.069 1.00 87.19 167 ALA A C 1
ATOM 1316 O O . ALA A 1 167 ? -2.084 -9.961 0.065 1.00 87.19 167 ALA A O 1
ATOM 1317 N N . CYS A 1 168 ? -3.137 -9.596 2.016 1.00 85.12 168 CYS A N 1
ATOM 1318 C CA . CYS A 1 168 ? -4.009 -10.778 1.937 1.00 85.12 168 CYS A CA 1
ATOM 1319 C C . CYS A 1 168 ? -4.840 -10.798 0.649 1.00 85.12 168 CYS A C 1
ATOM 1321 O O . CYS A 1 168 ? -4.844 -11.793 -0.074 1.00 85.12 168 CYS A O 1
ATOM 1323 N N . ILE A 1 169 ? -5.508 -9.687 0.335 1.00 83.50 169 ILE A N 1
ATOM 1324 C CA . ILE A 1 169 ? -6.322 -9.557 -0.879 1.00 83.50 169 ILE A CA 1
ATOM 1325 C C . ILE A 1 169 ? -5.452 -9.688 -2.138 1.00 83.50 169 ILE A C 1
ATOM 1327 O O . ILE A 1 169 ? -5.818 -10.383 -3.087 1.00 83.50 169 ILE A O 1
ATOM 1331 N N . THR A 1 170 ? -4.260 -9.090 -2.124 1.00 84.56 170 THR A N 1
ATOM 1332 C CA . THR A 1 170 ? -3.284 -9.220 -3.213 1.00 84.56 170 THR A CA 1
ATOM 1333 C C . THR A 1 170 ? -2.910 -10.688 -3.436 1.00 84.56 170 THR A C 1
ATOM 1335 O O . THR A 1 170 ? -2.909 -11.135 -4.579 1.00 84.56 170 THR A O 1
ATOM 1338 N N . PHE A 1 171 ? -2.677 -11.478 -2.379 1.00 81.88 171 PHE A N 1
ATOM 1339 C CA . PHE A 1 171 ? -2.398 -12.915 -2.514 1.00 81.88 171 PHE A CA 1
ATOM 1340 C C . PHE A 1 171 ? -3.540 -13.700 -3.150 1.00 81.88 171 PHE A C 1
ATOM 1342 O O . PHE A 1 171 ? -3.273 -14.556 -3.994 1.00 81.88 171 PHE A O 1
ATOM 1349 N N . VAL A 1 172 ? -4.791 -13.404 -2.787 1.00 78.81 172 VAL A N 1
ATOM 1350 C CA . VAL A 1 172 ? -5.966 -14.054 -3.388 1.00 78.81 172 VAL A CA 1
ATOM 1351 C C . VAL A 1 172 ? -5.989 -13.810 -4.897 1.00 78.81 172 VAL A C 1
ATOM 1353 O O . VAL A 1 172 ? -6.150 -14.752 -5.675 1.00 78.81 172 VAL A O 1
ATOM 1356 N N . PHE A 1 173 ? -5.762 -12.571 -5.338 1.00 78.81 173 PHE A N 1
ATOM 1357 C CA . PHE A 1 173 ? -5.733 -12.247 -6.766 1.00 78.81 173 PHE A CA 1
ATOM 1358 C C . PHE A 1 173 ? -4.528 -12.834 -7.492 1.00 78.81 173 PHE A C 1
ATOM 1360 O O . PHE A 1 173 ? -4.671 -13.355 -8.599 1.00 78.81 173 PHE A O 1
ATOM 1367 N N . ILE A 1 174 ? -3.355 -12.816 -6.857 1.00 79.44 174 ILE A N 1
ATOM 1368 C CA . ILE A 1 174 ? -2.157 -13.449 -7.402 1.00 79.44 174 ILE A CA 1
ATOM 1369 C C . ILE A 1 174 ? -2.419 -14.936 -7.618 1.00 79.44 174 ILE A C 1
ATOM 1371 O O . ILE A 1 174 ? -2.244 -15.405 -8.736 1.00 79.44 174 ILE A O 1
ATOM 1375 N N . PHE A 1 175 ? -2.898 -15.661 -6.607 1.00 76.25 175 PHE A N 1
ATOM 1376 C CA . PHE A 1 175 ? -3.134 -17.101 -6.704 1.00 76.25 175 PHE A CA 1
ATOM 1377 C C . PHE A 1 175 ? -4.117 -17.455 -7.829 1.00 76.25 175 PHE A C 1
ATOM 1379 O O . PHE A 1 175 ? -3.829 -18.340 -8.631 1.00 76.25 175 PHE A O 1
ATOM 1386 N N . ASN A 1 176 ? -5.218 -16.708 -7.963 1.00 73.62 176 ASN A N 1
ATOM 1387 C CA . ASN A 1 176 ? -6.195 -16.922 -9.038 1.00 73.62 176 ASN A CA 1
ATOM 1388 C C . ASN A 1 176 ? -5.680 -16.508 -10.431 1.00 73.62 176 ASN A C 1
ATOM 1390 O O . ASN A 1 176 ? -6.183 -16.984 -11.445 1.00 73.62 176 ASN A O 1
ATOM 1394 N N . SER A 1 177 ? -4.660 -15.646 -10.506 1.00 70.12 177 SER A N 1
ATOM 1395 C CA . SER A 1 177 ? -4.022 -15.256 -11.771 1.00 70.12 177 SER A CA 1
ATOM 1396 C C . SER A 1 177 ? -2.924 -16.222 -12.248 1.00 70.12 177 SER A C 1
ATOM 1398 O O . SER A 1 177 ? -2.462 -16.106 -13.387 1.00 70.12 177 SER A O 1
ATOM 1400 N N . MET A 1 178 ? -2.486 -17.160 -11.402 1.00 61.84 178 MET A N 1
ATOM 1401 C CA . MET A 1 178 ? -1.271 -17.960 -11.594 1.00 61.84 178 MET A CA 1
ATOM 1402 C C . MET A 1 178 ? -1.553 -19.292 -12.292 1.00 61.84 178 MET A C 1
ATOM 1404 O O . MET A 1 178 ? -1.543 -20.355 -11.675 1.00 61.84 178 MET A O 1
ATOM 1408 N N . VAL A 1 179 ? -1.734 -19.245 -13.612 1.00 50.59 179 VAL A N 1
ATOM 1409 C CA . VAL A 1 179 ? -1.698 -20.443 -14.457 1.00 50.59 179 VAL A CA 1
ATOM 1410 C C . VAL A 1 179 ? -0.512 -20.326 -15.417 1.00 50.59 179 VAL A C 1
ATOM 1412 O O . VAL A 1 179 ? -0.556 -19.605 -16.404 1.00 50.59 179 VAL A O 1
ATOM 1415 N N . HIS A 1 180 ? 0.542 -21.061 -15.061 1.00 51.44 180 HIS A N 1
ATOM 1416 C CA . HIS A 1 180 ? 1.496 -21.750 -15.939 1.00 51.44 180 HIS A CA 1
ATOM 1417 C C . HIS A 1 180 ? 2.913 -21.241 -16.232 1.00 51.44 180 HIS A C 1
ATOM 1419 O O . HIS A 1 180 ? 3.711 -22.122 -16.507 1.00 51.44 180 HIS A O 1
ATOM 1425 N N . ASP A 1 181 ? 3.339 -19.989 -16.015 1.00 52.78 181 ASP A N 1
ATOM 1426 C CA . ASP A 1 181 ? 4.777 -19.668 -16.190 1.00 52.78 181 ASP A CA 1
ATOM 1427 C C . ASP A 1 181 ? 5.319 -18.603 -15.225 1.00 52.78 181 ASP A C 1
ATOM 1429 O O . ASP A 1 181 ? 5.040 -17.407 -15.317 1.00 52.78 181 ASP A O 1
ATOM 1433 N N . TRP A 1 182 ? 6.143 -19.043 -14.267 1.00 59.50 182 TRP A N 1
ATOM 1434 C CA . TRP A 1 182 ? 6.767 -18.162 -13.281 1.00 59.50 182 TRP A CA 1
ATOM 1435 C C . TRP A 1 182 ? 8.055 -17.535 -13.814 1.00 59.50 182 TRP A C 1
ATOM 1437 O O . TRP A 1 182 ? 9.155 -18.066 -13.618 1.00 59.50 182 TRP A O 1
ATOM 1447 N N . HIS A 1 183 ? 7.942 -16.337 -14.383 1.00 64.81 183 HIS A N 1
ATOM 1448 C CA . HIS A 1 183 ? 9.106 -15.483 -14.601 1.00 64.81 183 HIS A CA 1
ATOM 1449 C C . HIS A 1 183 ? 9.786 -15.117 -13.270 1.00 64.81 183 HIS A C 1
ATOM 1451 O O . HIS A 1 183 ? 9.133 -14.901 -12.246 1.00 64.81 183 HIS A O 1
ATOM 1457 N N . GLY A 1 184 ? 11.119 -14.997 -13.279 1.00 71.50 184 GLY A N 1
ATOM 1458 C CA . GLY A 1 184 ? 11.900 -14.648 -12.083 1.00 71.50 184 GLY A CA 1
ATOM 1459 C C . GLY A 1 184 ? 11.453 -13.340 -11.411 1.00 71.50 184 GLY A C 1
ATOM 1460 O O . GLY A 1 184 ? 11.471 -13.245 -10.188 1.00 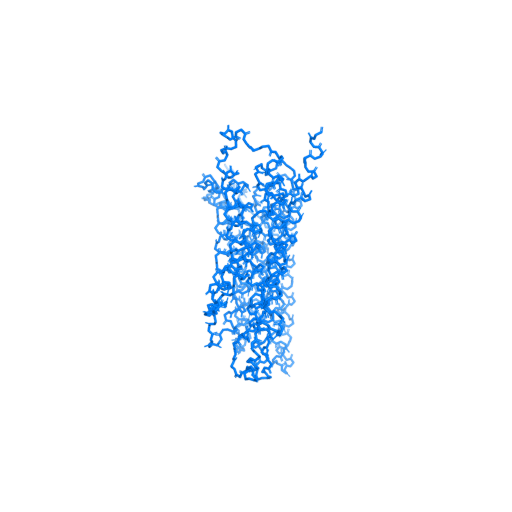71.50 184 GLY A O 1
ATOM 1461 N N . ALA A 1 185 ? 10.964 -12.369 -12.190 1.00 70.81 185 ALA A N 1
ATOM 1462 C CA . ALA A 1 185 ? 10.414 -11.119 -11.666 1.00 70.81 185 ALA A CA 1
ATOM 1463 C C . ALA A 1 185 ? 9.107 -11.321 -10.876 1.00 70.81 185 ALA A C 1
ATOM 1465 O O . ALA A 1 185 ? 8.924 -10.700 -9.833 1.00 70.81 185 ALA A O 1
ATOM 1466 N N . LEU A 1 186 ? 8.228 -12.230 -11.312 1.00 75.88 186 LEU A N 1
ATOM 1467 C CA . LEU A 1 186 ? 6.997 -12.563 -10.585 1.00 75.88 186 LEU A CA 1
ATOM 1468 C C . LEU A 1 186 ? 7.310 -13.305 -9.279 1.00 75.88 186 LEU A C 1
ATOM 1470 O O . LEU A 1 186 ? 6.677 -13.039 -8.259 1.00 75.88 186 LEU A O 1
ATOM 1474 N N . LYS A 1 187 ? 8.344 -14.163 -9.278 1.00 81.88 187 LYS A N 1
ATOM 1475 C CA . LYS A 1 187 ? 8.866 -14.789 -8.048 1.00 81.88 187 LYS A CA 1
ATOM 1476 C C . LYS A 1 187 ? 9.378 -13.740 -7.058 1.00 81.88 187 LYS A C 1
ATOM 1478 O O . LYS A 1 187 ? 9.090 -13.849 -5.871 1.00 81.88 187 LYS A O 1
ATOM 1483 N N . TRP A 1 188 ? 10.086 -12.715 -7.541 1.00 82.25 188 TRP A N 1
ATOM 1484 C CA . TRP A 1 188 ? 10.519 -11.586 -6.710 1.00 82.25 188 TRP A CA 1
ATOM 1485 C C . TRP A 1 188 ? 9.331 -10.817 -6.124 1.00 82.25 188 TRP A C 1
ATOM 1487 O O . TRP A 1 188 ? 9.308 -10.573 -4.922 1.00 82.25 188 TRP A O 1
ATOM 1497 N N . CYS A 1 189 ? 8.321 -10.499 -6.940 1.00 83.62 189 CYS A N 1
ATOM 1498 C CA . CYS A 1 189 ? 7.118 -9.808 -6.466 1.00 83.62 189 CYS A CA 1
ATOM 1499 C C . CYS A 1 189 ? 6.415 -10.613 -5.366 1.00 83.62 189 CYS A C 1
ATOM 1501 O O . CYS A 1 189 ? 6.134 -10.071 -4.300 1.00 83.62 189 CYS A O 1
ATOM 1503 N N . LEU A 1 190 ? 6.214 -11.922 -5.576 1.00 85.19 190 LEU A N 1
ATOM 1504 C CA . LEU A 1 190 ? 5.634 -12.797 -4.557 1.00 85.19 190 LEU A CA 1
ATOM 1505 C C . LEU A 1 190 ? 6.477 -12.805 -3.273 1.00 85.19 190 LEU A C 1
ATOM 1507 O O . LEU A 1 190 ? 5.925 -12.676 -2.185 1.00 85.19 190 LEU A O 1
ATOM 1511 N N . ALA A 1 191 ? 7.803 -12.927 -3.388 1.00 86.81 191 ALA A N 1
ATOM 1512 C CA . ALA A 1 191 ? 8.697 -12.923 -2.233 1.00 86.81 191 ALA A CA 1
ATOM 1513 C C . ALA A 1 191 ? 8.595 -11.614 -1.436 1.00 86.81 191 ALA A C 1
ATOM 1515 O O . ALA A 1 191 ? 8.494 -11.659 -0.211 1.00 86.81 191 ALA A O 1
ATOM 1516 N N . VAL A 1 192 ? 8.557 -10.466 -2.120 1.00 87.44 192 VAL A N 1
ATOM 1517 C CA . VAL A 1 192 ? 8.355 -9.150 -1.499 1.00 87.44 192 VAL A CA 1
ATOM 1518 C C . VAL A 1 192 ? 7.036 -9.102 -0.735 1.00 87.44 192 VAL A C 1
ATOM 1520 O O . VAL A 1 192 ? 7.036 -8.766 0.450 1.00 87.44 192 VAL A O 1
ATOM 1523 N N . TYR A 1 193 ? 5.929 -9.486 -1.377 1.00 87.44 193 TYR A N 1
ATOM 1524 C CA . TYR A 1 193 ? 4.618 -9.493 -0.729 1.00 87.44 193 TYR A CA 1
ATOM 1525 C C . TYR A 1 193 ? 4.617 -10.394 0.512 1.00 87.44 193 TYR A C 1
ATOM 1527 O O . TYR A 1 193 ? 4.128 -9.980 1.561 1.00 87.44 193 TYR A O 1
ATOM 1535 N N . CYS A 1 194 ? 5.233 -11.580 0.436 1.00 87.06 194 CYS A N 1
ATOM 1536 C CA . CYS A 1 194 ? 5.335 -12.513 1.564 1.00 87.06 194 CYS A CA 1
ATOM 1537 C C . CYS A 1 194 ? 6.158 -11.942 2.717 1.00 87.06 194 CYS A C 1
ATOM 1539 O O . CYS A 1 194 ? 5.711 -11.975 3.861 1.00 87.06 194 CYS A O 1
ATOM 1541 N N . ILE A 1 195 ? 7.348 -11.411 2.432 1.00 87.31 195 ILE A N 1
ATOM 1542 C CA . ILE A 1 195 ? 8.257 -10.888 3.458 1.00 87.31 195 ILE A CA 1
ATOM 1543 C C . ILE A 1 195 ? 7.602 -9.719 4.197 1.00 87.31 195 ILE A C 1
ATOM 1545 O O . ILE A 1 195 ? 7.559 -9.721 5.426 1.00 87.31 195 ILE A O 1
ATOM 1549 N N . CYS A 1 196 ? 7.048 -8.748 3.470 1.00 86.62 196 CYS A N 1
ATOM 1550 C CA . CYS A 1 196 ? 6.405 -7.593 4.089 1.00 86.62 196 CYS A CA 1
ATOM 1551 C C . CYS A 1 196 ? 5.122 -7.971 4.844 1.00 86.62 196 CYS A C 1
ATOM 1553 O O . CYS A 1 196 ? 4.875 -7.447 5.928 1.00 86.62 196 CYS A O 1
ATOM 1555 N N . PHE A 1 197 ? 4.332 -8.916 4.323 1.00 86.88 197 PHE A N 1
ATOM 1556 C CA . PHE A 1 197 ? 3.160 -9.427 5.032 1.00 86.88 197 PHE A CA 1
ATOM 1557 C C . PHE A 1 197 ? 3.542 -10.081 6.363 1.00 86.88 197 PHE A C 1
ATOM 1559 O O . PHE A 1 197 ? 2.982 -9.731 7.401 1.00 86.88 197 PHE A O 1
ATOM 1566 N N . ILE A 1 198 ? 4.537 -10.975 6.355 1.00 86.69 198 ILE A N 1
ATOM 1567 C CA . ILE A 1 198 ? 5.022 -11.653 7.565 1.00 86.69 198 ILE A CA 1
ATOM 1568 C C . ILE A 1 198 ? 5.557 -10.633 8.569 1.00 86.69 198 ILE A C 1
ATOM 1570 O O . ILE A 1 198 ? 5.215 -10.699 9.746 1.00 86.69 198 ILE A O 1
ATOM 1574 N N . LEU A 1 199 ? 6.365 -9.669 8.125 1.00 83.88 199 LEU A N 1
ATOM 1575 C CA . LEU A 1 199 ? 6.940 -8.661 9.013 1.00 83.88 199 LEU A CA 1
ATOM 1576 C C . LEU A 1 199 ? 5.863 -7.749 9.621 1.00 83.88 199 LEU A C 1
ATOM 1578 O O . LEU A 1 199 ? 5.880 -7.527 10.833 1.00 83.88 199 LEU A O 1
ATOM 1582 N N . SER A 1 200 ? 4.885 -7.283 8.835 1.00 85.56 200 SER A N 1
ATOM 1583 C CA . SER A 1 200 ? 3.755 -6.511 9.371 1.00 85.56 200 SER A CA 1
ATOM 1584 C C . SER A 1 200 ? 2.887 -7.354 10.320 1.00 85.56 200 SER A C 1
ATOM 1586 O O . SER A 1 200 ? 2.505 -6.856 11.377 1.00 85.56 200 SER A O 1
ATOM 1588 N N . LEU A 1 201 ? 2.649 -8.640 10.034 1.00 85.62 201 LEU A N 1
ATOM 1589 C CA . LEU A 1 201 ? 1.954 -9.546 10.959 1.00 85.62 201 LEU A CA 1
ATOM 1590 C C . LEU A 1 201 ? 2.714 -9.752 12.272 1.00 85.62 201 LEU A C 1
ATOM 1592 O O . LEU A 1 201 ? 2.097 -9.727 13.334 1.00 85.62 201 LEU A O 1
ATOM 1596 N N . VAL A 1 202 ? 4.036 -9.932 12.225 1.00 84.44 202 VAL A N 1
ATOM 1597 C CA . VAL A 1 202 ? 4.871 -10.062 13.429 1.00 84.44 202 VAL A CA 1
ATOM 1598 C C . VAL A 1 202 ? 4.738 -8.814 14.299 1.00 84.44 202 VAL A C 1
ATOM 1600 O O . VAL A 1 202 ? 4.534 -8.941 15.504 1.00 84.44 202 VAL A O 1
ATOM 1603 N N . VAL A 1 203 ? 4.764 -7.615 13.703 1.00 80.44 203 VAL A N 1
ATOM 1604 C CA . VAL A 1 203 ? 4.517 -6.360 14.434 1.00 80.44 203 VAL A CA 1
ATOM 1605 C C . VAL A 1 203 ? 3.131 -6.373 15.084 1.00 80.44 203 VAL A C 1
ATOM 1607 O O . VAL A 1 203 ? 3.017 -6.077 16.273 1.00 80.44 203 VAL A O 1
ATOM 1610 N N . ILE A 1 204 ? 2.089 -6.773 14.347 1.00 83.31 204 ILE A N 1
ATOM 1611 C CA . ILE A 1 204 ? 0.721 -6.829 14.877 1.00 83.31 204 ILE A CA 1
ATOM 1612 C C . ILE A 1 204 ? 0.617 -7.794 16.065 1.00 83.31 204 ILE A C 1
ATOM 1614 O O . ILE A 1 204 ? 0.094 -7.423 17.118 1.00 83.31 204 ILE A O 1
ATOM 1618 N N . VAL A 1 205 ? 1.157 -9.007 15.930 1.00 84.19 205 VAL A N 1
ATOM 1619 C CA . VAL A 1 205 ? 1.135 -10.034 16.982 1.00 84.19 205 VAL A CA 1
ATOM 1620 C C . VAL A 1 205 ? 1.895 -9.568 18.222 1.00 84.19 205 VAL A C 1
ATOM 1622 O O . VAL A 1 205 ? 1.370 -9.694 19.325 1.00 84.19 205 VAL A O 1
ATOM 1625 N N . LEU A 1 206 ? 3.080 -8.969 18.057 1.00 79.44 206 LEU A N 1
ATOM 1626 C CA . LEU A 1 206 ? 3.872 -8.436 19.173 1.00 79.44 206 LEU A CA 1
ATOM 1627 C C . LEU A 1 206 ? 3.148 -7.309 19.923 1.00 79.44 206 LEU A C 1
ATOM 1629 O O . LEU A 1 206 ? 3.263 -7.206 21.146 1.00 79.44 206 LEU A O 1
ATOM 1633 N N . CYS A 1 207 ? 2.388 -6.472 19.212 1.00 76.62 207 CYS A N 1
ATOM 1634 C CA . CYS A 1 207 ? 1.567 -5.428 19.826 1.00 76.62 207 CYS A CA 1
ATOM 1635 C C . CYS A 1 207 ? 0.357 -5.997 20.580 1.00 76.62 207 CYS A C 1
ATOM 1637 O O . CYS A 1 207 ? -0.005 -5.476 21.636 1.00 76.62 207 CYS A O 1
ATOM 1639 N N . ILE A 1 208 ? -0.264 -7.059 20.063 1.00 79.94 208 ILE A N 1
ATOM 1640 C CA . ILE A 1 208 ? -1.388 -7.741 20.721 1.00 79.94 208 ILE A CA 1
ATOM 1641 C C . ILE A 1 208 ? -0.916 -8.491 21.975 1.00 79.94 208 ILE A C 1
ATOM 1643 O O . ILE A 1 208 ? -1.586 -8.449 23.007 1.00 79.94 208 ILE A O 1
ATOM 1647 N N . SER A 1 209 ? 0.249 -9.140 21.914 1.00 75.75 209 SER A N 1
ATOM 1648 C CA . SER A 1 209 ? 0.794 -9.935 23.018 1.00 75.75 209 SER A CA 1
ATOM 1649 C C . SER A 1 209 ? 1.514 -9.110 24.092 1.00 75.75 209 SER A C 1
ATOM 1651 O O . SER A 1 209 ? 2.085 -9.697 25.006 1.00 75.75 209 SER A O 1
ATOM 1653 N N . GLU A 1 210 ? 1.555 -7.775 23.968 1.00 75.00 210 GLU A N 1
ATOM 1654 C CA . GLU A 1 210 ? 2.315 -6.859 24.844 1.00 75.00 210 GLU A CA 1
ATOM 1655 C C . GLU A 1 210 ? 3.805 -7.237 25.009 1.00 75.00 210 GLU A C 1
ATOM 1657 O O . GLU A 1 210 ? 4.511 -6.728 25.877 1.00 75.00 210 GLU A O 1
ATOM 1662 N N . CYS A 1 211 ? 4.340 -8.069 24.109 1.00 64.00 211 CYS A N 1
ATOM 1663 C CA . CYS A 1 211 ? 5.725 -8.551 24.133 1.00 64.00 211 CYS A CA 1
ATOM 1664 C C . CYS A 1 211 ? 6.701 -7.566 23.472 1.00 64.00 211 CYS A C 1
ATOM 1666 O O . CYS A 1 211 ? 7.770 -7.954 23.002 1.00 64.00 211 CYS A O 1
ATOM 1668 N N . ILE A 1 212 ? 6.353 -6.277 23.459 1.00 61.00 212 ILE A N 1
ATOM 1669 C CA . ILE A 1 212 ? 7.138 -5.192 22.856 1.00 61.00 212 ILE A CA 1
ATOM 1670 C C . ILE A 1 212 ? 8.555 -5.149 23.458 1.00 61.00 212 ILE A C 1
ATOM 1672 O O . ILE A 1 212 ? 9.522 -4.893 22.746 1.00 61.00 212 ILE A O 1
ATOM 1676 N N . ASN A 1 213 ? 8.695 -5.500 24.742 1.00 57.50 213 ASN A N 1
ATOM 1677 C CA . ASN A 1 213 ? 9.979 -5.536 25.451 1.00 57.50 213 ASN A CA 1
ATOM 1678 C C . ASN A 1 213 ? 10.882 -6.724 25.072 1.00 57.50 213 ASN A C 1
ATOM 1680 O O . ASN A 1 213 ? 12.070 -6.699 25.384 1.00 57.50 213 ASN A O 1
ATOM 1684 N N . TRP A 1 214 ? 10.348 -7.770 24.430 1.00 56.72 214 TRP A N 1
ATOM 1685 C CA . TRP A 1 214 ? 11.118 -8.970 24.073 1.00 56.72 214 TRP A CA 1
ATOM 1686 C C . TRP A 1 214 ? 11.926 -8.790 22.784 1.00 56.72 214 TRP A C 1
ATOM 1688 O O . TRP A 1 214 ? 12.863 -9.542 22.523 1.00 56.72 214 TRP A O 1
ATOM 1698 N N . LEU A 1 215 ? 11.599 -7.765 21.992 1.00 49.09 215 LEU A N 1
ATOM 1699 C CA . LEU A 1 215 ? 12.299 -7.446 20.759 1.00 49.09 215 LEU A CA 1
ATOM 1700 C C . LEU A 1 215 ? 12.990 -6.074 20.888 1.00 49.09 215 LEU A C 1
ATOM 1702 O O . LEU A 1 215 ? 12.311 -5.047 20.882 1.00 49.09 215 LEU A O 1
ATOM 1706 N N . PRO A 1 216 ? 14.337 -6.010 20.861 1.00 47.22 216 PRO A N 1
ATOM 1707 C CA . PRO A 1 216 ? 15.083 -4.758 20.655 1.00 47.22 216 PRO A CA 1
ATOM 1708 C C . PRO A 1 216 ? 14.668 -3.997 19.372 1.00 47.22 216 PRO A C 1
ATOM 1710 O O . PRO A 1 216 ? 15.019 -2.832 19.187 1.00 47.22 216 PRO A O 1
ATOM 1713 N N . CYS A 1 217 ? 13.892 -4.645 18.490 1.00 43.75 217 CYS A N 1
ATOM 1714 C CA . CYS A 1 217 ? 13.308 -4.101 17.264 1.00 43.75 217 CYS A CA 1
ATOM 1715 C C . CYS A 1 217 ? 12.119 -3.146 17.466 1.00 43.75 217 CYS A C 1
ATOM 1717 O O . CYS A 1 217 ? 11.745 -2.468 16.515 1.00 43.75 217 CYS A O 1
ATOM 1719 N N . ALA A 1 218 ? 11.543 -3.035 18.668 1.00 47.97 218 ALA A N 1
ATOM 1720 C CA . ALA A 1 218 ? 10.463 -2.081 18.945 1.00 47.97 218 ALA A CA 1
ATOM 1721 C C . ALA A 1 218 ? 10.947 -0.637 19.193 1.00 47.97 218 ALA A C 1
ATOM 1723 O O . ALA A 1 218 ? 10.181 0.219 19.638 1.00 47.97 218 ALA A O 1
ATOM 1724 N N . SER A 1 219 ? 12.217 -0.331 18.908 1.00 60.00 219 SER A N 1
ATOM 1725 C CA . SER A 1 219 ? 12.642 1.064 18.819 1.00 60.00 219 SER A CA 1
ATOM 1726 C C . SER A 1 219 ? 12.005 1.706 17.580 1.00 60.00 219 SER A C 1
ATOM 1728 O O . SER A 1 219 ? 12.040 1.137 16.487 1.00 60.00 219 SER A O 1
ATOM 1730 N N . ASN A 1 220 ? 11.459 2.921 17.717 1.00 64.50 220 ASN A N 1
ATOM 1731 C CA . ASN A 1 220 ? 10.851 3.662 16.597 1.00 64.50 220 ASN A CA 1
ATOM 1732 C C . ASN A 1 220 ? 11.798 3.786 15.380 1.00 64.50 220 ASN A C 1
ATOM 1734 O O . ASN A 1 220 ? 11.336 3.939 14.253 1.00 64.50 220 ASN A O 1
ATOM 1738 N N . LYS A 1 221 ? 13.121 3.676 15.600 1.00 67.44 221 LYS A N 1
ATOM 1739 C CA . LYS A 1 221 ? 14.159 3.667 14.559 1.00 67.44 221 LYS A CA 1
ATOM 1740 C C . LYS A 1 221 ? 14.082 2.428 13.653 1.00 67.44 221 LYS A C 1
ATOM 1742 O O . LYS A 1 221 ? 14.135 2.570 12.436 1.00 67.44 221 LYS A O 1
ATOM 1747 N N . ILE A 1 222 ? 13.969 1.227 14.230 1.00 68.44 222 ILE A N 1
ATOM 1748 C CA . ILE A 1 222 ? 13.944 -0.035 13.466 1.00 68.44 222 ILE A CA 1
ATOM 1749 C C . ILE A 1 222 ? 12.615 -0.181 12.727 1.00 68.44 222 ILE A C 1
ATOM 1751 O O . ILE A 1 222 ? 12.615 -0.559 11.557 1.00 68.44 222 ILE A O 1
ATOM 1755 N N . LEU A 1 223 ? 11.504 0.202 13.368 1.00 72.31 223 LEU A N 1
ATOM 1756 C CA . LEU A 1 223 ? 10.195 0.230 12.717 1.00 72.31 223 LEU A CA 1
ATOM 1757 C C . LEU A 1 223 ? 10.201 1.172 11.502 1.00 72.31 223 LEU A C 1
ATOM 1759 O O . LEU A 1 223 ? 9.833 0.741 10.419 1.00 72.31 223 LEU A O 1
ATOM 1763 N N . SER A 1 224 ? 10.703 2.404 11.655 1.00 74.56 224 SER A N 1
ATOM 1764 C CA . SER A 1 224 ? 10.847 3.370 10.551 1.00 74.56 224 SER A CA 1
ATOM 1765 C C . SER A 1 224 ? 11.738 2.852 9.412 1.00 74.56 224 SER A C 1
ATOM 1767 O O . SER A 1 224 ? 11.402 3.007 8.240 1.00 74.56 224 SER A O 1
ATOM 1769 N N . GLY A 1 225 ? 12.861 2.198 9.733 1.00 75.88 225 GLY A N 1
ATOM 1770 C CA . GLY A 1 225 ? 13.747 1.615 8.721 1.00 75.88 225 GLY A CA 1
ATOM 1771 C C . GLY A 1 225 ? 13.091 0.470 7.941 1.00 75.88 225 GLY A C 1
ATOM 1772 O O . GLY A 1 225 ? 13.201 0.415 6.717 1.00 75.88 225 GLY A O 1
ATOM 1773 N N . TYR A 1 226 ? 12.375 -0.421 8.634 1.00 81.81 226 TYR A N 1
ATOM 1774 C CA . TYR A 1 226 ? 11.613 -1.495 7.995 1.00 81.81 226 TYR A CA 1
ATOM 1775 C C . TYR A 1 226 ? 10.480 -0.951 7.116 1.00 81.81 226 TYR A C 1
ATOM 1777 O O . TYR A 1 226 ? 10.317 -1.429 5.996 1.00 81.81 226 TYR A O 1
ATOM 1785 N N . THR A 1 227 ? 9.715 0.040 7.581 1.00 81.44 227 THR A N 1
ATOM 1786 C CA . THR A 1 227 ? 8.590 0.586 6.806 1.00 81.44 227 THR A CA 1
ATOM 1787 C C . THR A 1 227 ? 9.075 1.300 5.550 1.00 81.44 227 THR A C 1
ATOM 1789 O O . THR A 1 227 ? 8.514 1.081 4.479 1.00 81.44 227 THR A O 1
ATOM 1792 N N . LEU A 1 228 ? 10.189 2.036 5.624 1.00 82.12 228 LEU A N 1
ATOM 1793 C CA . LEU A 1 228 ? 10.852 2.594 4.442 1.00 82.12 228 LEU A CA 1
ATOM 1794 C C . LEU A 1 228 ? 11.318 1.502 3.468 1.00 82.12 228 LEU A C 1
ATOM 1796 O O . LEU A 1 228 ? 11.085 1.605 2.264 1.00 82.12 228 LEU A O 1
ATOM 1800 N N . LEU A 1 229 ? 11.944 0.435 3.971 1.00 84.62 229 LEU A N 1
ATOM 1801 C CA . LEU A 1 229 ? 12.337 -0.699 3.134 1.00 84.62 229 LEU A CA 1
ATOM 1802 C C . LEU A 1 229 ? 11.115 -1.364 2.478 1.00 84.62 229 LEU A C 1
ATOM 1804 O O . LEU A 1 229 ? 11.175 -1.718 1.304 1.00 84.62 229 LEU A O 1
ATOM 1808 N N . ALA A 1 230 ? 9.999 -1.493 3.198 1.00 86.06 230 ALA A N 1
ATOM 1809 C CA . ALA A 1 230 ? 8.755 -2.036 2.664 1.00 86.06 230 ALA A CA 1
ATOM 1810 C C . ALA A 1 230 ? 8.181 -1.158 1.539 1.00 86.06 230 ALA A C 1
ATOM 1812 O O . ALA A 1 230 ? 7.828 -1.707 0.498 1.00 86.06 230 ALA A O 1
ATOM 1813 N N . VAL A 1 231 ? 8.171 0.180 1.682 1.00 87.12 231 VAL A N 1
ATOM 1814 C CA . VAL A 1 231 ? 7.793 1.110 0.592 1.00 87.12 231 VAL A CA 1
ATOM 1815 C C . VAL A 1 231 ? 8.609 0.823 -0.661 1.00 87.12 231 VAL A C 1
ATOM 1817 O O . VAL A 1 231 ? 8.060 0.657 -1.748 1.00 87.12 231 VAL A O 1
ATOM 1820 N N . LEU A 1 232 ? 9.927 0.740 -0.500 1.00 86.31 232 LEU A N 1
ATOM 1821 C CA . LEU A 1 232 ? 10.862 0.536 -1.597 1.00 86.31 232 LEU A CA 1
ATOM 1822 C C . LEU A 1 232 ? 10.642 -0.816 -2.287 1.00 86.31 232 LEU A C 1
ATOM 1824 O O . LEU A 1 232 ? 10.521 -0.880 -3.513 1.00 86.31 232 LEU A O 1
ATOM 1828 N N . LEU A 1 233 ? 10.505 -1.893 -1.513 1.00 87.44 233 LEU A N 1
ATOM 1829 C CA . LEU A 1 233 ? 10.221 -3.220 -2.050 1.00 87.44 233 LEU A CA 1
ATOM 1830 C C . LEU A 1 233 ? 8.866 -3.257 -2.777 1.00 87.44 233 LEU A C 1
ATOM 1832 O O . LEU A 1 233 ? 8.814 -3.731 -3.915 1.00 87.44 233 LEU A O 1
ATOM 1836 N N . TYR A 1 234 ? 7.796 -2.697 -2.200 1.00 84.50 234 TYR A N 1
ATOM 1837 C CA . TYR A 1 234 ? 6.483 -2.623 -2.856 1.00 84.50 234 TYR A CA 1
ATOM 1838 C C . TYR A 1 234 ? 6.497 -1.756 -4.118 1.00 84.50 234 TYR A C 1
ATOM 1840 O O . TYR A 1 234 ? 5.871 -2.130 -5.109 1.00 84.50 234 TYR A O 1
ATOM 1848 N N . ALA A 1 235 ? 7.245 -0.652 -4.144 1.00 85.19 235 ALA A N 1
ATOM 1849 C CA . ALA A 1 235 ? 7.427 0.152 -5.352 1.00 85.19 235 ALA A CA 1
ATOM 1850 C C . ALA A 1 235 ? 8.093 -0.665 -6.475 1.00 85.19 235 ALA A C 1
ATOM 1852 O O . ALA A 1 235 ? 7.684 -0.596 -7.631 1.00 85.19 235 ALA A O 1
ATOM 1853 N N . THR A 1 236 ? 9.073 -1.519 -6.155 1.00 84.75 236 THR A N 1
ATOM 1854 C CA . THR A 1 236 ? 9.647 -2.413 -7.179 1.00 84.75 236 THR A CA 1
ATOM 1855 C C . THR A 1 236 ? 8.679 -3.492 -7.624 1.00 84.75 236 THR A C 1
ATOM 1857 O O . THR A 1 236 ? 8.574 -3.753 -8.820 1.00 84.75 236 THR A O 1
ATOM 1860 N N . ALA A 1 237 ? 7.956 -4.103 -6.686 1.00 85.81 237 ALA A N 1
ATOM 1861 C CA . ALA A 1 237 ? 7.014 -5.167 -6.991 1.00 85.81 237 ALA A CA 1
ATOM 1862 C C . ALA A 1 237 ? 5.843 -4.650 -7.838 1.00 85.81 237 ALA A C 1
ATOM 1864 O O . ALA A 1 237 ? 5.493 -5.289 -8.820 1.00 85.81 237 ALA A O 1
ATOM 1865 N N . THR A 1 238 ? 5.299 -3.466 -7.537 1.00 84.69 238 THR A N 1
ATOM 1866 C CA . THR A 1 238 ? 4.247 -2.817 -8.345 1.00 84.69 238 THR A CA 1
ATOM 1867 C C . THR A 1 238 ? 4.699 -2.573 -9.779 1.00 84.69 238 THR A C 1
ATOM 1869 O O . THR A 1 238 ? 4.004 -2.972 -10.713 1.00 84.69 238 THR A O 1
ATOM 1872 N N . ILE A 1 239 ? 5.876 -1.967 -9.965 1.00 83.31 239 ILE A N 1
ATOM 1873 C CA . ILE A 1 239 ? 6.426 -1.665 -11.293 1.00 83.31 239 ILE A CA 1
ATOM 1874 C C . ILE A 1 239 ? 6.689 -2.959 -12.069 1.00 83.31 239 ILE A C 1
ATOM 1876 O O . ILE A 1 239 ? 6.267 -3.086 -13.217 1.00 83.31 239 ILE A O 1
ATOM 1880 N N . LEU A 1 240 ? 7.356 -3.938 -11.451 1.00 80.12 240 LEU A N 1
ATOM 1881 C CA . LEU A 1 240 ? 7.667 -5.213 -12.099 1.00 80.12 240 LEU A CA 1
ATOM 1882 C C . LEU A 1 240 ? 6.396 -6.000 -12.427 1.00 80.12 240 LEU A C 1
ATOM 1884 O O . LEU A 1 240 ? 6.252 -6.488 -13.544 1.00 80.12 240 LEU A O 1
ATOM 1888 N N . TRP A 1 241 ? 5.451 -6.092 -11.495 1.00 79.94 241 TRP A N 1
ATOM 1889 C CA . TRP A 1 241 ? 4.192 -6.796 -11.716 1.00 79.94 241 TRP A CA 1
ATOM 1890 C C . TRP A 1 241 ? 3.394 -6.160 -12.859 1.00 79.94 241 TRP A C 1
ATOM 1892 O O . TRP A 1 241 ? 2.948 -6.868 -13.759 1.00 79.94 241 TRP A O 1
ATOM 1902 N N . ALA A 1 242 ? 3.276 -4.829 -12.881 1.00 80.50 242 ALA A N 1
ATOM 1903 C CA . ALA A 1 242 ? 2.624 -4.096 -13.963 1.00 80.50 242 ALA A CA 1
ATOM 1904 C C . ALA A 1 242 ? 3.304 -4.352 -15.319 1.00 80.50 242 ALA A C 1
ATOM 1906 O O . ALA A 1 242 ? 2.633 -4.719 -16.283 1.00 80.50 242 ALA A O 1
ATOM 1907 N N . LEU A 1 243 ? 4.633 -4.228 -15.389 1.00 74.31 243 LEU A N 1
ATOM 1908 C CA . LEU A 1 243 ? 5.391 -4.413 -16.630 1.00 74.31 243 LEU A CA 1
ATOM 1909 C C . LEU A 1 243 ? 5.265 -5.828 -17.209 1.00 74.31 243 LEU A C 1
ATOM 1911 O O . LEU A 1 243 ? 5.145 -5.968 -18.422 1.00 74.31 243 LEU A O 1
ATOM 1915 N N . TYR A 1 244 ? 5.290 -6.867 -16.368 1.00 70.81 244 TYR A N 1
ATOM 1916 C CA . TYR A 1 244 ? 5.251 -8.256 -16.839 1.00 70.81 244 TYR A CA 1
ATOM 1917 C C . TYR A 1 244 ? 3.827 -8.773 -17.106 1.00 70.81 244 TYR A C 1
ATOM 1919 O O . TYR A 1 244 ? 3.663 -9.633 -17.966 1.00 70.81 244 TYR A O 1
ATOM 1927 N N . ASN A 1 245 ? 2.797 -8.267 -16.413 1.00 69.12 245 ASN A N 1
ATOM 1928 C CA . ASN A 1 245 ? 1.438 -8.823 -16.511 1.00 69.12 245 ASN A CA 1
ATOM 1929 C C . ASN A 1 245 ? 0.441 -8.000 -17.346 1.00 69.12 245 ASN A C 1
ATOM 1931 O O . ASN A 1 245 ? -0.538 -8.578 -17.821 1.00 69.12 245 ASN A O 1
ATOM 1935 N N . LEU A 1 246 ? 0.649 -6.689 -17.539 1.00 67.25 246 LEU A N 1
ATOM 1936 C CA . LEU A 1 246 ? -0.262 -5.837 -18.325 1.00 67.25 246 LEU A CA 1
ATOM 1937 C C . LEU A 1 246 ? -0.160 -5.964 -19.862 1.00 67.25 246 LEU A C 1
ATOM 1939 O O . LEU A 1 246 ? -1.186 -5.739 -20.505 1.00 67.25 246 LEU A O 1
ATOM 1943 N N . PRO A 1 247 ? 0.982 -6.305 -20.504 1.00 63.81 247 PRO A N 1
ATOM 1944 C CA . PRO A 1 247 ? 1.058 -6.304 -21.971 1.00 63.81 247 PRO A CA 1
ATOM 1945 C C . PRO A 1 247 ? 0.383 -7.507 -22.658 1.00 63.81 247 PRO A C 1
ATOM 1947 O O . PRO A 1 247 ? 0.458 -7.622 -23.882 1.00 63.81 247 PRO A O 1
ATOM 1950 N N . ILE A 1 248 ? -0.302 -8.392 -21.925 1.00 56.25 248 ILE A N 1
ATOM 1951 C CA . ILE A 1 248 ? -0.948 -9.579 -22.501 1.00 56.25 248 ILE A CA 1
ATOM 1952 C C . ILE A 1 248 ? -2.238 -9.161 -23.224 1.00 56.25 248 ILE A C 1
ATOM 1954 O O . ILE A 1 248 ? -3.272 -8.913 -22.611 1.00 56.25 248 ILE A O 1
ATOM 1958 N N . LYS A 1 249 ? -2.149 -9.055 -24.556 1.00 52.59 249 LYS A N 1
ATOM 1959 C CA . LYS A 1 249 ? -3.251 -8.757 -25.489 1.00 52.59 249 LYS A CA 1
ATOM 1960 C C . LYS A 1 249 ? -3.955 -10.023 -25.995 1.00 52.59 249 LYS A C 1
ATOM 1962 O O . LYS A 1 249 ? -4.408 -10.053 -27.136 1.00 52.59 249 LYS A O 1
ATOM 1967 N N . ASP A 1 250 ? -4.088 -11.053 -25.168 1.00 52.72 250 ASP A N 1
ATOM 1968 C CA . ASP A 1 250 ? -4.846 -12.236 -25.567 1.00 52.72 250 ASP A CA 1
ATOM 1969 C C . ASP A 1 250 ? -6.301 -12.101 -25.123 1.00 52.72 250 ASP A C 1
ATOM 1971 O O . ASP A 1 250 ? -6.641 -12.225 -23.949 1.00 52.72 250 ASP A O 1
ATOM 1975 N N . LYS A 1 251 ? -7.184 -11.872 -26.103 1.00 51.38 251 LYS A N 1
ATOM 1976 C CA . LYS A 1 251 ? -8.650 -11.793 -25.938 1.00 51.38 251 LYS A CA 1
ATOM 1977 C C . LYS A 1 251 ? -9.286 -13.064 -25.345 1.00 51.38 251 LYS A C 1
ATOM 1979 O O . LYS A 1 251 ? -10.490 -13.074 -25.118 1.00 51.38 251 LYS A O 1
ATOM 1984 N N . GLN A 1 252 ? -8.515 -14.129 -25.126 1.00 53.31 252 GLN A N 1
ATOM 1985 C CA . GLN A 1 252 ? -9.017 -15.455 -24.771 1.00 53.31 252 GLN A CA 1
ATOM 1986 C C . GLN A 1 252 ? -9.330 -15.618 -23.264 1.00 53.31 252 GLN A C 1
ATOM 1988 O O . GLN A 1 252 ? -10.077 -16.526 -22.916 1.00 53.31 252 GLN A O 1
ATOM 1993 N N . TYR A 1 253 ? -8.829 -14.746 -22.369 1.00 58.59 253 TYR A N 1
ATOM 1994 C CA . TYR A 1 253 ? -9.009 -14.896 -20.909 1.00 58.59 253 TYR A CA 1
ATOM 1995 C C . TYR A 1 253 ? -9.272 -13.561 -20.174 1.00 58.59 253 TYR A C 1
ATOM 1997 O O . TYR A 1 253 ? -8.435 -13.085 -19.405 1.00 58.59 253 TYR A O 1
ATOM 2005 N N . CYS A 1 254 ? -10.452 -12.956 -20.367 1.00 63.38 254 CYS A N 1
ATOM 2006 C CA . CYS A 1 254 ? -10.827 -11.686 -19.717 1.00 63.38 254 CYS A CA 1
ATOM 2007 C C . CYS A 1 254 ? -10.773 -11.737 -18.174 1.00 63.38 254 CYS A C 1
ATOM 2009 O O . CYS A 1 254 ? -10.250 -10.818 -17.554 1.00 63.38 254 CYS A O 1
ATOM 2011 N N . LEU A 1 255 ? -11.220 -12.835 -17.551 1.00 68.50 255 LEU A N 1
ATOM 2012 C CA . LEU A 1 255 ? -11.244 -12.971 -16.086 1.00 68.50 255 LEU A CA 1
ATOM 2013 C C . LEU A 1 255 ? -9.834 -12.959 -15.463 1.00 68.50 255 LEU A C 1
ATOM 2015 O O . LEU A 1 255 ? -9.600 -12.373 -14.409 1.00 68.50 255 LEU A O 1
ATOM 2019 N N . GLN A 1 256 ? -8.860 -13.577 -16.133 1.00 70.06 256 GLN A N 1
ATOM 2020 C CA . GLN A 1 256 ? -7.481 -13.625 -15.646 1.00 70.06 256 GLN A CA 1
ATOM 2021 C C . GLN A 1 256 ? -6.772 -12.276 -15.805 1.00 70.06 256 GLN A C 1
ATOM 2023 O O . GLN A 1 256 ? -5.928 -11.909 -14.983 1.00 70.06 256 GLN A O 1
ATOM 2028 N N . GLN A 1 257 ? -7.144 -11.511 -16.833 1.00 73.31 257 GLN A N 1
ATOM 2029 C CA . GLN A 1 257 ? -6.705 -10.131 -16.996 1.00 73.31 257 GLN A CA 1
ATOM 2030 C C . GLN A 1 257 ? -7.273 -9.227 -15.892 1.00 73.31 257 GLN A C 1
ATOM 2032 O O . GLN A 1 257 ? -6.515 -8.443 -15.318 1.00 73.31 257 GLN A O 1
ATOM 2037 N N . ASP A 1 258 ? -8.542 -9.402 -15.517 1.00 76.25 258 ASP A N 1
ATOM 2038 C CA . ASP A 1 258 ? -9.161 -8.672 -14.403 1.00 76.25 258 ASP A CA 1
ATOM 2039 C C . ASP A 1 258 ? -8.426 -8.934 -13.077 1.00 76.25 258 ASP A C 1
ATOM 2041 O O . ASP A 1 258 ? -8.111 -7.993 -12.347 1.00 76.25 258 ASP A O 1
ATOM 2045 N N . TYR A 1 259 ? -8.043 -10.187 -12.797 1.00 76.69 259 TYR A N 1
ATOM 2046 C CA . TYR A 1 259 ? -7.247 -10.522 -11.609 1.00 76.69 259 TYR A CA 1
ATOM 2047 C C . TYR A 1 259 ? -5.851 -9.890 -11.613 1.00 76.69 259 TYR A C 1
ATOM 2049 O O . TYR A 1 259 ? -5.369 -9.441 -10.570 1.00 76.69 259 TYR A O 1
ATOM 2057 N N . ARG A 1 260 ? -5.198 -9.798 -12.777 1.00 77.88 260 ARG A N 1
ATOM 2058 C CA . ARG A 1 260 ? -3.892 -9.128 -12.902 1.00 77.88 260 ARG A CA 1
ATOM 2059 C C . ARG A 1 260 ? -3.998 -7.627 -12.662 1.00 77.88 260 ARG A C 1
ATOM 2061 O O . ARG A 1 260 ? -3.145 -7.075 -11.964 1.00 77.88 260 ARG A O 1
ATOM 2068 N N . ILE A 1 261 ? -5.042 -6.989 -13.193 1.00 79.94 261 ILE A N 1
ATOM 2069 C CA . ILE A 1 261 ? -5.333 -5.568 -12.966 1.00 79.94 261 ILE A CA 1
ATOM 2070 C C . ILE A 1 261 ? -5.653 -5.335 -11.484 1.00 79.94 261 ILE A C 1
ATOM 2072 O O . ILE A 1 261 ? -5.063 -4.448 -10.867 1.00 79.94 261 ILE A O 1
ATOM 2076 N N . ALA A 1 262 ? -6.491 -6.172 -10.871 1.00 82.19 262 ALA A N 1
ATOM 2077 C CA . ALA A 1 262 ? -6.774 -6.093 -9.440 1.00 82.19 262 ALA A CA 1
ATOM 2078 C C . ALA A 1 262 ? -5.486 -6.210 -8.605 1.00 82.19 262 ALA A C 1
ATOM 2080 O O . ALA A 1 262 ? -5.222 -5.353 -7.764 1.00 82.19 262 ALA A O 1
ATOM 2081 N N . ALA A 1 263 ? -4.622 -7.189 -8.892 1.00 82.44 263 ALA A N 1
ATOM 2082 C CA . ALA A 1 263 ? -3.340 -7.340 -8.203 1.00 82.44 263 ALA A CA 1
ATOM 2083 C C . ALA A 1 263 ? -2.425 -6.106 -8.363 1.00 82.44 263 ALA A C 1
ATOM 2085 O O . ALA A 1 263 ? -1.821 -5.677 -7.380 1.00 82.44 263 ALA A O 1
ATOM 2086 N N . THR A 1 264 ? -2.362 -5.478 -9.552 1.00 84.62 264 THR A N 1
ATOM 2087 C CA . THR A 1 264 ? -1.627 -4.203 -9.718 1.00 84.62 264 THR A CA 1
ATOM 2088 C C . THR A 1 264 ? -2.204 -3.099 -8.834 1.00 84.62 264 THR A C 1
ATOM 2090 O O . THR A 1 264 ? -1.457 -2.411 -8.142 1.00 84.62 264 THR A O 1
ATOM 2093 N N . PHE A 1 265 ? -3.531 -2.959 -8.813 1.00 86.69 265 PHE A N 1
ATOM 2094 C CA . PHE A 1 265 ? -4.226 -1.926 -8.056 1.00 86.69 265 PHE A CA 1
ATOM 2095 C C . PHE A 1 265 ? -3.991 -2.072 -6.548 1.00 86.69 265 PHE A C 1
ATOM 2097 O O . PHE A 1 265 ? -3.591 -1.109 -5.892 1.00 86.69 265 PHE A O 1
ATOM 2104 N N . PHE A 1 266 ? -4.151 -3.281 -6.003 1.00 85.31 266 PHE A N 1
ATOM 2105 C CA . PHE A 1 266 ? -3.897 -3.541 -4.584 1.00 85.31 266 PHE A CA 1
ATOM 2106 C C . PHE A 1 266 ? -2.417 -3.405 -4.219 1.00 85.31 266 PHE A C 1
ATOM 2108 O O . PHE A 1 266 ? -2.097 -2.867 -3.161 1.00 85.31 266 PHE A O 1
ATOM 2115 N N . SER A 1 267 ? -1.497 -3.778 -5.111 1.00 86.38 267 SER A N 1
ATOM 2116 C CA . SER A 1 267 ? -0.072 -3.542 -4.880 1.00 86.38 267 SER A CA 1
ATOM 2117 C C . SER A 1 267 ? 0.257 -2.038 -4.814 1.00 86.38 267 SER A C 1
ATOM 2119 O O . SER A 1 267 ? 1.035 -1.619 -3.954 1.00 86.38 267 SER A O 1
ATOM 2121 N N . CYS A 1 268 ? -0.382 -1.207 -5.650 1.00 86.50 268 CYS A N 1
ATOM 2122 C CA . CYS A 1 268 ? -0.262 0.254 -5.581 1.00 86.50 268 CYS A CA 1
ATOM 2123 C C . CYS A 1 268 ? -0.849 0.819 -4.281 1.00 86.50 268 CYS A C 1
ATOM 2125 O O . CYS A 1 268 ? -0.217 1.664 -3.646 1.00 86.50 268 CYS A O 1
ATOM 2127 N N . LEU A 1 269 ? -2.020 0.332 -3.851 1.00 87.31 269 LEU A N 1
ATOM 2128 C CA . LEU A 1 269 ? -2.612 0.705 -2.561 1.00 87.31 269 LEU A CA 1
ATOM 2129 C C . LEU A 1 269 ? -1.681 0.367 -1.390 1.00 87.31 269 LEU A C 1
ATOM 2131 O O . LEU A 1 269 ? -1.502 1.205 -0.510 1.00 87.31 269 LEU A O 1
ATOM 2135 N N . ALA A 1 270 ? -1.041 -0.807 -1.400 1.00 86.88 270 ALA A N 1
ATOM 2136 C CA . ALA A 1 270 ? -0.063 -1.182 -0.379 1.00 86.88 270 ALA A CA 1
ATOM 2137 C C . ALA A 1 270 ? 1.142 -0.231 -0.377 1.00 86.88 270 ALA A C 1
ATOM 2139 O O . ALA A 1 270 ? 1.530 0.268 0.676 1.00 86.88 270 ALA A O 1
ATOM 2140 N N . CYS A 1 271 ? 1.695 0.084 -1.554 1.00 86.31 271 CYS A N 1
ATOM 2141 C CA . CYS A 1 271 ? 2.796 1.041 -1.675 1.00 86.31 271 CYS A CA 1
ATOM 2142 C C . CYS A 1 271 ? 2.423 2.417 -1.096 1.00 86.31 271 CYS A C 1
ATOM 2144 O O . CYS A 1 271 ? 3.228 3.031 -0.393 1.00 86.31 271 CYS A O 1
ATOM 2146 N N . MET A 1 272 ? 1.198 2.891 -1.351 1.00 87.25 272 MET A N 1
ATOM 2147 C CA . MET A 1 272 ? 0.694 4.137 -0.768 1.00 87.25 272 MET A CA 1
ATOM 2148 C C . MET A 1 272 ? 0.503 4.033 0.747 1.00 87.25 272 MET A C 1
ATOM 2150 O O . MET A 1 272 ? 0.909 4.952 1.449 1.00 87.25 272 MET A O 1
ATOM 2154 N N . ALA A 1 273 ? -0.054 2.933 1.261 1.00 86.56 273 ALA A N 1
ATOM 2155 C CA . ALA A 1 273 ? -0.250 2.723 2.697 1.00 86.56 273 ALA A CA 1
ATOM 2156 C C . ALA A 1 273 ? 1.082 2.784 3.464 1.00 86.56 273 ALA A C 1
ATOM 2158 O O . ALA A 1 273 ? 1.221 3.614 4.364 1.00 86.56 273 ALA A O 1
ATOM 2159 N N . TYR A 1 274 ? 2.093 2.025 3.021 1.00 85.25 274 TYR A N 1
ATOM 2160 C CA . TYR A 1 274 ? 3.436 2.086 3.607 1.00 85.25 274 TYR A CA 1
ATOM 2161 C C . TYR A 1 274 ? 4.055 3.491 3.481 1.00 85.25 274 TYR A C 1
ATOM 2163 O O . TYR A 1 274 ? 4.735 3.958 4.393 1.00 85.25 274 TYR A O 1
ATOM 2171 N N . SER A 1 275 ? 3.806 4.206 2.375 1.00 83.38 275 SER A N 1
ATOM 2172 C CA . SER A 1 275 ? 4.317 5.574 2.183 1.00 83.38 275 SER A CA 1
ATOM 2173 C C . SER A 1 275 ? 3.668 6.563 3.155 1.00 83.38 275 SER A C 1
ATOM 2175 O O . SER A 1 275 ? 4.356 7.396 3.747 1.00 83.38 275 SER A O 1
ATOM 2177 N N . VAL A 1 276 ? 2.354 6.454 3.366 1.00 84.44 276 VAL A N 1
ATOM 2178 C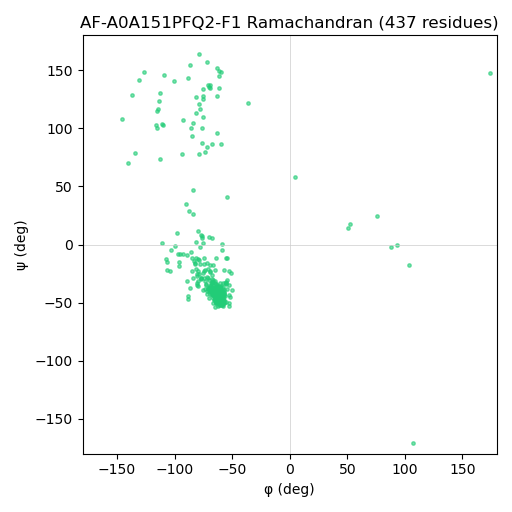 CA . VAL A 1 276 ? 1.622 7.254 4.356 1.00 84.44 276 VAL A CA 1
ATOM 2179 C C . VAL A 1 276 ? 2.131 6.945 5.763 1.00 84.44 276 VAL A C 1
ATOM 2181 O O . VAL A 1 276 ? 2.405 7.880 6.511 1.00 84.44 276 VAL A O 1
ATOM 2184 N N . GLU A 1 277 ? 2.346 5.675 6.113 1.00 85.44 277 GLU A N 1
ATOM 2185 C CA . GLU A 1 277 ? 2.905 5.298 7.418 1.00 85.44 277 GLU A CA 1
ATOM 2186 C C . GLU A 1 277 ? 4.278 5.941 7.648 1.00 85.44 277 GLU A C 1
ATOM 2188 O O . GLU A 1 277 ? 4.506 6.578 8.679 1.00 85.44 277 GLU A O 1
ATOM 2193 N N . VAL A 1 278 ? 5.176 5.836 6.664 1.00 82.69 278 VAL A N 1
ATOM 2194 C CA . VAL A 1 278 ? 6.506 6.452 6.717 1.00 82.69 278 VAL A CA 1
ATOM 2195 C C . VAL A 1 278 ? 6.382 7.966 6.897 1.00 82.69 278 VAL A C 1
ATOM 2197 O O . VAL A 1 278 ? 6.945 8.512 7.846 1.00 82.69 278 VAL A O 1
ATOM 2200 N N . THR A 1 279 ? 5.595 8.655 6.065 1.00 79.38 279 THR A N 1
ATOM 2201 C CA . THR A 1 279 ? 5.417 10.114 6.198 1.00 79.38 279 THR A CA 1
ATOM 2202 C C . THR A 1 279 ? 4.853 10.511 7.562 1.00 79.38 279 THR A C 1
ATOM 2204 O O . THR A 1 279 ? 5.388 11.429 8.176 1.00 79.38 279 THR A O 1
ATOM 2207 N N . MET A 1 280 ? 3.871 9.780 8.101 1.00 79.50 280 MET A N 1
ATOM 2208 C CA . MET A 1 280 ? 3.315 10.028 9.437 1.00 79.50 280 MET A CA 1
ATOM 2209 C C . MET A 1 280 ? 4.350 9.862 10.554 1.00 79.50 280 MET A C 1
ATOM 2211 O O . MET A 1 280 ? 4.393 10.669 11.491 1.00 79.50 280 MET A O 1
ATOM 2215 N N . ILE A 1 281 ? 5.192 8.827 10.465 1.00 73.19 281 ILE A N 1
ATOM 2216 C CA . ILE A 1 281 ? 6.281 8.586 11.418 1.00 73.19 281 ILE A CA 1
ATOM 2217 C C . ILE A 1 281 ? 7.263 9.771 11.416 1.00 73.19 281 ILE A C 1
ATOM 2219 O O . ILE A 1 281 ? 7.714 10.182 12.486 1.00 73.19 281 ILE A O 1
ATOM 2223 N N . HIS A 1 282 ? 7.540 10.362 10.249 1.00 67.75 282 HIS A N 1
ATOM 2224 C CA . HIS A 1 282 ? 8.448 11.507 10.118 1.00 67.75 282 HIS A CA 1
ATOM 2225 C C . HIS A 1 282 ? 7.817 12.858 10.470 1.00 67.75 282 HIS A C 1
ATOM 2227 O O . HIS A 1 282 ? 8.507 13.721 11.009 1.00 67.75 282 HIS A O 1
ATOM 2233 N N . THR A 1 283 ? 6.523 13.062 10.211 1.00 69.81 283 THR A N 1
ATOM 2234 C CA . THR A 1 283 ? 5.845 14.329 10.530 1.00 69.81 283 THR A CA 1
ATOM 2235 C C . THR A 1 283 ? 5.481 14.462 12.003 1.00 69.81 283 THR A C 1
ATOM 2237 O O . THR A 1 283 ? 5.123 15.555 12.425 1.00 69.81 283 THR A O 1
ATOM 2240 N N . THR A 1 284 ? 5.548 13.382 12.791 1.00 65.69 284 THR A N 1
ATOM 2241 C CA . THR A 1 284 ? 5.237 13.413 14.229 1.00 65.69 284 THR A CA 1
ATOM 2242 C C . THR A 1 284 ? 6.470 13.870 15.028 1.00 65.69 284 THR A C 1
ATOM 2244 O O . THR A 1 284 ? 7.404 13.082 15.218 1.00 65.69 284 THR A O 1
ATOM 2247 N N . PRO A 1 285 ? 6.510 15.120 15.533 1.00 47.16 285 PRO A N 1
ATOM 2248 C CA . PRO A 1 285 ? 7.699 15.653 16.182 1.00 47.16 285 PRO A CA 1
ATOM 2249 C C . PRO A 1 285 ? 7.951 14.967 17.534 1.00 47.16 285 PRO A C 1
ATOM 2251 O O . PRO A 1 285 ? 7.037 14.770 18.331 1.00 47.16 285 PRO A O 1
ATOM 2254 N N . GLY A 1 286 ? 9.212 14.608 17.798 1.00 55.31 286 GLY A N 1
ATOM 2255 C CA . GLY A 1 286 ? 9.678 14.134 19.110 1.00 55.31 286 GLY A CA 1
ATOM 2256 C C . GLY A 1 286 ? 9.683 12.617 19.344 1.00 55.31 286 GLY A C 1
ATOM 2257 O O . GLY A 1 286 ? 10.104 12.191 20.417 1.00 55.31 286 GLY A O 1
ATOM 2258 N N . LYS A 1 287 ? 9.264 11.786 18.374 1.00 49.78 287 LYS A N 1
ATOM 2259 C CA . LYS A 1 287 ? 9.165 10.319 18.564 1.00 49.78 287 LYS A CA 1
ATOM 2260 C C . LYS A 1 287 ? 10.243 9.497 17.841 1.00 49.78 287 LYS A C 1
ATOM 2262 O O . LYS A 1 287 ? 10.547 8.386 18.277 1.00 49.78 287 LYS A O 1
ATOM 2267 N N . VAL A 1 288 ? 10.875 10.041 16.800 1.00 52.12 288 VAL A N 1
ATOM 2268 C CA . VAL A 1 288 ? 11.994 9.400 16.088 1.00 52.12 288 VAL A CA 1
ATOM 2269 C C . VAL A 1 288 ? 13.253 10.234 16.293 1.00 52.12 288 VAL A C 1
ATOM 2271 O O . VAL A 1 288 ? 13.317 11.389 15.885 1.00 52.12 288 VAL A O 1
ATOM 2274 N N . THR A 1 289 ? 14.259 9.659 16.947 1.00 50.75 289 THR A N 1
ATOM 2275 C CA . THR A 1 289 ? 15.592 10.257 17.085 1.00 50.75 289 THR A CA 1
ATOM 2276 C C . THR A 1 289 ? 16.585 9.472 16.227 1.00 50.75 289 THR A C 1
ATOM 2278 O O . THR A 1 289 ? 16.455 8.259 16.077 1.00 50.75 289 THR A O 1
ATOM 2281 N N . GLY A 1 290 ? 17.586 10.140 15.648 1.00 58.28 290 GLY A N 1
ATOM 2282 C CA . GLY A 1 290 ? 18.649 9.499 14.859 1.00 58.28 290 GLY A CA 1
ATOM 2283 C C . GLY A 1 290 ? 18.553 9.716 13.345 1.00 58.28 290 GLY A C 1
ATOM 2284 O O . GLY A 1 290 ? 17.769 10.527 12.866 1.00 58.28 290 GLY A O 1
ATOM 2285 N N . PHE A 1 291 ? 19.387 8.997 12.591 1.00 53.19 291 PHE A N 1
ATOM 2286 C CA . PHE A 1 291 ? 19.629 9.216 11.158 1.00 53.19 291 PHE A CA 1
ATOM 2287 C C . PHE A 1 291 ? 18.391 9.099 10.265 1.00 53.19 291 PHE A C 1
ATOM 2289 O O . PHE A 1 291 ? 18.217 9.925 9.381 1.00 53.19 291 PHE A O 1
ATOM 2296 N N . MET A 1 292 ? 17.497 8.140 10.524 1.00 61.59 292 MET A N 1
ATOM 2297 C CA . MET A 1 292 ? 16.263 8.010 9.738 1.00 61.59 292 MET A CA 1
ATOM 2298 C C . MET A 1 292 ? 15.281 9.159 9.993 1.00 61.59 292 MET A C 1
ATOM 2300 O O . MET A 1 292 ? 14.413 9.391 9.172 1.00 61.59 292 MET A O 1
ATOM 2304 N N . ALA A 1 293 ? 15.415 9.920 11.087 1.00 60.25 293 ALA A N 1
ATOM 2305 C CA . ALA A 1 293 ? 14.540 11.062 11.354 1.00 60.25 293 ALA A CA 1
ATOM 2306 C C . ALA A 1 293 ? 14.815 12.266 10.433 1.00 60.25 293 ALA A C 1
ATOM 2308 O O . ALA A 1 293 ? 13.987 13.172 10.363 1.00 60.25 293 ALA A O 1
ATOM 2309 N N . THR A 1 294 ? 15.967 12.308 9.753 1.00 69.75 294 THR A N 1
ATOM 2310 C CA . THR A 1 294 ? 16.345 13.423 8.878 1.00 69.75 294 THR A CA 1
ATOM 2311 C C . THR A 1 294 ? 16.084 13.079 7.412 1.00 69.75 294 THR A C 1
ATOM 2313 O O . THR A 1 294 ? 16.350 11.965 6.961 1.00 69.75 294 THR A O 1
ATOM 2316 N N . MET A 1 295 ? 15.596 14.060 6.642 1.00 72.19 295 MET A N 1
ATOM 2317 C CA . MET A 1 295 ? 15.339 13.903 5.202 1.00 72.19 295 MET A CA 1
ATOM 2318 C C . MET A 1 295 ? 16.567 13.363 4.426 1.00 72.19 295 MET A C 1
ATOM 2320 O O . MET A 1 295 ? 16.396 12.416 3.659 1.00 72.19 295 MET A O 1
ATOM 2324 N N . PRO A 1 296 ? 17.811 13.842 4.667 1.00 76.06 296 PRO A N 1
ATOM 2325 C CA . PRO A 1 296 ? 19.013 13.265 4.051 1.00 76.06 296 PRO A CA 1
ATOM 2326 C C . PRO A 1 296 ? 19.253 11.788 4.379 1.00 76.06 296 PRO A C 1
ATOM 2328 O O . PRO A 1 296 ? 19.757 11.030 3.554 1.00 76.06 296 PRO A O 1
ATOM 2331 N N . GLY A 1 297 ? 18.927 11.352 5.600 1.00 74.31 297 GLY A N 1
ATOM 2332 C CA . GLY A 1 297 ? 19.147 9.966 6.001 1.00 74.31 297 GLY A CA 1
ATOM 2333 C C . GLY A 1 297 ? 18.256 8.995 5.234 1.00 74.31 297 GLY A C 1
ATOM 2334 O O . GLY A 1 297 ? 18.729 7.968 4.748 1.00 74.31 297 GLY A O 1
ATOM 2335 N N . MET A 1 298 ? 16.988 9.365 5.048 1.00 75.12 298 MET A N 1
ATOM 2336 C CA . MET A 1 298 ? 16.048 8.615 4.217 1.00 75.12 298 MET A CA 1
ATOM 2337 C C . MET A 1 298 ? 16.471 8.552 2.753 1.00 75.12 298 MET A C 1
ATOM 2339 O O . MET A 1 298 ? 16.445 7.474 2.159 1.00 75.12 298 MET A O 1
ATOM 2343 N N . LEU A 1 299 ? 16.881 9.686 2.178 1.00 83.31 299 LEU A N 1
ATOM 2344 C CA . LEU A 1 299 ? 17.285 9.756 0.774 1.00 83.31 299 LEU A CA 1
ATOM 2345 C C . LEU A 1 299 ? 18.444 8.794 0.478 1.00 83.31 299 LEU A C 1
ATOM 2347 O O . LEU A 1 299 ? 18.379 8.074 -0.512 1.00 83.31 299 LEU A O 1
ATOM 2351 N N . LYS A 1 300 ? 19.407 8.627 1.393 1.00 83.62 300 LYS A N 1
ATOM 2352 C CA . LYS A 1 300 ? 20.507 7.651 1.231 1.00 83.62 300 LYS A CA 1
ATOM 2353 C C . LYS A 1 300 ? 20.060 6.194 1.200 1.00 83.62 300 LYS A C 1
ATOM 2355 O O 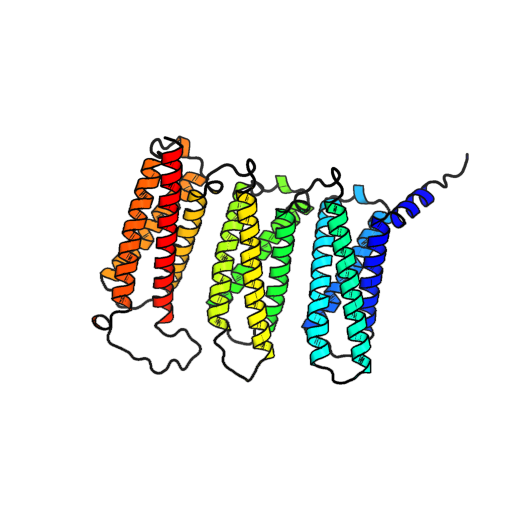. LYS A 1 300 ? 20.656 5.367 0.505 1.00 83.62 300 LYS A O 1
ATOM 2360 N N . VAL A 1 301 ? 19.010 5.849 1.943 1.00 82.81 301 VAL A N 1
ATOM 2361 C CA . VAL A 1 301 ? 18.415 4.505 1.863 1.00 82.81 301 VAL A CA 1
ATOM 2362 C C . VAL A 1 301 ? 17.771 4.301 0.491 1.00 82.81 301 VAL A C 1
ATOM 2364 O O . VAL A 1 301 ? 17.960 3.254 -0.123 1.00 82.81 301 VAL A O 1
ATOM 2367 N N . VAL A 1 302 ? 17.075 5.316 -0.028 1.00 83.38 302 VAL A N 1
ATOM 2368 C CA . VAL A 1 302 ? 16.493 5.279 -1.379 1.00 83.38 302 VAL A CA 1
ATOM 2369 C C . VAL A 1 302 ? 17.589 5.158 -2.448 1.00 83.38 302 VAL A C 1
ATOM 2371 O O . VAL A 1 302 ? 17.476 4.315 -3.337 1.00 83.38 302 VAL A O 1
ATOM 2374 N N . GLU A 1 303 ? 18.681 5.919 -2.331 1.00 88.06 303 GLU A N 1
ATOM 2375 C CA . GLU A 1 303 ? 19.824 5.878 -3.258 1.00 88.06 303 GLU A CA 1
ATOM 2376 C C . GLU A 1 303 ? 20.452 4.487 -3.358 1.00 88.06 303 GLU A C 1
ATOM 2378 O O . GLU A 1 303 ? 20.679 3.955 -4.451 1.00 88.06 303 GLU A O 1
ATOM 2383 N N . THR A 1 304 ? 20.741 3.887 -2.197 1.00 85.06 304 THR A N 1
ATOM 2384 C CA . THR A 1 304 ? 21.349 2.552 -2.120 1.00 85.06 304 THR A CA 1
ATOM 2385 C C . THR A 1 304 ? 20.412 1.483 -2.655 1.00 85.06 304 THR A C 1
ATOM 2387 O O . THR A 1 304 ? 20.859 0.577 -3.357 1.00 85.06 304 THR A O 1
ATOM 2390 N N . PHE A 1 305 ? 19.112 1.610 -2.400 1.00 82.81 305 PHE A N 1
ATOM 2391 C CA . PHE A 1 305 ? 18.116 0.696 -2.934 1.00 82.81 305 PHE A CA 1
ATOM 2392 C C . PHE A 1 305 ? 18.007 0.770 -4.462 1.00 82.81 305 PHE A C 1
ATOM 2394 O O . PHE A 1 305 ? 18.049 -0.267 -5.125 1.00 82.81 305 PHE A O 1
ATOM 2401 N N . ILE A 1 306 ? 17.942 1.973 -5.046 1.00 85.00 306 ILE A N 1
ATOM 2402 C CA . ILE A 1 306 ? 17.929 2.139 -6.508 1.00 85.00 306 ILE A CA 1
ATOM 2403 C C . ILE A 1 306 ? 19.216 1.571 -7.123 1.00 85.00 306 ILE A C 1
ATOM 2405 O O . ILE A 1 306 ? 19.153 0.861 -8.129 1.00 85.00 306 ILE A O 1
ATOM 2409 N N . ALA A 1 307 ? 20.372 1.807 -6.494 1.00 85.75 307 ALA A N 1
ATOM 2410 C CA . ALA A 1 307 ? 21.640 1.224 -6.926 1.00 85.75 307 ALA A CA 1
ATOM 2411 C C . ALA A 1 307 ? 21.610 -0.318 -6.905 1.00 85.75 307 ALA A C 1
ATOM 2413 O O . ALA A 1 307 ? 22.040 -0.946 -7.873 1.00 85.75 307 ALA A O 1
ATOM 2414 N N . CYS A 1 308 ? 21.034 -0.942 -5.869 1.00 83.06 308 CYS A N 1
ATOM 2415 C CA . CYS A 1 308 ? 20.824 -2.394 -5.825 1.00 83.06 308 CYS A CA 1
ATOM 2416 C C . CYS A 1 308 ? 19.985 -2.898 -7.008 1.00 83.06 308 CYS A C 1
ATOM 2418 O O . CYS A 1 308 ? 20.349 -3.892 -7.637 1.00 83.06 308 CYS A O 1
ATOM 2420 N N . ILE A 1 309 ? 18.891 -2.210 -7.351 1.00 79.69 309 ILE A N 1
ATOM 2421 C CA . ILE A 1 309 ? 18.061 -2.584 -8.507 1.00 79.69 309 ILE A CA 1
ATOM 2422 C C . ILE A 1 309 ? 18.876 -2.486 -9.804 1.00 79.69 309 ILE A C 1
ATOM 2424 O O . ILE A 1 309 ? 18.841 -3.405 -10.626 1.00 79.69 309 ILE A O 1
ATOM 2428 N N . ILE A 1 310 ? 19.646 -1.405 -9.979 1.00 83.56 310 ILE A N 1
ATOM 2429 C CA . ILE A 1 310 ? 20.537 -1.224 -11.135 1.00 83.56 310 ILE A CA 1
ATOM 2430 C C . ILE A 1 310 ? 21.511 -2.409 -11.250 1.00 83.56 310 ILE A C 1
ATOM 2432 O O . ILE A 1 310 ? 21.655 -2.967 -12.339 1.00 83.56 310 ILE A O 1
ATOM 2436 N N . PHE A 1 311 ? 22.115 -2.861 -10.143 1.00 81.81 311 PHE A N 1
ATOM 2437 C CA . PHE A 1 311 ? 22.996 -4.036 -10.140 1.00 81.81 311 PHE A CA 1
ATOM 2438 C C . PHE A 1 311 ? 22.296 -5.320 -10.577 1.00 81.81 311 PHE A C 1
ATOM 2440 O O . PHE A 1 311 ? 22.864 -6.073 -11.370 1.00 81.81 311 PHE A O 1
ATOM 2447 N N . VAL A 1 312 ? 21.067 -5.561 -10.113 1.00 74.94 312 VAL A N 1
ATOM 2448 C CA . VAL A 1 312 ? 20.282 -6.738 -10.519 1.00 74.94 312 VAL A CA 1
ATOM 2449 C C . VAL A 1 312 ? 20.043 -6.734 -12.031 1.00 74.94 312 VAL A C 1
ATOM 2451 O O . VAL A 1 312 ? 20.255 -7.756 -12.692 1.00 74.94 312 VAL A O 1
ATOM 2454 N N . PHE A 1 313 ? 19.663 -5.588 -12.607 1.00 74.56 313 PHE A N 1
ATOM 2455 C CA . PHE A 1 313 ? 19.470 -5.475 -14.056 1.00 74.56 313 PHE A CA 1
ATOM 2456 C C . PHE A 1 313 ? 20.775 -5.636 -14.837 1.00 74.56 313 PHE A C 1
ATOM 2458 O O . PHE A 1 313 ? 20.778 -6.309 -15.868 1.00 74.56 313 PHE A O 1
ATOM 2465 N N . ILE A 1 314 ? 21.880 -5.070 -14.345 1.00 77.44 314 ILE A N 1
ATOM 2466 C CA . ILE A 1 314 ? 23.203 -5.193 -14.967 1.00 77.44 314 ILE A CA 1
ATOM 2467 C C . ILE A 1 314 ? 23.679 -6.651 -14.967 1.00 77.44 314 ILE A C 1
ATOM 2469 O O . ILE A 1 314 ? 24.062 -7.165 -16.021 1.00 77.44 314 ILE A O 1
ATOM 2473 N N . PHE A 1 315 ? 23.620 -7.332 -13.818 1.00 70.75 315 PHE A N 1
ATOM 2474 C CA . PHE A 1 315 ? 24.081 -8.716 -13.679 1.00 70.75 315 PHE A CA 1
ATOM 2475 C C . PHE A 1 315 ? 23.260 -9.671 -14.546 1.00 70.75 315 PHE A C 1
ATOM 2477 O O . PHE A 1 315 ? 23.811 -10.548 -15.199 1.00 70.75 315 PHE A O 1
ATOM 2484 N N . ASN A 1 316 ? 21.946 -9.455 -14.637 1.00 64.31 316 ASN A N 1
ATOM 2485 C CA . ASN A 1 316 ? 21.079 -10.254 -15.502 1.00 64.31 316 ASN A CA 1
ATOM 2486 C C . ASN A 1 316 ? 21.162 -9.858 -16.992 1.00 64.31 316 ASN A C 1
ATOM 2488 O O . ASN A 1 316 ? 20.458 -10.429 -17.832 1.00 64.31 316 ASN A O 1
ATOM 2492 N N . SER A 1 317 ? 21.954 -8.841 -17.348 1.00 61.78 317 SER A N 1
ATOM 2493 C CA . SER A 1 317 ? 22.074 -8.375 -18.729 1.00 61.78 317 SER A CA 1
ATOM 2494 C C . SER A 1 317 ? 23.271 -8.955 -19.476 1.00 61.78 317 SER A C 1
ATOM 2496 O O . SER A 1 317 ? 23.232 -8.816 -20.691 1.00 61.78 317 SER A O 1
ATOM 2498 N N . MET A 1 318 ? 24.274 -9.564 -18.815 1.00 49.50 318 MET A N 1
ATOM 2499 C CA . MET A 1 318 ? 25.522 -10.160 -19.363 1.00 49.50 318 MET A CA 1
ATOM 2500 C C . MET A 1 318 ? 25.761 -9.976 -20.881 1.00 49.50 318 MET A C 1
ATOM 2502 O O . MET A 1 318 ? 25.917 -10.942 -21.631 1.00 49.50 318 MET A O 1
ATOM 2506 N N . VAL A 1 319 ? 25.807 -8.727 -21.361 1.00 51.72 319 VAL A N 1
ATOM 2507 C CA . VAL A 1 319 ? 26.139 -8.431 -22.756 1.00 51.72 319 VAL A CA 1
ATOM 2508 C C . VAL A 1 319 ? 27.648 -8.570 -22.835 1.00 51.72 319 VAL A C 1
ATOM 2510 O O . VAL A 1 319 ? 28.366 -7.852 -22.145 1.00 51.72 319 VAL A O 1
ATOM 2513 N N . HIS A 1 320 ? 28.119 -9.529 -23.625 1.00 47.38 320 HIS A N 1
ATOM 2514 C CA . HIS A 1 320 ? 29.506 -9.996 -23.628 1.00 47.38 320 HIS A CA 1
ATOM 2515 C C . HIS A 1 320 ? 30.554 -8.977 -24.138 1.00 47.38 320 HIS A C 1
ATOM 2517 O O . HIS A 1 320 ? 31.730 -9.307 -24.142 1.00 47.38 320 HIS A O 1
ATOM 2523 N N . ASP A 1 321 ? 30.183 -7.722 -24.441 1.00 54.56 321 ASP A N 1
ATOM 2524 C CA . ASP A 1 321 ? 31.101 -6.681 -24.937 1.00 54.56 321 ASP A CA 1
ATOM 2525 C C . ASP A 1 321 ? 30.912 -5.324 -24.221 1.00 54.56 321 ASP A C 1
ATOM 2527 O O . ASP A 1 321 ? 30.288 -4.382 -24.728 1.00 54.56 321 ASP A O 1
ATOM 2531 N N . TRP A 1 322 ? 31.456 -5.200 -23.005 1.00 63.12 322 TRP A N 1
ATOM 2532 C CA . TRP A 1 322 ? 31.438 -3.938 -22.252 1.00 63.12 322 TRP A CA 1
ATOM 2533 C C . TRP A 1 322 ? 32.463 -2.943 -22.805 1.00 63.12 322 TRP A C 1
ATOM 2535 O O . TRP A 1 322 ? 33.671 -3.084 -22.597 1.00 63.12 322 TRP A O 1
ATOM 2545 N N . HIS A 1 323 ? 31.963 -1.886 -23.444 1.00 68.69 323 HIS A N 1
ATOM 2546 C CA . HIS A 1 323 ? 32.754 -0.722 -23.835 1.00 68.69 323 HIS A CA 1
ATOM 2547 C C . HIS A 1 323 ? 33.307 -0.008 -22.588 1.00 68.69 323 HIS A C 1
ATOM 2549 O O . HIS A 1 323 ? 32.691 -0.044 -21.519 1.00 68.69 323 HIS A O 1
ATOM 2555 N N . GLY A 1 324 ? 34.450 0.677 -22.714 1.00 79.00 324 GLY A N 1
ATOM 2556 C CA . GLY A 1 324 ? 35.100 1.371 -21.589 1.00 79.00 324 GLY A CA 1
ATOM 2557 C C . GLY A 1 324 ? 34.174 2.336 -20.832 1.00 79.00 324 GLY A C 1
ATOM 2558 O O . GLY A 1 324 ? 34.224 2.397 -19.607 1.00 79.00 324 GLY A O 1
ATOM 2559 N N . ALA A 1 325 ? 33.256 3.001 -21.540 1.00 78.44 325 ALA A N 1
ATOM 2560 C CA . ALA A 1 325 ? 32.260 3.893 -20.944 1.00 78.44 325 ALA A CA 1
ATOM 2561 C C . ALA A 1 325 ? 31.239 3.165 -20.048 1.00 78.44 325 ALA A C 1
ATOM 2563 O O . ALA A 1 325 ? 30.908 3.661 -18.977 1.00 78.44 325 ALA A O 1
ATOM 2564 N N . LEU A 1 326 ? 30.787 1.964 -20.426 1.00 79.62 326 LEU A N 1
ATOM 2565 C CA . LEU A 1 326 ? 29.875 1.178 -19.586 1.00 79.62 326 LEU A CA 1
ATOM 2566 C C . LEU A 1 326 ? 30.596 0.683 -18.326 1.00 79.62 326 LEU A C 1
ATOM 2568 O O . LEU A 1 326 ? 30.021 0.713 -17.240 1.00 79.62 326 LEU A O 1
ATOM 2572 N N . LYS A 1 327 ? 31.878 0.300 -18.441 1.00 83.31 327 LYS A N 1
ATOM 2573 C CA . LYS A 1 327 ? 32.706 -0.066 -17.276 1.00 83.31 327 LYS A CA 1
ATOM 2574 C C . LYS A 1 327 ? 32.851 1.105 -16.300 1.00 83.31 327 LYS A C 1
ATOM 2576 O O . LYS A 1 327 ? 32.799 0.888 -15.094 1.00 83.31 327 LYS A O 1
ATOM 2581 N N . TRP A 1 328 ? 32.973 2.333 -16.811 1.00 87.50 328 TRP A N 1
ATOM 2582 C CA . TRP A 1 328 ? 32.952 3.541 -15.984 1.00 87.50 328 TRP A CA 1
ATOM 2583 C C . TRP A 1 328 ? 31.610 3.731 -15.270 1.00 87.50 328 TRP A C 1
ATOM 2585 O O . TRP A 1 328 ? 31.602 3.936 -14.061 1.00 87.50 328 TRP A O 1
ATOM 2595 N N . CYS A 1 329 ? 30.477 3.594 -15.970 1.00 86.62 329 CYS A N 1
ATOM 2596 C CA . CYS A 1 329 ? 29.153 3.666 -15.340 1.00 86.62 329 CYS A CA 1
ATOM 2597 C C . CYS A 1 329 ? 29.004 2.635 -14.211 1.00 86.62 329 CYS A C 1
ATOM 2599 O O . CYS A 1 329 ? 28.550 2.980 -13.123 1.00 86.62 329 CYS A O 1
ATOM 2601 N N . LEU A 1 330 ? 29.454 1.395 -14.432 1.00 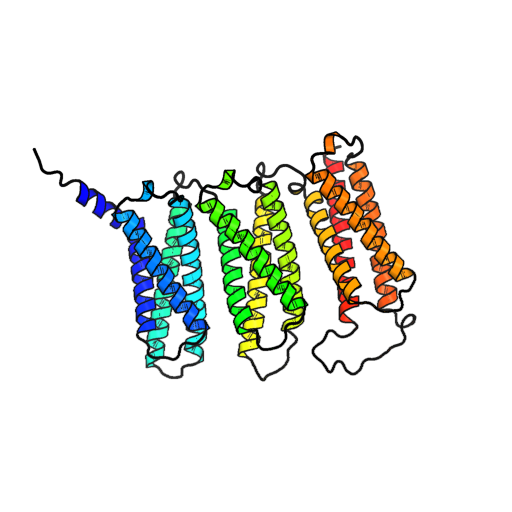85.19 330 LEU A N 1
ATOM 2602 C CA . LEU A 1 330 ? 29.461 0.363 -13.394 1.00 85.19 330 LEU A CA 1
ATOM 2603 C C . LEU A 1 330 ? 30.335 0.760 -12.196 1.00 85.19 330 LEU A C 1
ATOM 2605 O O . LEU A 1 330 ? 29.905 0.611 -11.055 1.00 85.19 330 LEU A O 1
ATOM 2609 N N . ALA A 1 331 ? 31.534 1.297 -12.443 1.00 85.62 331 ALA A N 1
ATOM 2610 C CA . ALA A 1 331 ? 32.416 1.780 -11.383 1.00 85.62 331 ALA A CA 1
ATOM 2611 C C . ALA A 1 331 ? 31.765 2.909 -10.570 1.00 85.62 331 ALA A C 1
ATOM 2613 O O . ALA A 1 331 ? 31.827 2.881 -9.343 1.00 85.62 331 ALA A O 1
ATOM 2614 N N . VAL A 1 332 ? 31.086 3.852 -11.233 1.00 88.12 332 VAL A N 1
ATOM 2615 C CA . VAL A 1 332 ? 30.314 4.916 -10.576 1.00 88.12 332 VAL A CA 1
ATOM 2616 C C . VAL A 1 332 ? 29.233 4.328 -9.668 1.00 88.12 332 VAL A C 1
ATOM 2618 O O . VAL A 1 332 ? 29.176 4.693 -8.494 1.00 88.12 332 VAL A O 1
ATOM 2621 N N . TYR A 1 333 ? 28.421 3.385 -10.161 1.00 85.69 333 TYR A N 1
ATOM 2622 C CA . TYR A 1 333 ? 27.378 2.753 -9.344 1.00 85.69 333 TYR A CA 1
ATOM 2623 C C . TYR A 1 333 ? 27.972 2.047 -8.117 1.00 85.69 333 TYR A C 1
ATOM 2625 O O . TYR A 1 333 ? 27.449 2.210 -7.017 1.00 85.69 333 TYR A O 1
ATOM 2633 N N . CYS A 1 334 ? 29.097 1.337 -8.272 1.00 84.44 334 CYS A N 1
ATOM 2634 C CA . CYS A 1 334 ? 29.801 0.676 -7.167 1.00 84.44 334 CYS A CA 1
ATOM 2635 C C . CYS A 1 334 ? 30.348 1.663 -6.134 1.00 84.44 334 CYS A C 1
ATOM 2637 O O . CYS A 1 334 ? 30.116 1.484 -4.940 1.00 84.44 334 CYS A O 1
ATOM 2639 N N . ILE A 1 335 ? 31.069 2.697 -6.573 1.00 86.00 335 ILE A N 1
ATOM 2640 C CA . ILE A 1 335 ? 31.688 3.682 -5.676 1.00 86.00 335 ILE A CA 1
ATOM 2641 C C . ILE A 1 335 ? 30.606 4.399 -4.870 1.00 86.00 335 ILE A C 1
ATOM 2643 O O . ILE A 1 335 ? 30.688 4.450 -3.645 1.00 86.00 335 ILE A O 1
ATOM 2647 N N . CYS A 1 336 ? 29.564 4.902 -5.534 1.00 86.31 336 CYS A N 1
ATOM 2648 C CA . CYS A 1 336 ? 28.481 5.610 -4.859 1.00 86.31 336 CYS A CA 1
ATOM 2649 C C . CYS A 1 336 ? 27.684 4.698 -3.918 1.00 86.31 336 CYS A C 1
ATOM 2651 O O . CYS A 1 336 ? 27.352 5.120 -2.814 1.00 86.31 336 CYS A O 1
ATOM 2653 N N . PHE A 1 337 ? 27.441 3.439 -4.299 1.00 82.81 337 PHE A N 1
ATOM 2654 C CA . PHE A 1 337 ? 26.796 2.462 -3.422 1.00 82.81 337 PHE A CA 1
ATOM 2655 C C . PHE A 1 337 ? 27.610 2.203 -2.148 1.00 82.81 337 PHE A C 1
ATOM 2657 O O . PHE A 1 337 ? 27.061 2.264 -1.050 1.00 82.81 337 PHE A O 1
ATOM 2664 N N . ILE A 1 338 ? 28.923 1.975 -2.276 1.00 81.81 338 ILE A N 1
ATOM 2665 C CA . ILE A 1 338 ? 29.817 1.763 -1.127 1.00 81.81 338 ILE A CA 1
ATOM 2666 C C . ILE A 1 338 ? 29.841 3.004 -0.231 1.00 81.81 338 ILE A C 1
ATOM 2668 O O . ILE A 1 338 ? 29.732 2.876 0.986 1.00 81.81 338 ILE A O 1
ATOM 2672 N N . LEU A 1 339 ? 29.946 4.201 -0.813 1.00 81.44 339 LEU A N 1
ATOM 2673 C CA . LEU A 1 339 ? 29.947 5.450 -0.051 1.00 81.44 339 LEU A CA 1
ATOM 2674 C C . LEU A 1 339 ? 28.634 5.646 0.720 1.00 81.44 339 LEU A C 1
ATOM 2676 O O . LEU A 1 339 ? 28.679 5.885 1.928 1.00 81.44 339 LEU A O 1
ATOM 2680 N N . SER A 1 340 ? 27.475 5.485 0.072 1.00 82.25 340 SER A N 1
ATOM 2681 C CA . SER A 1 340 ? 26.177 5.604 0.747 1.00 82.25 340 SER A CA 1
ATOM 2682 C C . SER A 1 340 ? 25.993 4.512 1.817 1.00 82.25 340 SER A C 1
ATOM 2684 O O . SER A 1 340 ? 25.498 4.813 2.903 1.00 82.25 340 SER A O 1
ATOM 2686 N N . LEU A 1 341 ? 26.470 3.277 1.594 1.00 77.94 341 LEU A N 1
ATOM 2687 C CA . LEU A 1 341 ? 26.469 2.218 2.614 1.00 77.94 341 LEU A CA 1
ATOM 2688 C C . LEU A 1 341 ? 27.341 2.552 3.828 1.00 77.94 341 LEU A C 1
ATOM 2690 O O . LEU A 1 341 ? 26.896 2.374 4.960 1.00 77.94 341 LEU A O 1
ATOM 2694 N N . VAL A 1 342 ? 28.565 3.042 3.615 1.00 80.25 342 VAL A N 1
ATOM 2695 C CA . VAL A 1 342 ? 29.462 3.454 4.706 1.00 80.25 342 VAL A CA 1
ATOM 2696 C C . VAL A 1 342 ? 28.797 4.542 5.545 1.00 80.25 342 VAL A C 1
ATOM 2698 O O . VAL A 1 342 ? 28.806 4.456 6.771 1.00 80.25 342 VAL A O 1
ATOM 2701 N N . VAL A 1 343 ? 28.152 5.520 4.902 1.00 76.12 343 VAL A N 1
ATOM 2702 C CA . VAL A 1 343 ? 27.405 6.571 5.604 1.00 76.12 343 VAL A CA 1
ATOM 2703 C C . VAL A 1 343 ? 26.247 5.985 6.417 1.00 76.12 343 VAL A C 1
ATOM 2705 O O . VAL A 1 343 ? 26.120 6.314 7.593 1.00 76.12 343 VAL A O 1
ATOM 2708 N N . ILE A 1 344 ? 25.443 5.085 5.842 1.00 75.94 344 ILE A N 1
ATOM 2709 C CA . ILE A 1 344 ? 24.338 4.426 6.557 1.00 75.94 344 ILE A CA 1
ATOM 2710 C C . ILE A 1 344 ? 24.862 3.653 7.778 1.00 75.94 344 ILE A C 1
ATOM 2712 O O . ILE A 1 344 ? 24.333 3.822 8.876 1.00 75.94 344 ILE A O 1
ATOM 2716 N N . VAL A 1 345 ? 25.920 2.849 7.623 1.00 74.00 345 VAL A N 1
ATOM 2717 C CA . VAL A 1 345 ? 26.501 2.048 8.717 1.00 74.00 345 VAL A CA 1
ATOM 2718 C C . VAL A 1 345 ? 27.042 2.941 9.833 1.00 74.00 345 VAL A C 1
ATOM 2720 O O . VAL A 1 345 ? 26.704 2.716 10.993 1.00 74.00 345 VAL A O 1
ATOM 2723 N N . LEU A 1 346 ? 27.814 3.980 9.496 1.00 70.00 346 LEU A N 1
ATOM 2724 C CA . LEU A 1 346 ? 28.349 4.943 10.469 1.00 70.00 346 LEU A CA 1
ATOM 2725 C C . LEU A 1 346 ? 27.240 5.677 11.236 1.00 70.00 346 LEU A C 1
ATOM 2727 O O . LEU A 1 346 ? 27.406 6.022 12.408 1.00 70.00 346 LEU A O 1
ATOM 2731 N N . CYS A 1 347 ? 26.108 5.917 10.579 1.00 66.06 347 CYS A N 1
ATOM 2732 C CA . CYS A 1 347 ? 24.953 6.569 11.172 1.00 66.06 347 CYS A CA 1
ATOM 2733 C C . CYS A 1 347 ? 24.101 5.633 12.045 1.00 66.06 347 CYS A C 1
ATOM 2735 O O . CYS A 1 347 ? 23.520 6.093 13.029 1.00 66.06 347 CYS A O 1
ATOM 2737 N N . ILE A 1 348 ? 24.034 4.339 11.717 1.00 65.25 348 ILE A N 1
ATOM 2738 C CA . ILE A 1 348 ? 23.341 3.321 12.523 1.00 65.25 348 ILE A CA 1
ATOM 2739 C C . ILE A 1 348 ? 24.158 2.951 13.765 1.00 65.25 348 ILE A C 1
ATOM 2741 O O . ILE A 1 348 ? 23.583 2.782 14.837 1.00 65.25 348 ILE A O 1
ATOM 2745 N N . SER A 1 349 ? 25.484 2.846 13.652 1.00 61.84 349 SER A N 1
ATOM 2746 C CA . SER A 1 349 ? 26.346 2.360 14.735 1.00 61.84 349 SER A CA 1
ATOM 2747 C C . SER A 1 349 ? 26.582 3.368 15.868 1.00 61.84 349 SER A C 1
ATOM 2749 O O . SER A 1 349 ? 27.349 3.082 16.783 1.00 61.84 349 SER A O 1
ATOM 2751 N N . GLU A 1 350 ? 25.978 4.563 15.806 1.00 63.50 350 GLU A N 1
ATOM 2752 C CA . GLU A 1 350 ? 26.221 5.696 16.719 1.00 63.50 350 GLU A CA 1
ATOM 2753 C C . GLU A 1 350 ? 27.721 6.052 16.885 1.00 63.50 350 GLU A C 1
ATOM 2755 O O . GLU A 1 350 ? 28.096 6.859 17.741 1.00 63.50 350 GLU A O 1
ATOM 2760 N N . CYS A 1 351 ? 28.593 5.541 16.002 1.00 53.31 351 CYS A N 1
ATOM 2761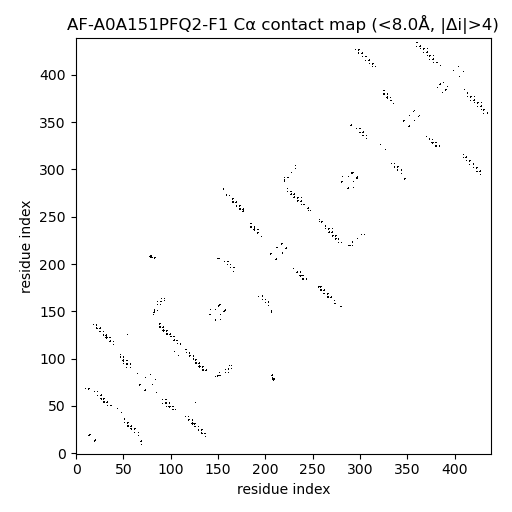 C CA . CYS A 1 351 ? 30.041 5.777 15.997 1.00 53.31 351 CYS A CA 1
ATOM 2762 C C . CYS A 1 351 ? 30.420 7.211 15.591 1.00 53.31 351 CYS A C 1
ATOM 2764 O O . CYS A 1 351 ? 31.602 7.532 15.482 1.00 53.31 351 CYS A O 1
ATOM 2766 N N . ILE A 1 352 ? 29.436 8.097 15.427 1.00 53.16 352 ILE A N 1
ATOM 2767 C CA . ILE A 1 352 ? 29.604 9.530 15.157 1.00 53.16 352 ILE A CA 1
ATOM 2768 C C . ILE A 1 352 ? 30.498 10.190 16.224 1.00 53.16 352 ILE A C 1
ATOM 2770 O O . ILE A 1 352 ? 31.254 11.102 15.909 1.00 53.16 352 ILE A O 1
ATOM 2774 N N . LYS A 1 353 ? 30.492 9.687 17.469 1.00 47.66 353 LYS A N 1
ATOM 2775 C CA . LYS A 1 353 ? 31.366 10.183 18.551 1.00 47.66 353 LYS A CA 1
ATOM 2776 C C . LYS A 1 353 ? 32.854 9.865 18.354 1.00 47.66 353 LYS A C 1
ATOM 2778 O O . LYS A 1 353 ? 33.688 10.536 18.951 1.00 47.66 353 LYS A O 1
ATOM 2783 N N . TRP A 1 354 ? 33.188 8.848 17.560 1.00 49.78 354 TRP A N 1
ATOM 2784 C CA . TRP A 1 354 ? 34.568 8.394 17.351 1.00 49.78 354 TRP A CA 1
ATOM 2785 C C . TRP A 1 354 ? 35.204 8.967 16.081 1.00 49.78 354 TRP A C 1
ATOM 2787 O O . TRP A 1 354 ? 36.407 8.823 15.880 1.00 49.78 354 TRP A O 1
ATOM 2797 N N . LEU A 1 355 ? 34.416 9.644 15.236 1.00 44.47 355 LEU A N 1
ATOM 2798 C CA . LEU A 1 355 ? 34.894 10.253 14.002 1.00 44.47 355 LEU A CA 1
ATOM 2799 C C . LEU A 1 355 ? 34.764 11.789 14.072 1.00 44.47 355 LEU A C 1
ATOM 2801 O O . LEU A 1 355 ? 33.705 12.333 13.759 1.00 44.47 355 LEU A O 1
ATOM 2805 N N . PRO A 1 356 ? 35.858 12.521 14.363 1.00 43.09 356 PRO A N 1
ATOM 2806 C CA . PRO A 1 356 ? 35.939 13.984 14.232 1.00 43.09 356 PRO A CA 1
ATOM 2807 C C . PRO A 1 356 ? 35.674 14.519 12.804 1.00 43.09 356 PRO A C 1
ATOM 2809 O O . PRO A 1 356 ? 35.750 15.720 12.569 1.00 43.09 356 PRO A O 1
ATOM 2812 N N . CYS A 1 357 ? 35.385 13.638 11.836 1.00 43.06 357 CYS A N 1
ATOM 2813 C CA . CYS A 1 357 ? 35.209 13.934 10.411 1.00 43.06 357 CYS A CA 1
ATOM 2814 C C . CYS A 1 357 ? 33.741 14.043 9.952 1.00 43.06 357 CYS A C 1
ATOM 2816 O O . CYS A 1 357 ? 33.497 14.350 8.789 1.00 43.06 357 CYS A O 1
ATOM 2818 N N . ALA A 1 358 ? 32.743 13.843 10.817 1.00 50.09 358 ALA A N 1
ATOM 2819 C CA . ALA A 1 358 ? 31.330 14.019 10.457 1.00 50.09 358 ALA A CA 1
ATOM 2820 C C . ALA A 1 358 ? 30.872 15.488 10.571 1.00 50.09 358 ALA A C 1
ATOM 2822 O O . ALA A 1 358 ? 29.832 15.785 11.152 1.00 50.09 358 ALA A O 1
ATOM 2823 N N . SER A 1 359 ? 31.648 16.436 10.034 1.00 60.72 359 SER A N 1
ATOM 2824 C CA . SER A 1 359 ? 31.104 17.780 9.821 1.00 60.72 359 SER A CA 1
ATOM 2825 C C . SER A 1 359 ? 30.061 17.693 8.705 1.00 60.72 359 SER A C 1
ATOM 2827 O O . SER A 1 359 ? 30.311 17.050 7.681 1.00 60.72 359 SER A O 1
ATOM 2829 N N . ASN A 1 360 ? 28.908 18.354 8.855 1.00 66.25 360 ASN A N 1
ATOM 2830 C CA . ASN A 1 360 ? 27.881 18.402 7.803 1.00 66.25 360 ASN A CA 1
ATOM 2831 C C . ASN A 1 360 ? 28.473 18.826 6.433 1.00 66.25 360 ASN A C 1
ATOM 2833 O O . ASN A 1 360 ? 27.973 18.430 5.386 1.00 66.25 360 ASN A O 1
ATOM 2837 N N . LYS A 1 361 ? 29.604 19.549 6.433 1.00 73.56 361 LYS A N 1
ATOM 2838 C CA . LYS A 1 361 ? 30.383 19.933 5.244 1.00 73.56 361 LYS A CA 1
ATOM 2839 C C . LYS A 1 361 ? 31.019 18.748 4.503 1.00 73.56 361 LYS A C 1
ATOM 2841 O O . LYS A 1 361 ? 30.968 18.721 3.279 1.00 73.56 361 LYS A O 1
ATOM 2846 N N . ILE A 1 362 ? 31.587 17.766 5.207 1.00 72.94 362 ILE A N 1
ATOM 2847 C CA . ILE A 1 362 ? 32.140 16.545 4.584 1.00 72.94 362 ILE A CA 1
ATOM 2848 C C . ILE A 1 362 ? 31.003 15.686 4.019 1.00 72.94 362 ILE A C 1
ATOM 2850 O O . ILE A 1 362 ? 31.124 15.151 2.916 1.00 72.94 362 ILE A O 1
ATOM 2854 N N . LEU A 1 363 ? 29.869 15.634 4.730 1.00 72.31 363 LEU A N 1
ATOM 2855 C CA . LEU A 1 363 ? 28.648 14.979 4.260 1.00 72.31 363 LEU A CA 1
ATOM 2856 C C . LEU A 1 363 ? 28.135 15.630 2.959 1.00 72.31 363 LEU A C 1
ATOM 2858 O O . LEU A 1 363 ? 27.882 14.956 1.972 1.00 72.31 363 LEU A O 1
ATOM 2862 N N . SER A 1 364 ? 28.075 16.959 2.909 1.00 80.56 364 SER A N 1
ATOM 2863 C CA . SER A 1 364 ? 27.700 17.683 1.688 1.00 80.56 364 SER A CA 1
ATOM 2864 C C . SER A 1 364 ? 28.730 17.553 0.557 1.00 80.56 364 SER A C 1
ATOM 2866 O O . SER A 1 364 ? 28.369 17.633 -0.615 1.00 80.56 364 SER A O 1
ATOM 2868 N N . GLY A 1 365 ? 30.013 17.382 0.882 1.00 83.12 365 GLY A N 1
ATOM 2869 C CA . GLY A 1 365 ? 31.074 17.226 -0.112 1.00 83.12 365 GLY A CA 1
ATOM 2870 C C . GLY A 1 365 ? 30.967 15.912 -0.885 1.00 83.12 365 GLY A C 1
ATOM 2871 O O . GLY A 1 365 ? 31.094 15.909 -2.110 1.00 83.12 365 GLY A O 1
ATOM 2872 N N . TYR A 1 366 ? 30.689 14.795 -0.201 1.00 84.81 366 TYR A N 1
ATOM 2873 C CA . TYR A 1 366 ? 30.518 13.521 -0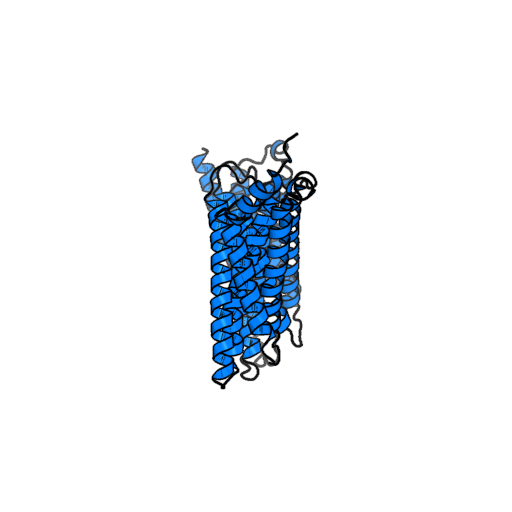.904 1.00 84.81 366 TYR A CA 1
ATOM 2874 C C . TYR A 1 366 ? 29.192 13.468 -1.684 1.00 84.81 366 TYR A C 1
ATOM 2876 O O . TYR A 1 366 ? 29.180 12.867 -2.756 1.00 84.81 366 TYR A O 1
ATOM 2884 N N . THR A 1 367 ? 28.097 14.082 -1.201 1.00 84.62 367 THR A N 1
ATOM 2885 C CA . THR A 1 367 ? 26.831 14.117 -1.966 1.00 84.62 367 THR A CA 1
ATOM 2886 C C . THR A 1 367 ? 27.009 14.887 -3.267 1.00 84.62 367 THR A C 1
ATOM 2888 O O . THR A 1 367 ? 26.579 14.418 -4.318 1.00 84.62 367 THR A O 1
ATOM 2891 N N . LEU A 1 368 ? 27.741 16.006 -3.239 1.00 89.06 368 LEU A N 1
ATOM 2892 C CA . LEU A 1 368 ? 28.114 16.743 -4.447 1.00 89.06 368 LEU A CA 1
ATOM 2893 C C . LEU A 1 368 ? 28.940 15.876 -5.410 1.00 89.06 368 LEU A C 1
ATOM 2895 O O . LEU A 1 368 ? 28.665 15.850 -6.610 1.00 89.06 368 LEU A O 1
ATOM 2899 N N . LEU A 1 369 ? 29.929 15.136 -4.895 1.00 90.00 369 LEU A N 1
ATOM 2900 C CA . LEU A 1 369 ? 30.717 14.204 -5.706 1.00 90.00 369 LEU A CA 1
ATOM 2901 C C . LEU A 1 369 ? 29.830 13.117 -6.333 1.00 90.00 369 LEU A C 1
ATOM 2903 O O . LEU A 1 369 ? 29.971 12.828 -7.520 1.00 90.00 369 LEU A O 1
ATOM 2907 N N . ALA A 1 370 ? 28.898 12.542 -5.570 1.00 88.44 370 ALA A N 1
ATOM 2908 C CA . ALA A 1 370 ? 27.976 11.522 -6.058 1.00 88.44 370 ALA A CA 1
ATOM 2909 C C . ALA A 1 370 ? 27.053 12.057 -7.165 1.00 88.44 370 ALA A C 1
ATOM 2911 O O . ALA A 1 370 ? 26.898 11.388 -8.186 1.00 88.44 370 ALA A O 1
ATOM 2912 N N . VAL A 1 371 ? 26.529 13.282 -7.025 1.00 92.50 371 VAL A N 1
ATOM 2913 C CA . VAL A 1 371 ? 25.753 13.969 -8.075 1.00 92.50 371 VAL A CA 1
ATOM 2914 C C . VAL A 1 371 ? 26.567 14.098 -9.362 1.00 92.50 371 VAL A C 1
ATOM 2916 O O . VAL A 1 371 ? 26.079 13.746 -10.437 1.00 92.50 371 VAL A O 1
ATOM 2919 N N . LEU A 1 372 ? 27.819 14.561 -9.271 1.00 92.62 372 LEU A N 1
ATOM 2920 C CA . LEU A 1 372 ? 28.689 14.712 -10.442 1.00 92.62 372 LEU A CA 1
ATOM 2921 C C . LEU A 1 372 ? 28.962 13.361 -11.115 1.00 92.62 372 LEU A C 1
ATOM 2923 O O . LEU A 1 372 ? 28.840 13.240 -12.335 1.00 92.62 372 LEU A O 1
ATOM 2927 N N . LEU A 1 373 ? 29.275 12.327 -10.330 1.00 91.69 373 LEU A N 1
ATOM 2928 C CA . LEU A 1 373 ? 29.510 10.983 -10.852 1.00 91.69 373 LEU A CA 1
ATOM 2929 C C . LEU A 1 373 ? 28.251 10.419 -11.533 1.00 91.69 373 LEU A C 1
ATOM 2931 O O . LE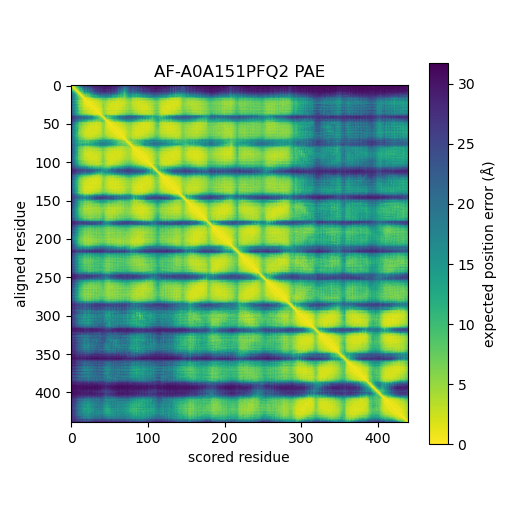U A 1 373 ? 28.338 9.973 -12.680 1.00 91.69 373 LEU A O 1
ATOM 2935 N N . TYR A 1 374 ? 27.074 10.507 -10.904 1.00 90.81 374 TYR A N 1
ATOM 2936 C CA . TYR A 1 374 ? 25.815 10.040 -11.499 1.00 90.81 374 TYR A CA 1
ATOM 2937 C C . TYR A 1 374 ? 25.401 10.838 -12.737 1.00 90.81 374 TYR A C 1
ATOM 2939 O O . TYR A 1 374 ? 24.855 10.249 -13.673 1.00 90.81 374 TYR A O 1
ATOM 2947 N N . ALA A 1 375 ? 25.700 12.137 -12.804 1.00 91.44 375 ALA A N 1
ATOM 2948 C CA . ALA A 1 375 ? 25.472 12.933 -14.007 1.00 91.44 375 ALA A CA 1
ATOM 2949 C C . ALA A 1 375 ? 26.308 12.396 -15.180 1.00 91.44 375 ALA A C 1
ATOM 2951 O O . ALA A 1 375 ? 25.767 12.160 -16.264 1.00 91.44 375 ALA A O 1
ATOM 2952 N N . THR A 1 376 ? 27.596 12.096 -14.952 1.00 92.75 376 THR A N 1
ATOM 2953 C CA . THR A 1 376 ? 28.438 11.475 -15.993 1.00 92.75 376 THR A CA 1
ATOM 2954 C C . THR A 1 376 ? 27.929 10.091 -16.392 1.00 92.75 376 THR A C 1
ATOM 2956 O O . THR A 1 376 ? 27.856 9.793 -17.583 1.00 92.75 376 THR A O 1
ATOM 2959 N N . ALA A 1 377 ? 27.512 9.265 -15.426 1.00 89.94 377 ALA A N 1
ATOM 2960 C CA . ALA A 1 377 ? 27.003 7.926 -15.699 1.00 89.94 377 ALA A CA 1
ATOM 2961 C C . ALA A 1 377 ? 25.686 7.956 -16.486 1.00 89.94 377 ALA A C 1
ATOM 2963 O O . ALA A 1 377 ? 25.525 7.156 -17.402 1.00 89.94 377 ALA A O 1
ATOM 2964 N N . THR A 1 378 ? 24.782 8.891 -16.181 1.00 90.06 378 THR A N 1
ATOM 2965 C CA . THR A 1 378 ? 23.498 9.055 -16.886 1.00 90.06 378 THR A CA 1
ATOM 2966 C C . THR A 1 378 ? 23.724 9.427 -18.351 1.00 90.06 378 THR A C 1
ATOM 2968 O O . THR A 1 378 ? 23.137 8.821 -19.247 1.00 90.06 378 THR A O 1
ATOM 2971 N N . ILE A 1 379 ? 24.632 10.375 -18.612 1.00 89.25 379 ILE A N 1
ATOM 2972 C CA . ILE A 1 379 ? 24.971 10.812 -19.973 1.00 89.25 379 ILE A CA 1
ATOM 2973 C C . ILE A 1 379 ? 25.657 9.680 -20.749 1.00 89.25 379 ILE A C 1
ATOM 2975 O O . ILE A 1 379 ? 25.241 9.347 -21.859 1.00 89.25 379 ILE A O 1
ATOM 2979 N N . LEU A 1 380 ? 26.691 9.060 -20.170 1.00 87.75 380 LEU A N 1
ATOM 2980 C CA . LEU A 1 380 ? 27.460 8.006 -20.836 1.00 87.75 380 LEU A CA 1
ATOM 2981 C C . LEU A 1 380 ? 26.621 6.751 -21.091 1.00 87.75 380 LEU A C 1
ATOM 2983 O O . LEU A 1 380 ? 26.700 6.179 -22.178 1.00 87.75 380 LEU A O 1
ATOM 2987 N N . TRP A 1 381 ? 25.790 6.343 -20.129 1.00 86.00 381 TRP A N 1
ATOM 2988 C CA . TRP A 1 381 ? 24.931 5.172 -20.279 1.00 86.00 381 TRP A CA 1
ATOM 2989 C C . TRP A 1 381 ? 23.902 5.374 -21.393 1.00 86.00 381 TRP A C 1
ATOM 2991 O O . TRP A 1 381 ? 23.748 4.493 -22.241 1.00 86.00 381 TRP A O 1
ATOM 3001 N N . ALA A 1 382 ? 23.245 6.538 -21.438 1.00 83.50 382 ALA A N 1
ATOM 3002 C CA . ALA A 1 382 ? 22.272 6.854 -22.479 1.00 83.50 382 ALA A CA 1
ATOM 3003 C C . ALA A 1 382 ? 22.923 6.924 -23.872 1.00 83.50 382 ALA A C 1
ATOM 3005 O O . ALA A 1 382 ? 22.428 6.308 -24.817 1.00 83.50 382 ALA A O 1
ATOM 3006 N N . LEU A 1 383 ? 24.063 7.610 -24.005 1.00 82.56 383 LEU A N 1
ATOM 3007 C CA . LEU A 1 383 ? 24.763 7.734 -25.288 1.00 82.56 383 LEU A CA 1
ATOM 3008 C C . LEU A 1 383 ? 25.187 6.370 -25.846 1.00 82.56 383 LEU A C 1
ATOM 3010 O O . LEU A 1 383 ? 24.895 6.059 -26.998 1.00 82.56 383 LEU A O 1
ATOM 3014 N N . TYR A 1 384 ? 25.824 5.525 -25.035 1.00 78.25 384 TYR A N 1
ATOM 3015 C CA . TYR A 1 384 ? 26.352 4.246 -25.521 1.00 78.25 384 TYR A CA 1
ATOM 3016 C C . TYR A 1 384 ? 25.275 3.175 -25.743 1.00 78.25 384 TYR A C 1
ATOM 3018 O O . TYR A 1 384 ? 25.490 2.276 -26.555 1.00 78.25 384 TYR A O 1
ATOM 3026 N N . ASN A 1 385 ? 24.122 3.258 -25.067 1.00 72.81 385 ASN A N 1
ATOM 3027 C CA . ASN A 1 385 ? 23.028 2.304 -25.278 1.00 72.81 385 ASN A CA 1
ATOM 3028 C C . ASN A 1 385 ? 22.051 2.719 -26.391 1.00 72.81 385 ASN A C 1
ATOM 3030 O O . ASN A 1 385 ? 21.513 1.830 -27.053 1.00 72.81 385 ASN A O 1
ATOM 3034 N N . PHE A 1 386 ? 21.824 4.021 -26.627 1.00 71.69 386 PHE A N 1
ATOM 3035 C CA . PHE A 1 386 ? 20.813 4.495 -27.593 1.00 71.69 386 PHE A CA 1
ATOM 3036 C C . PHE A 1 386 ? 21.376 5.061 -28.897 1.00 71.69 386 PHE A C 1
ATOM 3038 O O . PHE A 1 386 ? 20.629 5.187 -29.869 1.00 71.69 386 PHE A O 1
ATOM 3045 N N . GLN A 1 387 ? 22.669 5.386 -28.976 1.00 66.25 387 GLN A N 1
ATOM 3046 C CA . GLN A 1 387 ? 23.237 5.929 -30.207 1.00 66.25 387 GLN A CA 1
ATOM 3047 C C . GLN A 1 387 ? 23.518 4.825 -31.237 1.00 66.25 387 GLN A C 1
ATOM 3049 O O . GLN A 1 387 ? 24.335 3.926 -31.029 1.00 66.25 387 GLN A O 1
ATOM 3054 N N . SER A 1 388 ? 22.890 4.954 -32.408 1.00 54.38 388 SER A N 1
ATOM 3055 C CA . SER A 1 388 ? 22.976 4.007 -33.533 1.00 54.38 388 SER A CA 1
ATOM 3056 C C . SER A 1 388 ? 24.396 3.750 -34.052 1.00 54.38 388 SER A C 1
ATOM 3058 O O . SER A 1 388 ? 24.651 2.726 -34.674 1.00 54.38 388 SER A O 1
ATOM 3060 N N . LYS A 1 389 ? 25.338 4.665 -33.797 1.00 53.84 389 LYS A N 1
ATOM 3061 C CA . LYS A 1 389 ? 26.720 4.599 -34.294 1.00 53.84 389 LYS A CA 1
ATOM 3062 C C . LYS A 1 389 ? 27.614 3.627 -33.507 1.00 53.84 389 LYS A C 1
ATOM 3064 O O . LYS A 1 389 ? 28.665 3.242 -34.009 1.00 53.84 389 LYS A O 1
ATOM 3069 N N . HIS A 1 390 ? 27.204 3.227 -32.300 1.00 51.78 390 HIS A N 1
ATOM 3070 C CA . HIS A 1 390 ? 27.996 2.390 -31.384 1.00 51.78 390 HIS A CA 1
ATOM 3071 C C . HIS A 1 390 ? 27.437 0.969 -31.200 1.00 51.78 390 HIS A C 1
ATOM 3073 O O . HIS A 1 390 ? 28.027 0.158 -30.489 1.00 51.78 390 HIS A O 1
ATOM 3079 N N . ARG A 1 391 ? 26.336 0.629 -31.885 1.00 48.66 391 ARG A N 1
ATOM 3080 C CA . ARG A 1 391 ? 25.768 -0.724 -31.920 1.00 48.66 391 ARG A CA 1
ATOM 3081 C C . ARG A 1 391 ? 25.356 -1.066 -33.348 1.00 48.66 391 ARG A C 1
ATOM 3083 O O . ARG A 1 391 ? 24.612 -0.313 -33.967 1.00 48.66 391 ARG A O 1
ATOM 3090 N N . GLN A 1 392 ? 25.800 -2.212 -33.869 1.00 42.97 392 GLN A N 1
ATOM 3091 C CA . GLN A 1 392 ? 25.207 -2.743 -35.097 1.00 42.97 392 GLN A CA 1
ATOM 3092 C C . GLN A 1 392 ? 23.714 -3.022 -34.850 1.00 42.97 392 GLN A C 1
ATOM 3094 O O . GLN A 1 392 ? 23.376 -3.603 -33.811 1.00 42.97 392 GLN A O 1
ATOM 3099 N N . PRO A 1 393 ? 22.810 -2.635 -35.766 1.00 42.78 393 PRO A N 1
ATOM 3100 C CA . PRO A 1 393 ? 21.388 -2.847 -35.585 1.00 42.78 393 PRO A CA 1
ATOM 3101 C C . PRO A 1 393 ? 21.081 -4.319 -35.857 1.00 42.78 393 PRO A C 1
ATOM 3103 O O . PRO A 1 393 ? 20.716 -4.704 -36.964 1.00 42.78 393 PRO A O 1
ATOM 3106 N N . LYS A 1 394 ? 21.195 -5.177 -34.840 1.00 44.00 394 LYS A N 1
ATOM 3107 C CA . LYS A 1 394 ? 20.414 -6.415 -34.846 1.00 44.00 394 LYS A CA 1
ATOM 3108 C C . LYS A 1 394 ? 18.971 -6.003 -34.593 1.00 44.00 394 LYS A C 1
ATOM 3110 O O . LYS A 1 394 ? 18.511 -5.981 -33.454 1.00 44.00 394 LYS A O 1
ATOM 3115 N N . TRP A 1 395 ? 18.281 -5.602 -35.659 1.00 45.25 395 TRP A N 1
ATOM 3116 C CA . TRP A 1 395 ? 16.828 -5.558 -35.686 1.00 45.25 395 TRP A CA 1
ATOM 3117 C C . TRP A 1 395 ? 16.339 -6.985 -35.429 1.00 45.25 395 TRP A C 1
ATOM 3119 O O . TRP A 1 395 ? 16.139 -7.754 -36.367 1.00 45.25 395 TRP A O 1
ATOM 3129 N N . ALA A 1 396 ? 16.198 -7.368 -34.160 1.00 44.72 396 ALA A N 1
ATOM 3130 C CA . ALA A 1 396 ? 15.384 -8.512 -33.797 1.00 44.72 396 ALA A CA 1
ATOM 3131 C C . ALA A 1 396 ? 13.944 -8.107 -34.120 1.00 44.72 396 ALA A C 1
ATOM 3133 O O . ALA A 1 396 ? 13.243 -7.512 -33.308 1.00 44.72 396 ALA A O 1
ATOM 3134 N N . ARG A 1 397 ? 13.569 -8.336 -35.381 1.00 44.44 397 ARG A N 1
ATOM 3135 C CA . ARG A 1 397 ? 12.200 -8.232 -35.886 1.00 44.44 397 ARG A CA 1
ATOM 3136 C C . ARG A 1 397 ? 11.285 -9.271 -35.229 1.00 44.44 397 ARG A C 1
ATOM 3138 O O . ARG A 1 397 ? 10.075 -9.116 -35.301 1.00 44.44 397 ARG A O 1
ATOM 3145 N N . ASP A 1 398 ? 11.866 -10.234 -34.518 1.00 44.78 398 ASP A N 1
ATOM 3146 C CA . ASP A 1 398 ? 11.158 -11.341 -33.898 1.00 44.78 398 ASP A CA 1
ATOM 3147 C C . ASP A 1 398 ? 11.231 -11.226 -32.364 1.00 44.78 398 ASP A C 1
ATOM 3149 O O . ASP A 1 398 ? 11.952 -11.964 -31.698 1.00 44.78 398 ASP A O 1
ATOM 3153 N N . CYS A 1 399 ? 10.481 -10.282 -31.780 1.00 52.69 399 CYS A N 1
ATOM 3154 C CA . CYS A 1 399 ? 9.951 -10.482 -30.422 1.00 52.69 399 CYS A CA 1
ATOM 3155 C C . CYS A 1 399 ? 8.726 -11.400 -30.577 1.00 52.69 399 CYS A C 1
ATOM 3157 O O . CYS A 1 399 ? 7.595 -10.930 -30.656 1.00 52.69 399 CYS A O 1
ATOM 3159 N N . TRP A 1 400 ? 8.983 -12.698 -30.761 1.00 42.84 400 TRP A N 1
ATOM 3160 C CA . TRP A 1 400 ? 7.957 -13.732 -30.973 1.00 42.84 400 TRP A CA 1
ATOM 3161 C C . TRP A 1 400 ? 7.674 -14.588 -29.738 1.00 42.84 400 TRP A C 1
ATOM 3163 O O . TRP A 1 400 ? 6.732 -15.366 -29.764 1.00 42.84 400 TRP A O 1
ATOM 3173 N N . ASP A 1 401 ? 8.415 -14.392 -28.648 1.00 43.78 401 ASP A N 1
ATOM 3174 C CA . ASP A 1 401 ? 8.147 -15.050 -27.372 1.00 43.78 401 ASP A CA 1
ATOM 3175 C C . ASP A 1 401 ? 8.042 -14.027 -26.248 1.00 43.78 401 ASP A C 1
ATOM 3177 O O . ASP A 1 401 ? 8.707 -12.989 -26.290 1.00 43.78 401 ASP A O 1
ATOM 3181 N N . HIS A 1 402 ? 7.207 -14.360 -25.258 1.00 47.28 402 HIS A N 1
ATOM 3182 C CA . HIS A 1 402 ? 6.760 -13.629 -24.060 1.00 47.28 402 HIS A CA 1
ATOM 3183 C C . HIS A 1 402 ? 7.874 -13.097 -23.124 1.00 47.28 402 HIS A C 1
ATOM 3185 O O . HIS A 1 402 ? 7.783 -13.152 -21.900 1.00 47.28 402 HIS A O 1
ATOM 3191 N N . THR A 1 403 ? 8.953 -12.561 -23.679 1.00 45.16 403 THR A N 1
ATOM 3192 C CA . THR A 1 403 ? 10.172 -12.155 -22.988 1.00 45.16 403 THR A CA 1
ATOM 3193 C C . THR A 1 403 ? 10.568 -10.751 -23.407 1.00 45.16 403 THR A C 1
ATOM 3195 O O . THR A 1 403 ? 10.463 -10.383 -24.573 1.00 45.16 403 THR A O 1
ATOM 3198 N N . PHE A 1 404 ? 11.050 -9.991 -22.419 1.00 51.62 404 PHE A N 1
ATOM 3199 C CA . PHE A 1 404 ? 11.614 -8.649 -22.549 1.00 51.62 404 PHE A CA 1
ATOM 3200 C C . PHE A 1 404 ? 12.408 -8.525 -23.847 1.00 51.62 404 PHE A C 1
ATOM 3202 O O . PHE A 1 404 ? 13.380 -9.263 -24.053 1.00 51.62 404 PHE A O 1
ATOM 3209 N N . CYS A 1 405 ? 12.021 -7.580 -24.703 1.00 55.91 405 CYS A N 1
ATOM 3210 C CA . CYS A 1 405 ? 12.827 -7.269 -25.868 1.00 55.91 405 CYS A CA 1
ATOM 3211 C C . CYS A 1 405 ? 14.210 -6.821 -25.354 1.00 55.91 405 CYS A C 1
ATOM 3213 O O . CYS A 1 405 ? 14.344 -6.228 -24.279 1.00 55.91 405 CYS A O 1
ATOM 3215 N N . ALA A 1 406 ? 15.279 -7.090 -26.110 1.00 57.44 406 ALA A N 1
ATOM 3216 C CA . ALA A 1 406 ? 16.658 -6.793 -25.687 1.00 57.44 406 ALA A CA 1
ATOM 3217 C C . ALA A 1 406 ? 16.908 -5.309 -25.304 1.00 57.44 406 ALA A C 1
ATOM 3219 O O . ALA A 1 406 ? 17.947 -4.977 -24.732 1.00 57.44 406 ALA A O 1
ATOM 3220 N N . TRP A 1 407 ? 15.956 -4.426 -25.621 1.00 63.53 407 TRP A N 1
ATOM 3221 C CA . TRP A 1 407 ? 15.926 -3.000 -25.310 1.00 63.53 407 TRP A CA 1
ATOM 3222 C C . TRP A 1 407 ? 15.364 -2.657 -23.925 1.00 63.53 407 TRP A C 1
ATOM 3224 O O . TRP A 1 407 ? 15.724 -1.620 -23.372 1.00 63.53 407 TRP A O 1
ATOM 3234 N N . ASP A 1 408 ? 14.550 -3.519 -23.323 1.00 67.12 408 ASP A N 1
ATOM 3235 C CA . ASP A 1 408 ? 13.819 -3.186 -22.096 1.00 67.12 408 ASP A CA 1
ATOM 3236 C C . ASP A 1 408 ? 14.760 -3.068 -20.887 1.00 67.12 408 ASP A C 1
ATOM 3238 O O . ASP A 1 408 ? 14.622 -2.174 -20.053 1.00 67.12 408 ASP A O 1
ATOM 3242 N N . LYS A 1 409 ? 15.790 -3.922 -20.822 1.00 70.62 409 LYS A N 1
ATOM 3243 C CA . LYS A 1 409 ? 16.817 -3.890 -19.766 1.00 70.62 409 LYS A CA 1
ATOM 3244 C C . LYS A 1 409 ? 17.672 -2.606 -19.790 1.00 70.62 409 LYS A C 1
ATOM 3246 O O . LYS A 1 409 ? 17.749 -1.947 -18.752 1.00 70.62 409 LYS A O 1
ATOM 3251 N N . PRO A 1 410 ? 18.308 -2.200 -20.911 1.00 76.19 410 PRO A N 1
ATOM 3252 C CA . PRO A 1 410 ? 19.077 -0.953 -20.946 1.00 76.19 410 PRO A CA 1
ATOM 3253 C C . PRO A 1 410 ? 18.199 0.295 -20.761 1.00 76.19 410 PRO A C 1
ATOM 3255 O O . PRO A 1 410 ? 18.665 1.263 -20.154 1.00 76.19 410 PRO A O 1
ATOM 3258 N N . MET A 1 411 ? 16.935 0.268 -21.205 1.00 78.69 411 MET A N 1
ATOM 3259 C CA . MET A 1 411 ? 15.947 1.316 -20.908 1.00 78.69 411 MET A CA 1
ATOM 3260 C C . MET A 1 411 ? 15.667 1.424 -19.407 1.00 78.69 411 MET A C 1
ATOM 3262 O O . MET A 1 411 ? 15.773 2.516 -18.849 1.00 78.69 411 MET A O 1
ATOM 3266 N N . ALA A 1 412 ? 15.398 0.299 -18.735 1.00 78.12 412 ALA A N 1
ATOM 3267 C CA . ALA A 1 412 ? 15.171 0.267 -17.292 1.00 78.12 412 ALA A CA 1
ATOM 3268 C C . ALA A 1 412 ? 16.378 0.801 -16.508 1.00 78.12 412 ALA A C 1
ATOM 3270 O O . ALA A 1 412 ? 16.207 1.632 -15.618 1.00 78.12 412 ALA A O 1
ATOM 3271 N N . ILE A 1 413 ? 17.601 0.396 -16.875 1.00 85.06 413 ILE A N 1
ATOM 3272 C CA . ILE A 1 413 ? 18.819 0.915 -16.234 1.00 85.06 413 ILE A CA 1
ATOM 3273 C C . ILE A 1 413 ? 18.934 2.427 -16.455 1.00 85.06 413 ILE A C 1
ATOM 3275 O O . ILE A 1 413 ? 19.177 3.155 -15.501 1.00 85.06 413 ILE A O 1
ATOM 3279 N N . THR A 1 414 ? 18.676 2.927 -17.666 1.00 86.31 414 THR A N 1
ATOM 3280 C CA . THR A 1 414 ? 18.718 4.376 -17.942 1.00 86.31 414 THR A CA 1
ATOM 3281 C C . THR A 1 414 ? 17.731 5.138 -17.061 1.00 86.31 414 THR A C 1
ATOM 3283 O O . THR A 1 414 ? 18.115 6.099 -16.394 1.00 86.31 414 THR A O 1
ATOM 3286 N N . ALA A 1 415 ? 16.479 4.680 -17.001 1.00 86.12 415 ALA A N 1
ATOM 3287 C CA . ALA A 1 415 ? 15.453 5.296 -16.169 1.00 86.12 415 ALA A CA 1
ATOM 3288 C C . ALA A 1 415 ? 15.855 5.298 -14.686 1.00 86.12 415 ALA A C 1
ATOM 3290 O O . ALA A 1 415 ? 15.821 6.345 -14.045 1.00 86.12 415 ALA A O 1
ATOM 3291 N N . LEU A 1 416 ? 16.318 4.160 -14.156 1.00 87.25 416 LEU A N 1
ATOM 3292 C CA . LEU A 1 416 ? 16.771 4.051 -12.766 1.00 87.25 416 LEU A CA 1
ATOM 3293 C C . LEU A 1 416 ? 17.972 4.952 -12.473 1.00 87.25 416 LEU A C 1
ATOM 3295 O O . LEU A 1 416 ? 18.030 5.555 -11.408 1.00 87.25 416 LEU A O 1
ATOM 3299 N N . THR A 1 417 ? 18.912 5.089 -13.409 1.00 90.00 417 THR A N 1
ATOM 3300 C CA . THR A 1 417 ? 20.090 5.954 -13.226 1.00 90.00 417 THR A CA 1
ATOM 3301 C C . THR A 1 417 ? 19.723 7.430 -13.187 1.00 90.00 417 THR A C 1
ATOM 3303 O O . THR A 1 417 ? 20.249 8.162 -12.351 1.00 90.00 417 THR A O 1
ATOM 3306 N N . PHE A 1 418 ? 18.761 7.844 -14.016 1.00 91.00 418 PHE A N 1
ATOM 3307 C CA . PHE A 1 418 ? 18.207 9.192 -13.982 1.00 91.00 418 PHE A CA 1
ATOM 3308 C C . PHE A 1 418 ? 17.439 9.454 -12.682 1.00 91.00 418 PHE A C 1
ATOM 3310 O O . PHE A 1 418 ? 17.659 10.477 -12.038 1.00 91.00 418 PHE A O 1
ATOM 3317 N N . ILE A 1 419 ? 16.584 8.516 -12.254 1.00 88.81 419 ILE A N 1
ATOM 3318 C CA . ILE A 1 419 ? 15.868 8.624 -10.974 1.00 88.81 419 ILE A CA 1
ATOM 3319 C C . ILE A 1 419 ? 16.877 8.743 -9.828 1.00 88.81 419 ILE A C 1
ATOM 3321 O O . ILE A 1 419 ? 16.735 9.630 -8.992 1.00 88.81 419 ILE A O 1
ATOM 3325 N N . ASN A 1 420 ? 17.930 7.919 -9.814 1.00 91.81 420 ASN A N 1
ATOM 3326 C CA . ASN A 1 420 ? 18.930 7.983 -8.752 1.00 91.81 420 ASN A CA 1
ATOM 3327 C C . ASN A 1 420 ? 19.675 9.324 -8.735 1.00 91.81 420 ASN A C 1
ATOM 3329 O O . ASN A 1 420 ? 19.919 9.874 -7.667 1.00 91.81 420 ASN A O 1
ATOM 3333 N N . LEU A 1 421 ? 19.982 9.896 -9.905 1.00 92.50 421 LEU A N 1
ATOM 3334 C CA . LEU A 1 421 ? 20.558 11.240 -10.004 1.00 92.50 421 LEU A CA 1
ATOM 3335 C C . LEU A 1 421 ? 19.640 12.304 -9.379 1.00 92.50 421 LEU A C 1
ATOM 3337 O O . LEU A 1 421 ? 20.126 13.180 -8.666 1.00 92.50 421 LEU A O 1
ATOM 3341 N N . VAL A 1 422 ? 18.325 12.225 -9.611 1.00 92.56 422 VAL A N 1
ATOM 3342 C CA . VAL A 1 422 ? 17.346 13.135 -8.989 1.00 92.56 422 VAL A CA 1
ATOM 3343 C C . VAL A 1 422 ? 17.334 12.978 -7.467 1.00 92.56 422 VAL A C 1
ATOM 3345 O O . VAL A 1 422 ? 17.287 13.983 -6.759 1.00 92.56 422 VAL A O 1
ATOM 3348 N N . VAL A 1 423 ? 17.431 11.748 -6.955 1.00 89.75 423 VAL A N 1
ATOM 3349 C CA . VAL A 1 423 ? 17.508 11.493 -5.506 1.00 89.75 423 VAL A CA 1
ATOM 3350 C C . VAL A 1 423 ? 18.790 12.088 -4.912 1.00 89.75 423 VAL A C 1
ATOM 3352 O O . VAL A 1 423 ? 18.697 12.827 -3.935 1.00 89.75 423 VAL A O 1
ATOM 3355 N N . TYR A 1 424 ? 19.954 11.880 -5.539 1.00 90.62 424 TYR A N 1
ATOM 3356 C CA . TYR A 1 424 ? 21.216 12.494 -5.099 1.00 90.62 424 TYR A CA 1
ATOM 3357 C C . TYR A 1 424 ? 21.172 14.033 -5.138 1.00 90.62 424 TYR A C 1
ATOM 3359 O O . TYR A 1 424 ? 21.729 14.697 -4.262 1.00 90.62 424 TYR A O 1
ATOM 3367 N N . LEU A 1 425 ? 20.501 14.623 -6.135 1.00 90.94 425 LEU A N 1
ATOM 3368 C CA . LEU A 1 425 ? 20.280 16.073 -6.200 1.00 90.94 425 LEU A CA 1
ATOM 3369 C C . LEU A 1 425 ? 19.398 16.559 -5.045 1.00 90.94 425 LEU A C 1
ATOM 3371 O O . LEU A 1 425 ? 19.708 17.580 -4.430 1.00 90.94 425 LEU A O 1
ATOM 3375 N N . ALA A 1 426 ? 18.328 15.828 -4.727 1.00 89.12 426 ALA A N 1
ATOM 3376 C CA . ALA A 1 426 ? 17.483 16.132 -3.579 1.00 89.12 426 ALA A CA 1
ATOM 3377 C C . ALA A 1 426 ? 18.262 16.014 -2.257 1.00 89.12 426 ALA A C 1
ATOM 3379 O O . ALA A 1 426 ? 18.150 16.913 -1.423 1.00 89.12 426 ALA A O 1
ATOM 3380 N N . ASP A 1 427 ? 19.103 14.982 -2.086 1.00 88.50 427 ASP A N 1
ATOM 3381 C CA . ASP A 1 427 ? 19.939 14.822 -0.883 1.00 88.50 427 ASP A CA 1
ATOM 3382 C C . ASP A 1 427 ? 20.917 15.991 -0.734 1.00 88.50 427 ASP A C 1
ATOM 3384 O O . ASP A 1 427 ? 21.052 16.567 0.348 1.00 88.50 427 ASP A O 1
ATOM 3388 N N . LEU A 1 428 ? 21.537 16.422 -1.836 1.00 88.56 428 LEU A N 1
ATOM 3389 C CA . LEU A 1 428 ? 22.417 17.588 -1.845 1.00 88.56 428 LEU A CA 1
ATOM 3390 C C . LEU A 1 428 ? 21.680 18.869 -1.424 1.00 88.56 428 LEU A C 1
ATOM 3392 O O . LEU A 1 428 ? 22.183 19.599 -0.569 1.00 88.56 428 LEU A O 1
ATOM 3396 N N . VAL A 1 429 ? 20.490 19.134 -1.975 1.00 88.44 429 VAL A N 1
ATOM 3397 C CA . VAL A 1 429 ? 19.685 20.323 -1.632 1.00 88.44 429 VAL A CA 1
ATOM 3398 C C . VAL A 1 429 ? 19.242 20.282 -0.168 1.00 88.44 429 VAL A C 1
ATOM 3400 O O . VAL A 1 429 ? 19.413 21.267 0.554 1.00 88.44 429 VAL A O 1
ATOM 3403 N N . CYS A 1 430 ? 18.726 19.143 0.300 1.00 83.44 430 CYS A N 1
ATOM 3404 C CA . CYS A 1 430 ? 18.302 18.968 1.690 1.00 83.44 430 CYS A CA 1
ATOM 3405 C C . CYS A 1 430 ? 19.477 19.103 2.668 1.00 83.44 430 CYS A C 1
ATOM 3407 O O . CYS A 1 430 ? 19.350 19.767 3.700 1.00 83.44 430 CYS A O 1
ATOM 3409 N N . SER A 1 431 ? 20.629 18.517 2.338 1.00 82.94 431 SER A N 1
ATOM 3410 C CA . SER A 1 431 ? 21.851 18.616 3.140 1.00 82.94 431 SER A CA 1
ATOM 3411 C C . SER A 1 431 ? 22.395 20.047 3.180 1.00 82.94 431 SER A C 1
ATOM 3413 O O . SER A 1 431 ? 22.759 20.530 4.253 1.00 82.94 431 SER A O 1
ATOM 3415 N N . ALA A 1 432 ? 22.398 20.763 2.051 1.00 82.69 432 ALA A N 1
ATOM 3416 C CA . ALA A 1 432 ? 22.836 22.158 1.983 1.00 82.69 432 ALA A CA 1
ATOM 3417 C C . ALA A 1 432 ? 21.926 23.092 2.799 1.00 82.69 432 ALA A C 1
ATOM 3419 O O . ALA A 1 432 ? 22.418 23.945 3.538 1.00 82.69 432 ALA A O 1
ATOM 3420 N N . HIS A 1 433 ? 20.608 22.893 2.723 1.00 80.38 433 HIS A N 1
ATOM 3421 C CA . HIS A 1 433 ? 19.632 23.672 3.487 1.00 80.38 433 HIS A CA 1
ATOM 3422 C C . HIS A 1 433 ? 19.805 23.489 5.004 1.00 80.38 433 HIS A C 1
ATOM 3424 O O . HIS A 1 433 ? 19.761 24.460 5.756 1.00 80.38 433 HIS A O 1
ATOM 3430 N N . LEU A 1 434 ? 20.074 22.260 5.463 1.00 73.75 434 LEU A N 1
ATOM 3431 C CA . LEU A 1 434 ? 20.369 21.985 6.875 1.00 73.75 434 LEU A CA 1
ATOM 3432 C C . LEU A 1 434 ? 21.649 22.678 7.356 1.00 73.75 434 LEU A C 1
ATOM 3434 O O . LEU A 1 434 ? 21.678 23.192 8.470 1.00 73.75 434 LEU A O 1
ATOM 3438 N N . ILE A 1 435 ? 22.689 22.723 6.521 1.00 73.75 435 ILE A N 1
ATOM 3439 C CA . ILE A 1 435 ? 23.951 23.404 6.846 1.00 73.75 435 ILE A CA 1
ATOM 3440 C C . ILE A 1 435 ? 23.754 24.915 6.941 1.00 73.75 435 ILE A C 1
ATOM 3442 O O . ILE A 1 435 ? 24.313 25.531 7.840 1.00 73.75 435 ILE A O 1
ATOM 3446 N N . PHE A 1 436 ? 22.976 25.502 6.029 1.00 69.56 436 PHE A N 1
ATOM 3447 C CA . PHE A 1 436 ? 22.785 26.951 5.957 1.00 69.56 436 PHE A CA 1
ATOM 3448 C C . PHE A 1 436 ? 21.881 27.498 7.068 1.00 69.56 436 PHE A C 1
ATOM 3450 O O . PHE A 1 436 ? 22.058 28.633 7.481 1.00 69.56 436 PHE A O 1
ATOM 3457 N N . ILE A 1 437 ? 20.932 26.703 7.572 1.00 65.25 437 ILE A N 1
ATOM 3458 C CA . ILE A 1 437 ? 20.068 27.101 8.699 1.00 65.25 437 ILE A CA 1
ATOM 3459 C C . ILE A 1 437 ? 20.762 26.916 10.057 1.00 65.25 437 ILE A C 1
ATOM 3461 O O . ILE A 1 437 ? 20.413 27.592 11.022 1.00 65.25 437 ILE A O 1
ATOM 3465 N N . GLN A 1 438 ? 21.713 25.982 10.158 1.00 57.81 438 GLN A N 1
ATOM 3466 C CA . GLN A 1 438 ? 22.467 25.720 11.392 1.00 57.81 438 GLN A CA 1
ATOM 3467 C C . GLN A 1 438 ? 23.752 26.558 11.534 1.00 57.81 438 GLN A C 1
ATOM 3469 O O . GLN A 1 438 ? 24.379 26.495 12.592 1.00 57.81 438 GLN A O 1
ATOM 3474 N N . ALA A 1 439 ? 24.161 27.277 10.484 1.00 48.34 439 ALA A N 1
ATOM 3475 C CA . ALA A 1 439 ? 25.290 28.212 10.475 1.00 48.34 439 ALA A CA 1
ATOM 3476 C C . ALA A 1 439 ? 24.810 29.631 10.790 1.00 48.34 439 ALA A C 1
ATOM 3478 O O . ALA A 1 439 ? 25.584 30.354 11.458 1.00 48.34 439 ALA A O 1
#

InterPro domains:
  IPR008253 Marvel domain [PF01284] (17-137)
  IPR008253 Marvel domain [PF01284] (151-278)
  IPR008253 Marvel domain [PF01284] (291-429)
  IPR008253 Marvel domain [PS51225] (14-146)
  IPR008253 Marvel domain [PS51225] (151-286)
  IPR008253 Marvel domain [PS51225] (291-436)
  IPR047123 Myeloid-associated differentiation marker-like [PTHR17068] (6-246)

Organism: Alligator mississippiensis (NCBI:txid8496)

Foldseek 3Di:
DDDCPPLVVVLVCLCVPPLNVLLVLLLVLLCLLLVLLVVDPDDADLLNVLLNCLSVVSNVVSVVVSVCSSVVCCVVDLWNPQLVVLLSLLSSLLSLVSSLVSQCVPPVVPDPDDVVVVSSVSSSVSSVSSSVSSVVSNVVVLVPPPPDDFPCSDPLNSLLSVLLSLLVLLVSLLVVLDPDDDDPLQVLLVVLSVVLNVVSVVVSVCRRSVVCVVDPCNQLANVLVSLLVSLLSLVSSLVSLCVQLVVPPDPPCPPSNVSSVSSSVSSVVSSVSSVVSNVVSQVDPDRDDFQSNAPLSSLLVVLLSLLVVLVVLVVVLPPVDDDPLNVLLVVLSVVSNVVSVVVNVCRVVVCPVVDPQPDLVNVLVVLVVNLVSLVSSLVSLCCCLPPCVNDPPPPCVDPPDSDDDSNPSSVSSSVSSVVSSVSSVVSNVSSVVVVVVVD

Nearest PDB structures (foldseek):
  8gej-assembly1_R  TM=2.688E-01  e=1.122E+00  Homo sapiens
  9jr3-assembly1_R  TM=3.000E-01  e=2.363E+00  Homo sapiens
  8gee-assembly1_R  TM=2.311E-01  e=1.628E+00  Homo sapiens
  7x9c-assembly1_R  TM=2.029E-01  e=1.324E+00  Homo sapiens

Radius of gyration: 27.3 Å; Cα contacts (8 Å, |Δi|>4): 402; chains: 1; bounding box: 71×52×90 Å

Secondary structure (DSSP, 8-state):
----THHHHHHHHHHHSHHHHHHHHHHHHHHHHHHHHHHS-----HHHHHHHHHHHHHHHHHHHHHHHHHHTGGGT-SS-HHHHHHHHHHHHHHHHHHHHHHHHHHHHHH---HHHHHHHHHHHHHHHHHHHHHHHHHHHHHHSTTS--SGGGSHHHHHHHHHHHHHHHHHHHHHHH--S---HHHHHHHHHHHHHHHHHHHHHHHHHTTGGGG-GGGSHHHHHHHHHHHHHHHHHHHHHHHHHHTT---TT-HHHHHHHHHHHHHHHHHHHHHHHHHHHHHHSTTS--SGGGSHHHHHHHHHHHHHHHHHHHHHTT--S---HHHHHHHHHHHHHHHHHHHHHHHHHS-GGGG-TT--HHHHHHHHHHHHHHHHHHHHHHHHHHH-TTSS---------SSS--TTHHHHHHHHHHHHHHHHHHHHHHHHHHHHHHH-

Mean predicted aligned error: 12.85 Å

Solvent-accessible surface area (backbone atoms only — not comparable to full-atom values): 23912 Å² total; per-residue (Å²): 132,85,80,82,68,62,70,59,64,60,45,54,48,55,52,69,34,75,66,33,45,42,53,50,49,29,36,50,25,21,45,51,23,36,51,55,57,68,68,50,91,69,85,79,50,78,70,50,51,52,33,47,50,35,29,48,51,42,24,54,51,48,49,50,50,52,52,40,63,66,72,60,52,65,84,79,49,87,47,42,56,67,42,44,50,54,51,48,37,52,50,40,21,52,39,27,48,50,28,36,55,50,47,54,62,56,56,63,72,74,58,94,52,74,76,62,50,56,54,50,52,51,30,34,51,30,24,46,52,23,18,48,36,27,45,50,51,50,49,54,59,72,70,46,82,94,76,79,86,52,66,57,80,34,72,62,34,46,47,51,54,50,40,40,49,37,46,52,53,28,50,56,26,48,60,74,43,67,80,89,78,86,50,72,67,57,52,50,30,51,49,47,53,50,53,50,36,52,53,48,48,52,53,52,51,33,61,24,52,68,46,51,85,79,39,90,59,69,41,57,56,49,47,52,53,50,36,49,49,44,24,53,48,33,49,51,29,32,53,50,50,42,67,74,61,64,78,71,83,63,88,88,46,64,70,47,50,51,26,47,52,49,28,38,53,35,35,48,51,34,26,50,46,35,45,51,45,45,51,52,58,62,70,44,84,92,69,50,76,62,48,74,57,38,73,47,43,45,42,43,54,53,45,40,50,50,44,52,53,44,49,54,54,53,68,77,54,73,65,94,74,76,50,75,62,54,54,48,34,52,49,42,51,51,53,48,36,52,52,42,48,52,52,52,50,44,51,71,67,64,49,60,84,78,40,97,67,77,44,71,64,53,57,44,50,52,34,50,51,44,32,55,45,36,51,53,30,42,53,46,50,46,49,64,73,68,39,72,91,74,46,82,83,80,76,71,85,70,78,81,59,104,57,82,54,90,60,53,61,62,50,49,42,47,53,50,42,47,52,41,33,52,46,35,48,48,30,35,52,50,42,49,52,55,51,64,74,74,104

pLDDT: mean 74.81, std 14.45, range [35.22, 93.69]